Protein AF-A0A1G7Q348-F1 (afdb_monomer)

Foldseek 3Di:
DDDDDDDDDDDDDDDDDDDDDDDDDDDDPDPDDPPPPPPQCLLCQLVQVVVQVVVHPQGKGFQDAQPVDDDVQRNGKIKGFHDWFLEWEAEPPKDIKTWTWTATSNATWIWIDIHQKIWTWGDDQFFIWIWMGGHRDSDIDTDTDGFPLAPDPPDDPPPDPPPPPDDDDDDDPDDDDDDPDDDPDDQPPLPAQAPPPCQAQEEEEEEAAQPPDDPVVLCRGQNRLLSVQCCVPQNVPGRYYYYYHYDDPQQRPDDFAEPCLQVSNLVSVQVVCVVVVNCASNHLRAAYEYEYADCRYPQFQKKEQALARYIYHHPNGGSLRVVQRVLRVLRAEQVQKDWDQPPNAIEIESNHAADDNRHGHPSHHHPVSSVSSNCCSVPNDDSVRRPDMDTRGHDD

pLDDT: mean 76.8, std 24.45, range [24.19, 98.62]

Structure (mmCIF, N/CA/C/O backbone):
data_AF-A0A1G7Q348-F1
#
_entry.id   AF-A0A1G7Q348-F1
#
loop_
_atom_site.group_PDB
_atom_site.id
_atom_site.type_symbol
_atom_site.label_atom_id
_atom_site.label_alt_id
_atom_site.label_comp_id
_atom_site.label_asym_id
_atom_site.label_entity_id
_atom_site.label_seq_id
_atom_site.pdbx_PDB_ins_code
_atom_site.Cartn_x
_atom_site.Cartn_y
_atom_site.Cartn_z
_atom_site.occupancy
_atom_site.B_iso_or_equiv
_atom_site.auth_seq_id
_atom_site.auth_comp_id
_atom_site.auth_asym_id
_atom_site.auth_atom_id
_atom_site.pdbx_PDB_model_num
ATOM 1 N N . MET A 1 1 ? -63.232 2.226 73.915 1.00 38.81 1 MET A N 1
ATOM 2 C CA . MET A 1 1 ? -62.296 3.349 73.722 1.00 38.81 1 MET A CA 1
ATOM 3 C C . MET A 1 1 ? -63.073 4.451 73.017 1.00 38.81 1 MET A C 1
ATOM 5 O O . MET A 1 1 ? -63.608 4.197 71.952 1.00 38.81 1 MET A O 1
ATOM 9 N N . PHE A 1 2 ? -63.204 5.580 73.712 1.00 41.69 2 PHE A N 1
ATOM 10 C CA . PHE A 1 2 ? -63.815 6.868 73.361 1.00 41.69 2 PHE A CA 1
ATOM 11 C C . PHE A 1 2 ? -65.319 6.981 73.041 1.00 41.69 2 PHE A C 1
ATOM 13 O O . PHE A 1 2 ? -65.854 6.496 72.051 1.00 41.69 2 PHE A O 1
ATOM 20 N N . LEU A 1 3 ? -65.939 7.684 73.992 1.00 31.34 3 LEU A N 1
ATOM 21 C CA . LEU A 1 3 ? -67.265 8.274 74.092 1.00 31.34 3 LEU A CA 1
ATOM 22 C C . LEU A 1 3 ? -67.526 9.371 73.025 1.00 31.34 3 LEU A C 1
ATOM 24 O O . LEU A 1 3 ? -66.599 9.793 72.337 1.00 31.34 3 LEU A O 1
ATOM 28 N N . PRO A 1 4 ? -68.795 9.811 72.906 1.00 54.06 4 PRO A N 1
ATOM 29 C CA . PRO A 1 4 ? -69.417 10.438 71.743 1.00 54.06 4 PRO A CA 1
ATOM 30 C C . PRO A 1 4 ? -69.497 11.967 71.898 1.00 54.06 4 PRO A C 1
ATOM 32 O O . PRO A 1 4 ? -68.866 12.520 72.790 1.00 54.06 4 PRO A O 1
ATOM 35 N N . VAL A 1 5 ? -70.307 12.636 71.062 1.00 33.53 5 VAL A N 1
ATOM 36 C CA . VAL A 1 5 ? -71.374 13.597 71.450 1.00 33.53 5 VAL A CA 1
ATOM 37 C C . VAL A 1 5 ? -71.748 14.489 70.245 1.00 33.53 5 VAL A C 1
ATOM 39 O O . VAL A 1 5 ? -70.888 15.154 69.688 1.00 33.53 5 VAL A O 1
ATOM 42 N N . PHE A 1 6 ? -73.039 14.423 69.859 1.00 30.22 6 PHE A N 1
ATOM 43 C CA . PHE A 1 6 ? -74.007 15.476 69.451 1.00 30.22 6 PHE A CA 1
ATOM 44 C C . PHE A 1 6 ? -73.500 16.762 68.727 1.00 30.22 6 PHE A C 1
ATOM 46 O O . PHE A 1 6 ? -72.483 17.317 69.091 1.00 30.22 6 PHE A O 1
ATOM 53 N N . ARG A 1 7 ? -74.203 17.432 67.793 1.00 31.55 7 ARG A N 1
ATOM 54 C CA . ARG A 1 7 ? -75.650 17.592 67.542 1.00 31.55 7 ARG A CA 1
ATOM 55 C C . ARG A 1 7 ? -75.877 18.430 66.260 1.00 31.55 7 ARG A C 1
ATOM 57 O O . ARG A 1 7 ? -75.084 19.313 65.967 1.00 31.55 7 ARG A O 1
ATOM 64 N N . SER A 1 8 ? -77.044 18.220 65.640 1.00 31.91 8 SER A N 1
ATOM 65 C CA . SER A 1 8 ? -77.952 19.206 65.002 1.00 31.91 8 SER A CA 1
ATOM 66 C C . SER A 1 8 ? -77.494 20.132 63.862 1.00 31.91 8 SER A C 1
ATOM 68 O O . SER A 1 8 ? -76.830 21.130 64.102 1.00 31.91 8 SER A O 1
ATOM 70 N N . GLY A 1 9 ? -78.172 19.972 62.719 1.00 32.94 9 GLY A N 1
ATOM 71 C CA . GLY A 1 9 ? -79.188 20.952 62.293 1.00 32.94 9 GLY A CA 1
ATOM 72 C C . GLY A 1 9 ? -78.785 22.021 61.263 1.00 32.94 9 GLY A C 1
ATOM 73 O O . GLY A 1 9 ? -77.605 22.258 61.068 1.00 32.94 9 GLY A O 1
ATOM 74 N N . PRO A 1 10 ? -79.774 22.624 60.570 1.00 56.66 10 PRO A N 1
ATOM 75 C CA . PRO A 1 10 ? -79.745 22.898 59.126 1.00 56.66 10 PRO A CA 1
ATOM 76 C C . PRO A 1 10 ? -79.657 24.405 58.788 1.00 56.66 10 PRO A C 1
ATOM 78 O O . PRO A 1 10 ? -79.377 25.198 59.680 1.00 56.66 10 PRO A O 1
ATOM 81 N N . CYS A 1 11 ? -79.975 24.759 57.526 1.00 28.80 11 CYS A N 1
ATOM 82 C CA . CYS A 1 11 ? -80.122 26.096 56.896 1.00 28.80 11 CYS A CA 1
ATOM 83 C C . CYS A 1 11 ? -78.968 26.435 55.927 1.00 28.80 11 CYS A C 1
ATOM 85 O O . CYS A 1 11 ? -77.820 26.151 56.221 1.00 28.80 11 CYS A O 1
ATOM 87 N N . LEU A 1 12 ? -79.160 27.034 54.750 1.00 32.25 12 LEU A N 1
ATOM 88 C CA . LEU A 1 12 ? -80.275 27.813 54.220 1.00 32.25 12 LEU A CA 1
ATOM 89 C C . LEU A 1 12 ? -80.220 27.810 52.674 1.00 32.25 12 LEU A C 1
ATOM 91 O O . LEU A 1 12 ? -79.204 27.476 52.071 1.00 32.25 12 LEU A O 1
ATOM 95 N N . LEU A 1 13 ? -81.340 28.211 52.075 1.00 32.12 13 LEU A N 1
ATOM 96 C CA . LEU A 1 13 ? -81.607 28.387 50.652 1.00 32.12 13 LEU A CA 1
ATOM 97 C C . LEU A 1 13 ? -80.575 29.200 49.846 1.00 32.12 13 LEU A C 1
ATOM 99 O O . LEU A 1 13 ? -79.975 30.163 50.312 1.00 32.12 13 LEU A O 1
ATOM 103 N N . ALA A 1 14 ? -80.561 28.824 48.567 1.00 32.00 14 ALA A N 1
ATOM 104 C CA . ALA A 1 14 ? -80.183 29.536 47.354 1.00 32.00 14 ALA A CA 1
ATOM 105 C C . ALA A 1 14 ? -80.265 31.077 47.352 1.00 32.00 14 ALA A C 1
ATOM 107 O O . ALA A 1 14 ? -81.275 31.667 47.730 1.00 32.00 14 ALA A O 1
ATOM 108 N N . ALA A 1 15 ? -79.269 31.687 46.705 1.00 35.66 15 ALA A N 1
ATOM 109 C CA . ALA A 1 15 ? -79.425 32.923 45.945 1.00 35.66 15 ALA A CA 1
ATOM 110 C C . ALA A 1 15 ? -78.566 32.845 44.667 1.00 35.66 15 ALA A C 1
ATOM 112 O O . ALA A 1 15 ? -77.360 32.618 44.729 1.00 35.66 15 ALA A O 1
ATOM 113 N N . LEU A 1 16 ? -79.225 32.989 43.512 1.00 35.62 16 LEU A N 1
ATOM 114 C CA . LEU A 1 16 ? -78.622 33.210 42.195 1.00 35.62 16 LEU A CA 1
ATOM 115 C C . LEU A 1 16 ? -77.716 34.448 42.217 1.00 35.62 16 LEU A C 1
ATOM 117 O O . LEU A 1 16 ? -78.121 35.455 42.790 1.00 35.62 16 LEU A O 1
ATOM 121 N N . LEU A 1 17 ? -76.609 34.422 41.465 1.00 35.00 17 LEU A N 1
ATOM 122 C CA . LEU A 1 17 ? -76.197 35.519 40.575 1.00 35.00 17 LEU A CA 1
ATOM 123 C C . LEU A 1 17 ? -75.055 35.082 39.641 1.00 35.00 17 LEU A C 1
ATOM 125 O O . LEU A 1 17 ? -74.305 34.152 39.918 1.00 35.00 17 LEU A O 1
ATOM 129 N N . LEU A 1 18 ? -75.046 35.725 38.478 1.00 34.88 18 LEU A N 1
ATOM 130 C CA . LEU A 1 18 ? -74.433 35.324 37.219 1.00 34.88 18 LEU A CA 1
ATOM 131 C C . LEU A 1 18 ? -72.922 35.579 37.132 1.00 34.88 18 LEU A C 1
ATOM 133 O O . LEU A 1 18 ? -72.349 36.383 37.857 1.00 34.88 18 LEU A O 1
ATOM 137 N N . ALA A 1 19 ? -72.340 34.877 36.162 1.00 37.81 19 ALA A N 1
ATOM 138 C CA . ALA A 1 19 ? -70.951 34.831 35.739 1.00 37.81 19 ALA A CA 1
ATOM 139 C C . ALA A 1 19 ? -70.252 36.182 35.491 1.00 37.81 19 ALA A C 1
ATOM 141 O O . ALA A 1 19 ? -70.787 37.073 34.832 1.00 37.81 19 ALA A O 1
ATOM 142 N N . THR A 1 20 ? -68.968 36.213 35.851 1.00 34.50 20 THR A N 1
ATOM 143 C CA . THR A 1 20 ? -67.909 36.995 35.194 1.00 34.50 20 THR A CA 1
ATOM 144 C C . THR A 1 20 ? -66.684 36.089 34.990 1.00 34.50 20 THR A C 1
ATOM 146 O O . THR A 1 20 ? -66.341 35.326 35.895 1.00 34.50 20 THR A O 1
ATOM 149 N N . PRO A 1 21 ? -66.029 36.108 33.813 1.00 39.34 21 PRO A N 1
ATOM 150 C CA . PRO A 1 21 ? -64.892 35.240 33.529 1.00 39.34 21 PRO A CA 1
ATOM 151 C C . PRO A 1 21 ? -63.592 35.888 34.023 1.00 39.34 21 PRO A C 1
ATOM 153 O O . PRO A 1 21 ? -63.262 37.004 33.625 1.00 39.34 21 PRO A O 1
ATOM 156 N N . CYS A 1 22 ? -62.825 35.182 34.854 1.00 29.78 22 CYS A N 1
ATOM 157 C CA . CYS A 1 22 ? -61.435 35.538 35.132 1.00 29.78 22 CYS A CA 1
ATOM 158 C C . CYS A 1 22 ? -60.517 34.788 34.165 1.00 29.78 22 CYS A C 1
ATOM 160 O O . CYS A 1 22 ? -60.491 33.559 34.127 1.00 29.78 22 CYS A O 1
ATOM 162 N N . ALA A 1 23 ? -59.774 35.564 33.380 1.00 35.28 23 ALA A N 1
ATOM 163 C CA . ALA A 1 23 ? -58.696 35.114 32.521 1.00 35.28 23 ALA A CA 1
ATOM 164 C C . ALA A 1 23 ? -57.585 34.444 33.347 1.00 35.28 23 ALA A C 1
ATOM 166 O O . ALA A 1 23 ? -57.065 35.040 34.290 1.00 35.28 23 ALA A O 1
ATOM 167 N N . PHE A 1 24 ? -57.191 33.228 32.965 1.00 37.75 24 PHE A N 1
ATOM 168 C CA . PHE A 1 24 ? -55.920 32.646 33.388 1.00 37.75 24 PHE A CA 1
ATOM 169 C C . PHE A 1 24 ? -54.841 33.078 32.397 1.00 37.75 24 PHE A C 1
ATOM 171 O O . PHE A 1 24 ? -54.909 32.768 31.208 1.00 37.75 24 PHE A O 1
ATOM 178 N N . ALA A 1 25 ? -53.858 33.825 32.894 1.00 40.38 25 ALA A N 1
ATOM 179 C CA . ALA A 1 25 ? -52.671 34.202 32.149 1.00 40.38 25 ALA A CA 1
ATOM 180 C C . ALA A 1 25 ? -51.885 32.945 31.737 1.00 40.38 25 ALA A C 1
ATOM 182 O O . ALA A 1 25 ? -51.534 32.120 32.581 1.00 40.38 25 ALA A O 1
ATOM 183 N N . HIS A 1 26 ? -51.609 32.807 30.440 1.00 39.75 26 HIS A N 1
ATOM 184 C CA . HIS A 1 26 ? -50.584 31.900 29.934 1.00 39.75 26 HIS A CA 1
ATOM 185 C C . HIS A 1 26 ? -49.220 32.382 30.435 1.00 39.75 26 HIS A C 1
ATOM 187 O O . HIS A 1 26 ? -48.785 33.486 30.104 1.00 39.75 26 HIS A O 1
ATOM 193 N N . GLY A 1 27 ? -48.556 31.566 31.255 1.00 39.59 27 GLY A N 1
ATOM 194 C CA . GLY A 1 27 ? -47.121 31.713 31.478 1.00 39.59 27 GLY A CA 1
ATOM 195 C C . GLY A 1 27 ? -46.376 31.454 30.164 1.00 39.59 27 GLY A C 1
ATOM 196 O O . GLY A 1 27 ? -46.881 30.698 29.332 1.00 39.59 27 GLY A O 1
ATOM 197 N N . PRO A 1 28 ? -45.207 32.075 29.936 1.00 41.75 28 PRO A N 1
ATOM 198 C CA . PRO A 1 28 ? -44.420 31.778 28.753 1.00 41.75 28 PRO A CA 1
ATOM 199 C C . PRO A 1 28 ? -44.003 30.307 28.811 1.00 41.75 28 PRO A C 1
ATOM 201 O O . PRO A 1 28 ? -43.269 29.892 29.709 1.00 41.75 28 PRO A O 1
ATOM 204 N N . GLU A 1 29 ? -44.493 29.513 27.861 1.00 43.12 29 GLU A N 1
ATOM 205 C CA . GLU A 1 29 ? -43.894 28.226 27.538 1.00 43.12 29 GLU A CA 1
ATOM 206 C C . GLU A 1 29 ? -42.452 28.514 27.122 1.00 43.12 29 GLU A C 1
ATOM 208 O O . GLU A 1 29 ? -42.186 29.020 26.032 1.00 43.12 29 GLU A O 1
ATOM 213 N N . HIS A 1 30 ? -41.506 28.254 28.023 1.00 44.16 30 HIS A N 1
ATOM 214 C CA . HIS A 1 30 ? -40.124 28.091 27.613 1.00 44.16 30 HIS A CA 1
ATOM 215 C C . HIS A 1 30 ? -40.112 26.942 26.604 1.00 44.16 30 HIS A C 1
ATOM 217 O O . HIS A 1 30 ? -40.522 25.836 26.971 1.00 44.16 30 HIS A O 1
ATOM 223 N N . PRO A 1 31 ? -39.662 27.161 25.354 1.00 44.66 31 PRO A N 1
ATOM 224 C CA . PRO A 1 31 ? -39.394 26.048 24.468 1.00 44.66 31 PRO A CA 1
ATOM 225 C C . PRO A 1 31 ? -38.416 25.150 25.213 1.00 44.66 31 PRO A C 1
ATOM 227 O O . PRO A 1 31 ? -37.358 25.616 25.653 1.00 44.66 31 PRO A O 1
ATOM 230 N N . LEU A 1 32 ? -38.781 23.881 25.398 1.00 47.09 32 LEU A N 1
ATOM 231 C CA . LEU A 1 32 ? -37.789 22.870 25.727 1.00 47.09 32 LEU A CA 1
ATOM 232 C C . LEU A 1 32 ? -36.635 23.073 24.734 1.00 47.09 32 LEU A C 1
ATOM 234 O O . LEU A 1 32 ? -36.913 23.234 23.537 1.00 47.09 32 LEU A O 1
ATOM 238 N N . PRO A 1 33 ? -35.371 23.135 25.195 1.00 45.72 33 PRO A N 1
ATOM 239 C CA . PRO A 1 33 ? -34.255 23.159 24.265 1.00 45.72 33 PRO A CA 1
ATOM 240 C C . PRO A 1 33 ? -34.469 22.003 23.283 1.00 45.72 33 PRO A C 1
ATOM 242 O O . PRO A 1 33 ? -34.926 20.938 23.722 1.00 45.72 33 PRO A O 1
ATOM 245 N N . PRO A 1 34 ? -34.227 22.202 21.972 1.00 43.06 34 PRO A N 1
ATOM 246 C CA . PRO A 1 34 ? -34.327 21.103 21.026 1.00 43.06 34 PRO A CA 1
ATOM 247 C C . PRO A 1 34 ? -33.545 19.943 21.626 1.00 43.06 34 PRO A C 1
ATOM 249 O O . PRO A 1 34 ? -32.417 20.146 22.085 1.00 43.06 34 PRO A O 1
ATOM 252 N N . ALA A 1 35 ? -34.187 18.776 21.726 1.00 41.59 35 ALA A N 1
ATOM 253 C CA . ALA A 1 35 ? -33.515 17.573 22.175 1.00 41.59 35 ALA A CA 1
ATOM 254 C C . ALA A 1 35 ? -32.205 17.506 21.393 1.00 41.59 35 ALA A C 1
ATOM 256 O O . ALA A 1 35 ? -32.232 17.488 20.160 1.00 41.59 35 ALA A O 1
ATOM 257 N N . VAL A 1 36 ? -31.079 17.585 22.109 1.00 40.34 36 VAL A N 1
ATOM 258 C CA . VAL A 1 36 ? -29.766 17.335 21.523 1.00 40.34 36 VAL A CA 1
ATOM 259 C C . VAL A 1 36 ? -29.941 16.015 20.779 1.00 40.34 36 VAL A C 1
ATOM 261 O O . VAL A 1 36 ? -30.402 15.059 21.417 1.00 40.34 36 VAL A O 1
ATOM 264 N N . PRO A 1 37 ? -29.743 15.964 19.448 1.00 46.16 37 PRO A N 1
ATOM 265 C CA . PRO A 1 37 ? -29.883 14.707 18.737 1.00 46.16 37 PRO A CA 1
ATOM 266 C C . PRO A 1 37 ? -28.979 13.720 19.468 1.00 46.16 37 PRO A C 1
ATOM 268 O O . PRO A 1 37 ? -27.818 14.039 19.714 1.00 46.16 37 PRO A O 1
ATOM 271 N N . ALA A 1 38 ? -29.554 12.607 19.931 1.00 49.34 38 ALA A N 1
ATOM 272 C CA . ALA A 1 38 ? -28.803 11.566 20.615 1.00 49.34 38 ALA A CA 1
ATOM 273 C C . ALA A 1 38 ? -27.527 11.304 19.812 1.00 49.34 38 ALA A C 1
ATOM 275 O O . ALA A 1 38 ? -27.647 11.126 18.598 1.00 49.34 38 ALA A O 1
ATOM 276 N N . ASP A 1 39 ? -26.361 11.369 20.469 1.00 60.62 39 ASP A N 1
ATOM 277 C CA . ASP A 1 39 ? -25.046 11.213 19.843 1.00 60.62 39 ASP A CA 1
ATOM 278 C C . ASP A 1 39 ? -25.115 10.087 18.813 1.00 60.62 39 ASP A C 1
ATOM 280 O O . ASP A 1 39 ? -25.301 8.921 19.171 1.00 60.62 39 ASP A O 1
ATOM 284 N N . ASP A 1 40 ? -25.072 10.445 17.529 1.00 74.88 40 ASP A N 1
ATOM 285 C CA . ASP A 1 40 ? -25.174 9.468 16.458 1.00 74.88 40 ASP A CA 1
ATOM 286 C C . ASP A 1 40 ? -23.986 8.501 16.596 1.00 74.88 40 ASP A C 1
ATOM 288 O O . ASP A 1 40 ? -22.832 8.939 16.495 1.00 74.88 40 ASP A O 1
ATOM 292 N N . PRO A 1 41 ? -24.226 7.197 16.847 1.00 77.44 41 PRO A N 1
ATOM 293 C CA . PRO A 1 41 ? -23.158 6.245 17.122 1.00 77.44 41 PRO A CA 1
ATOM 294 C C . PRO A 1 41 ? -22.110 6.184 16.008 1.00 77.44 41 PRO A C 1
ATOM 296 O O . PRO A 1 41 ? -20.945 5.905 16.287 1.00 77.44 41 PRO A O 1
ATOM 299 N N . VAL A 1 42 ? -22.508 6.457 14.758 1.00 81.44 42 VAL A N 1
ATOM 300 C CA . VAL A 1 42 ? -21.593 6.526 13.611 1.00 81.44 42 VAL A CA 1
ATOM 301 C C . VAL A 1 42 ? -20.630 7.702 13.753 1.00 81.44 42 VAL A C 1
ATOM 303 O O . VAL A 1 42 ? -19.414 7.507 13.702 1.00 81.44 42 VAL A O 1
ATOM 306 N N . SER A 1 43 ? -21.165 8.893 14.016 1.00 86.19 43 SER A N 1
ATOM 307 C CA . SER A 1 43 ? -20.390 10.124 14.194 1.00 86.19 43 SER A CA 1
ATOM 308 C C . SER A 1 43 ? -19.373 10.033 15.344 1.00 86.19 43 SER A C 1
ATOM 310 O O . SER A 1 43 ? -18.290 10.618 15.256 1.00 86.19 43 SER A O 1
ATOM 312 N N . GLY A 1 44 ? -19.683 9.267 16.397 1.00 90.38 44 GLY A N 1
ATOM 313 C CA . GLY A 1 44 ? -18.803 9.017 17.548 1.00 90.38 44 GLY A CA 1
ATOM 314 C C . GLY A 1 44 ? -17.857 7.812 17.417 1.00 90.38 44 GLY A C 1
ATOM 315 O O . GLY A 1 44 ? -17.071 7.555 18.331 1.00 90.38 44 GLY A O 1
ATOM 316 N N . PHE A 1 45 ? -17.898 7.053 16.314 1.00 93.69 45 PHE A N 1
ATOM 317 C CA . PHE A 1 45 ? -17.178 5.775 16.217 1.00 93.69 45 PHE A CA 1
ATOM 318 C C . PHE A 1 45 ? -15.658 5.913 16.358 1.00 93.69 45 PHE A C 1
ATOM 320 O O . PHE A 1 45 ? -15.026 5.104 17.033 1.00 93.69 45 PHE A O 1
ATOM 327 N N . VAL A 1 46 ? -15.061 6.935 15.740 1.00 96.31 46 VAL A N 1
ATOM 328 C CA . VAL A 1 46 ? -13.603 7.137 15.778 1.00 96.31 46 VAL A CA 1
ATOM 329 C C . VAL A 1 46 ? -13.122 7.422 17.203 1.00 96.31 46 VAL A C 1
ATOM 331 O O . VAL A 1 46 ? -12.105 6.880 17.627 1.00 96.31 46 VAL A O 1
ATOM 334 N N . GLU A 1 47 ? -13.883 8.199 17.976 1.00 95.56 47 GLU A N 1
ATOM 335 C CA . GLU A 1 47 ? -13.582 8.449 19.388 1.00 95.56 47 GLU A CA 1
ATOM 336 C C . GLU A 1 47 ? -13.749 7.178 20.230 1.00 95.56 47 GLU A C 1
ATOM 338 O O . GLU A 1 47 ? -12.896 6.864 21.063 1.00 95.56 47 GLU A O 1
ATOM 343 N N . ALA A 1 48 ? -14.813 6.406 19.986 1.00 94.75 48 ALA A N 1
ATOM 344 C CA . ALA A 1 48 ? -15.021 5.123 20.649 1.00 94.75 48 ALA A CA 1
ATOM 345 C C . ALA A 1 48 ? -13.875 4.139 20.357 1.00 94.75 48 ALA A C 1
ATOM 347 O O . ALA A 1 48 ? -13.409 3.453 21.269 1.00 94.75 48 ALA A O 1
ATOM 348 N N . PHE A 1 49 ? -13.384 4.113 19.114 1.00 97.25 49 PHE A N 1
ATOM 349 C CA . PHE A 1 49 ? -12.217 3.336 18.713 1.00 97.25 49 PHE A CA 1
ATOM 350 C C . PHE A 1 49 ? -10.961 3.778 19.465 1.00 97.25 49 PHE A C 1
ATOM 352 O O . PHE A 1 49 ? -10.310 2.950 20.105 1.00 97.25 49 PHE A O 1
ATOM 359 N N . ASP A 1 50 ? -10.648 5.075 19.442 1.00 97.50 50 ASP A N 1
ATOM 360 C CA . ASP A 1 50 ? -9.455 5.624 20.093 1.00 97.50 50 ASP A CA 1
ATOM 361 C C . ASP A 1 50 ? -9.477 5.346 21.607 1.00 97.50 50 ASP A C 1
ATOM 363 O O . ASP A 1 50 ? -8.476 4.909 22.181 1.00 97.50 50 ASP A O 1
ATOM 367 N N . LYS A 1 51 ? -10.642 5.499 22.249 1.00 97.31 51 LYS A N 1
ATOM 368 C CA . LYS A 1 51 ? -10.845 5.187 23.670 1.00 97.31 51 LYS A CA 1
ATOM 369 C C . LYS A 1 51 ? -10.654 3.701 23.976 1.00 97.31 51 LYS A C 1
ATOM 371 O O . LYS A 1 51 ? -10.023 3.370 24.980 1.00 97.31 51 LYS A O 1
ATOM 376 N N . ALA A 1 52 ? -11.194 2.814 23.143 1.00 96.81 52 ALA A N 1
ATOM 377 C CA . ALA A 1 52 ? -11.080 1.372 23.339 1.00 96.81 52 ALA A CA 1
ATOM 378 C C . ALA A 1 52 ? -9.627 0.898 23.192 1.00 96.81 52 ALA A C 1
ATOM 380 O O . ALA A 1 52 ? -9.129 0.184 24.056 1.00 96.81 52 ALA A O 1
ATOM 381 N N . VAL A 1 53 ? -8.912 1.367 22.163 1.00 97.62 53 VAL A N 1
ATOM 382 C CA . VAL A 1 53 ? -7.487 1.051 21.970 1.00 97.62 53 VAL A CA 1
ATOM 383 C C . VAL A 1 53 ? -6.631 1.603 23.114 1.00 97.62 53 VAL A C 1
ATOM 385 O O . VAL A 1 53 ? -5.730 0.912 23.591 1.00 97.62 53 VAL A O 1
ATOM 388 N N . ALA A 1 54 ? -6.913 2.819 23.593 1.00 97.25 54 ALA A N 1
ATOM 389 C CA . ALA A 1 54 ? -6.195 3.416 24.720 1.00 97.25 54 ALA A CA 1
ATOM 390 C C . ALA A 1 54 ? -6.419 2.671 26.049 1.00 97.25 54 ALA A C 1
ATOM 392 O O . ALA A 1 54 ? -5.551 2.708 26.921 1.00 97.25 54 ALA A O 1
ATOM 393 N N . ALA A 1 55 ? -7.554 1.982 26.206 1.00 97.44 55 ALA A N 1
ATOM 394 C CA . ALA A 1 55 ? -7.838 1.150 27.374 1.00 97.44 55 ALA A CA 1
ATOM 395 C C . ALA A 1 55 ? -7.048 -0.176 27.386 1.00 97.44 55 ALA A C 1
ATOM 397 O O . ALA A 1 55 ? -6.934 -0.802 28.441 1.00 97.44 55 ALA A O 1
ATOM 398 N N . GLY A 1 56 ? -6.477 -0.580 26.247 1.00 97.44 56 GLY A N 1
ATOM 399 C CA . GLY A 1 56 ? -5.660 -1.783 26.095 1.00 97.44 56 GLY A CA 1
ATOM 400 C C . GLY A 1 56 ? -6.179 -2.719 25.004 1.00 97.44 56 GLY A C 1
ATOM 401 O O . GLY A 1 56 ? -7.336 -2.648 24.605 1.00 97.44 56 GLY A O 1
ATOM 402 N N . LEU A 1 57 ? -5.303 -3.603 24.518 1.00 97.25 57 LEU A N 1
ATOM 403 C CA . LEU A 1 57 ? -5.630 -4.621 23.518 1.00 97.25 57 LEU A CA 1
ATOM 404 C C . LEU A 1 57 ? -5.542 -6.035 24.130 1.00 97.25 57 LEU A C 1
ATOM 406 O O . LEU A 1 57 ? -4.673 -6.261 24.979 1.00 97.25 57 LEU A O 1
ATOM 410 N N . PRO A 1 58 ? -6.388 -6.994 23.704 1.00 97.31 58 PRO A N 1
ATOM 411 C CA . PRO A 1 58 ? -7.429 -6.851 22.683 1.00 97.31 58 PRO A CA 1
ATOM 412 C C . PRO A 1 58 ? -8.614 -5.985 23.148 1.00 97.31 58 PRO A C 1
ATOM 414 O O . PRO A 1 58 ? -8.916 -5.937 24.337 1.00 97.31 58 PRO A O 1
ATOM 417 N N . ALA A 1 59 ? -9.280 -5.316 22.204 1.00 96.81 59 ALA A N 1
ATOM 418 C CA . ALA A 1 59 ? -10.411 -4.426 22.457 1.00 96.81 59 ALA A CA 1
ATOM 419 C C . ALA A 1 59 ? -11.626 -4.786 21.594 1.00 96.81 59 ALA A C 1
ATOM 421 O O . ALA A 1 59 ? -11.518 -4.916 20.373 1.00 96.81 59 ALA A O 1
ATOM 422 N N . ASP A 1 60 ? -12.790 -4.884 22.232 1.00 94.44 60 ASP A N 1
ATOM 423 C CA . ASP A 1 60 ? -14.080 -5.105 21.585 1.00 94.44 60 ASP A CA 1
ATOM 424 C C . ASP A 1 60 ? -14.806 -3.779 21.364 1.00 94.44 60 ASP A C 1
ATOM 426 O O . ASP A 1 60 ? -15.041 -3.013 22.300 1.00 94.44 60 ASP A O 1
ATOM 430 N N . ILE A 1 61 ? -15.184 -3.514 20.117 1.00 93.00 61 ILE A N 1
ATOM 431 C CA . ILE A 1 61 ? -15.820 -2.269 19.702 1.00 93.00 61 ILE A CA 1
ATOM 432 C C . ILE A 1 61 ? -17.097 -2.618 18.940 1.00 93.00 61 ILE A C 1
ATOM 434 O O . ILE A 1 61 ? -17.080 -3.345 17.941 1.00 93.00 61 ILE A O 1
ATOM 438 N N . ALA A 1 62 ? -18.222 -2.089 19.418 1.00 88.69 62 ALA A N 1
ATOM 439 C CA . ALA A 1 62 ? -19.482 -2.166 18.696 1.00 88.69 62 ALA A CA 1
ATOM 440 C C . ALA A 1 62 ? -19.384 -1.303 17.436 1.00 88.69 62 ALA A C 1
ATOM 442 O 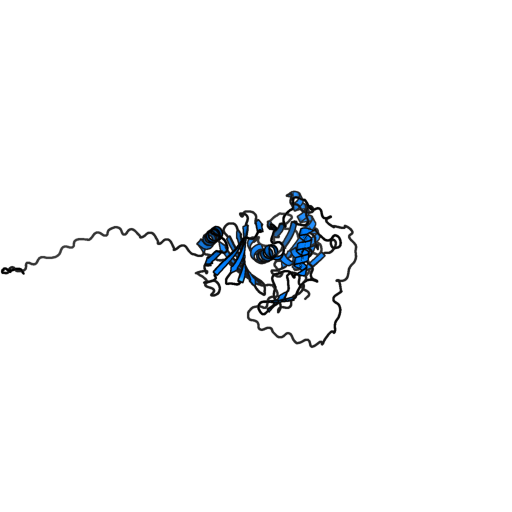O . ALA A 1 62 ? -19.084 -0.111 17.523 1.00 88.69 62 ALA A O 1
ATOM 443 N N . VAL A 1 63 ? -19.630 -1.899 16.270 1.00 86.25 63 VAL A N 1
ATOM 444 C CA . VAL A 1 63 ? -19.579 -1.158 15.013 1.00 86.25 63 VAL A CA 1
ATOM 445 C C . VAL A 1 63 ? -20.976 -0.668 14.653 1.00 86.25 63 VAL A C 1
ATOM 447 O O . VAL A 1 63 ? -21.891 -1.480 14.495 1.00 86.25 63 VAL A O 1
ATOM 450 N N . PRO A 1 64 ? -21.169 0.651 14.515 1.00 82.19 64 PRO A N 1
ATOM 451 C CA . PRO A 1 64 ? -22.459 1.191 14.156 1.00 82.19 64 PRO A CA 1
ATOM 452 C C . PRO A 1 64 ? -22.750 0.895 12.680 1.00 82.19 64 PRO A C 1
ATOM 454 O O . PRO A 1 64 ? -21.925 1.100 11.777 1.00 82.19 64 PRO A O 1
ATOM 457 N N . GLY A 1 65 ? -23.951 0.370 12.441 1.00 68.44 65 GLY A N 1
ATOM 458 C CA . GLY A 1 65 ? -24.535 0.285 11.110 1.00 68.44 65 GLY A CA 1
ATOM 459 C C . GLY A 1 65 ? -24.949 1.666 10.611 1.00 68.44 65 GLY A C 1
ATOM 460 O O . GLY A 1 65 ? -25.225 2.562 11.400 1.00 68.44 65 GLY A O 1
ATOM 461 N N . ASP A 1 66 ? -25.023 1.830 9.293 1.00 57.31 66 ASP A N 1
ATOM 462 C CA . ASP A 1 66 ? -25.645 3.025 8.720 1.00 57.31 66 ASP A CA 1
ATOM 463 C C . ASP A 1 66 ? -27.159 2.965 8.961 1.00 57.31 66 ASP A C 1
ATOM 465 O O . ASP A 1 66 ? -27.840 2.038 8.510 1.00 57.31 66 ASP A O 1
ATOM 469 N N . VAL A 1 67 ? -27.656 3.953 9.707 1.00 50.84 67 VAL A N 1
ATOM 470 C CA . VAL A 1 67 ? -29.064 4.087 10.104 1.00 50.84 67 VAL A CA 1
ATOM 471 C C . VAL A 1 67 ? -29.966 4.350 8.886 1.00 50.84 67 VAL A C 1
ATOM 473 O O . VAL A 1 67 ? -31.140 3.983 8.894 1.00 50.84 67 VAL A O 1
ATOM 476 N N . HIS A 1 68 ? -29.419 4.926 7.810 1.00 48.78 68 HIS A N 1
ATOM 477 C CA . HIS A 1 68 ? -30.128 5.306 6.586 1.00 48.78 68 HIS A CA 1
ATOM 478 C C . HIS A 1 68 ? -30.069 4.229 5.490 1.00 48.78 68 HIS A C 1
ATOM 480 O O . HIS A 1 68 ? -30.948 4.186 4.624 1.00 48.78 68 HIS A O 1
ATOM 486 N N . ARG A 1 69 ? -29.077 3.328 5.515 1.00 53.50 69 ARG A N 1
ATOM 487 C CA . ARG A 1 69 ? -28.991 2.154 4.620 1.00 53.50 69 ARG A CA 1
ATOM 488 C C . ARG A 1 69 ? -28.577 0.886 5.376 1.00 53.50 69 ARG A C 1
ATOM 490 O O . ARG A 1 69 ? -27.436 0.428 5.249 1.00 53.50 69 ARG A O 1
ATOM 497 N N . PRO A 1 70 ? -29.503 0.243 6.104 1.00 50.06 70 PRO A N 1
ATOM 498 C CA . PRO A 1 70 ? -29.200 -0.997 6.801 1.00 50.06 70 PRO A CA 1
ATOM 499 C C . PRO A 1 70 ? -28.929 -2.131 5.798 1.00 50.06 70 PRO A C 1
ATOM 501 O O . PRO A 1 70 ? -29.847 -2.704 5.210 1.00 50.06 70 PRO A O 1
ATOM 504 N N . ARG A 1 71 ? -27.658 -2.507 5.618 1.00 50.34 71 ARG A N 1
ATOM 505 C CA . ARG A 1 71 ? -27.303 -3.865 5.175 1.00 50.34 71 ARG A CA 1
ATOM 506 C C . ARG A 1 71 ? -27.295 -4.784 6.395 1.00 50.34 71 ARG A C 1
ATOM 508 O O . ARG A 1 71 ? -26.686 -4.449 7.412 1.00 50.34 71 ARG A O 1
ATOM 515 N N . ARG A 1 72 ? -27.943 -5.951 6.275 1.00 47.50 72 ARG A 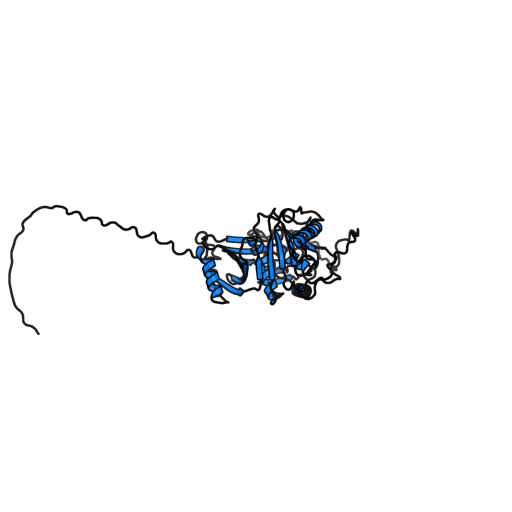N 1
ATOM 516 C CA . ARG A 1 72 ? -28.032 -6.980 7.336 1.00 47.50 72 ARG A CA 1
ATOM 517 C C . ARG A 1 72 ? -26.664 -7.395 7.888 1.00 47.50 72 ARG A C 1
ATOM 519 O O . ARG A 1 72 ? -26.580 -7.819 9.031 1.00 47.50 72 ARG A O 1
ATOM 526 N N . ASP A 1 73 ? -25.624 -7.254 7.078 1.00 48.78 73 ASP A N 1
ATOM 527 C CA . ASP A 1 73 ? -24.309 -7.853 7.289 1.00 48.78 73 ASP A CA 1
ATOM 528 C C . ASP A 1 73 ? -23.418 -7.024 8.237 1.00 48.78 73 ASP A C 1
ATOM 530 O O . ASP A 1 73 ? -22.506 -7.570 8.849 1.00 48.78 73 ASP A O 1
ATOM 534 N N . VAL A 1 74 ? -23.679 -5.714 8.376 1.00 51.62 74 VAL A N 1
ATOM 535 C CA . VAL A 1 74 ? -22.842 -4.785 9.170 1.00 51.62 74 VAL A CA 1
ATOM 536 C C . VAL A 1 74 ? -23.595 -4.165 10.345 1.00 51.62 74 VAL A C 1
ATOM 538 O O . VAL A 1 74 ? -22.967 -3.795 11.329 1.00 51.62 74 VAL A O 1
ATOM 541 N N . ALA A 1 75 ? -24.931 -4.105 10.299 1.00 49.66 75 ALA A N 1
ATOM 542 C CA . ALA A 1 75 ? -25.751 -3.460 11.333 1.00 49.66 75 ALA A CA 1
ATOM 543 C C . ALA A 1 75 ? -25.637 -4.083 12.748 1.00 49.66 75 ALA A C 1
ATOM 545 O O . ALA A 1 75 ? -26.228 -3.561 13.687 1.00 49.66 75 ALA A O 1
ATOM 546 N N . ALA A 1 76 ? -24.871 -5.170 12.902 1.00 54.00 76 ALA A N 1
ATOM 547 C CA . ALA A 1 76 ? -24.525 -5.796 14.177 1.00 54.00 76 ALA A CA 1
ATOM 548 C C . ALA A 1 76 ? -23.089 -6.372 14.201 1.00 54.00 76 ALA A C 1
ATOM 550 O O . ALA A 1 76 ? -22.803 -7.278 14.985 1.00 54.00 76 ALA A O 1
ATOM 551 N N . ALA A 1 77 ? -22.190 -5.925 13.315 1.00 68.50 77 ALA A N 1
ATOM 552 C CA . ALA A 1 77 ? -20.837 -6.478 13.265 1.00 68.50 77 ALA A CA 1
ATOM 553 C C . ALA A 1 77 ? -20.013 -6.021 14.483 1.00 68.50 77 ALA A C 1
ATOM 555 O O . ALA A 1 77 ? -19.993 -4.846 14.839 1.00 68.50 77 ALA A O 1
ATOM 556 N N . GLN A 1 78 ? -19.314 -6.955 15.124 1.00 86.62 78 GLN A N 1
ATOM 557 C CA . GLN A 1 78 ? -18.339 -6.651 16.171 1.00 86.62 78 GLN A CA 1
ATOM 558 C C . GLN A 1 78 ? -16.964 -6.448 15.532 1.00 86.62 78 GLN A C 1
ATOM 560 O O . GLN A 1 78 ? -16.562 -7.231 14.660 1.00 86.62 78 GLN A O 1
ATOM 565 N N . LEU A 1 79 ? -16.248 -5.412 15.967 1.00 94.75 79 LEU A N 1
ATOM 566 C CA . LEU A 1 79 ? -14.832 -5.230 15.679 1.00 94.75 79 LEU A CA 1
ATOM 567 C C . LEU A 1 79 ? -14.036 -5.637 16.916 1.00 94.75 79 LEU A C 1
ATOM 569 O O . LEU A 1 79 ? -14.225 -5.075 17.988 1.00 94.75 79 LEU A O 1
ATOM 573 N N . VAL A 1 80 ? -13.133 -6.595 16.748 1.00 96.75 80 VAL A N 1
ATOM 574 C CA . VAL A 1 80 ? -12.184 -7.015 17.780 1.00 96.75 80 VAL A CA 1
ATOM 575 C C . VAL A 1 80 ? -10.799 -6.575 17.339 1.00 96.75 80 VAL A C 1
ATOM 577 O O . VAL A 1 80 ? -10.213 -7.200 16.458 1.00 96.75 80 VAL A O 1
ATOM 580 N N . VAL A 1 81 ? -10.264 -5.507 17.918 1.00 97.94 81 VAL A N 1
ATOM 581 C CA . VAL A 1 81 ? -8.887 -5.067 17.660 1.00 97.94 81 VAL A CA 1
ATOM 582 C C . VAL A 1 81 ? -7.959 -5.933 18.500 1.00 97.94 81 VAL A C 1
ATOM 584 O O . VAL A 1 81 ? -8.055 -5.937 19.720 1.00 97.94 81 VAL A O 1
ATOM 587 N N . GLN A 1 82 ? -7.090 -6.708 17.860 1.00 97.56 82 GLN A N 1
ATOM 588 C CA . GLN A 1 82 ? -6.261 -7.711 18.530 1.00 97.56 82 GLN A CA 1
ATOM 589 C C . GLN A 1 82 ? -4.893 -7.160 18.913 1.00 97.56 82 GLN A C 1
ATOM 591 O O . GLN A 1 82 ? -4.496 -7.281 20.065 1.00 97.56 82 GLN A O 1
ATOM 596 N N . ASP A 1 83 ? -4.192 -6.545 17.958 1.00 96.75 83 ASP A N 1
ATOM 597 C CA . ASP A 1 83 ? -2.823 -6.064 18.150 1.00 96.75 83 ASP A CA 1
ATOM 598 C C . ASP A 1 83 ? -2.595 -4.757 17.393 1.00 96.75 83 ASP A C 1
ATOM 600 O O . ASP A 1 83 ? -3.098 -4.576 16.280 1.00 96.75 83 ASP A O 1
ATOM 604 N N . ALA A 1 84 ? -1.766 -3.886 17.966 1.00 97.44 84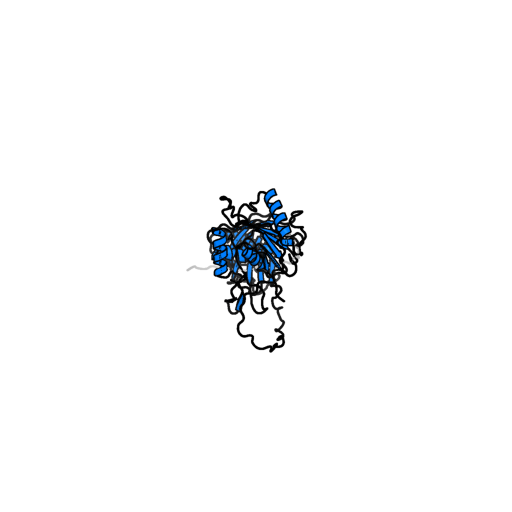 ALA A N 1
ATOM 605 C CA . ALA A 1 84 ? -1.134 -2.805 17.225 1.00 97.44 84 ALA A CA 1
ATOM 606 C C . ALA A 1 84 ? 0.022 -3.373 16.394 1.00 97.44 84 ALA A C 1
ATOM 608 O O . ALA A 1 84 ? 0.773 -4.227 16.865 1.00 97.44 84 ALA A O 1
ATOM 609 N N . LEU A 1 85 ? 0.161 -2.901 15.160 1.00 97.50 85 LEU A N 1
ATOM 610 C CA . LEU A 1 85 ? 1.240 -3.305 14.265 1.00 97.50 85 LEU A CA 1
ATOM 611 C C . LEU A 1 85 ? 2.350 -2.249 14.288 1.00 97.50 85 LEU A C 1
ATOM 613 O O . LEU A 1 85 ? 2.075 -1.057 14.434 1.00 97.50 85 LEU A O 1
ATOM 617 N N . ASN A 1 86 ? 3.599 -2.679 14.092 1.00 95.56 86 ASN A N 1
ATOM 618 C CA . ASN A 1 86 ? 4.765 -1.796 13.962 1.00 95.56 86 ASN A CA 1
ATOM 619 C C . ASN A 1 86 ? 4.804 -1.149 12.568 1.00 95.56 86 ASN A C 1
ATOM 621 O O . ASN A 1 86 ? 5.770 -1.301 11.824 1.00 95.56 86 ASN A O 1
ATOM 625 N N . ILE A 1 87 ? 3.706 -0.496 12.183 1.00 97.69 87 ILE A N 1
ATOM 626 C CA . ILE A 1 87 ? 3.519 0.096 10.862 1.00 97.69 87 ILE A CA 1
ATOM 627 C C . ILE A 1 87 ? 3.084 1.544 11.019 1.00 97.69 87 ILE A C 1
ATOM 629 O O . ILE A 1 87 ? 2.069 1.832 11.661 1.00 97.69 87 ILE A O 1
ATOM 633 N N . GLU A 1 88 ? 3.842 2.433 10.391 1.00 97.38 88 GLU A N 1
ATOM 634 C CA . GLU A 1 88 ? 3.512 3.845 10.263 1.00 97.38 88 GLU A CA 1
ATOM 635 C C . GLU A 1 88 ? 3.081 4.147 8.826 1.00 97.38 88 GLU A C 1
ATOM 637 O O . GLU A 1 88 ? 3.735 3.730 7.864 1.00 97.38 88 GLU A O 1
ATOM 642 N N . VAL A 1 89 ? 1.971 4.869 8.683 1.00 98.00 89 VAL A N 1
ATOM 643 C CA . VAL A 1 89 ? 1.427 5.288 7.388 1.00 98.00 89 VAL A CA 1
ATOM 644 C C . VAL A 1 89 ? 1.514 6.803 7.277 1.00 98.00 89 VAL A C 1
ATOM 646 O O . VAL A 1 89 ? 0.910 7.522 8.063 1.00 98.00 89 VAL A O 1
ATOM 649 N N . ASP A 1 90 ? 2.235 7.301 6.285 1.00 96.31 90 ASP A N 1
ATOM 650 C CA . ASP A 1 90 ? 2.481 8.727 6.090 1.00 96.31 90 ASP A CA 1
ATOM 651 C C . ASP A 1 90 ? 1.787 9.221 4.814 1.00 96.31 90 ASP A C 1
ATOM 653 O O . ASP A 1 90 ? 2.119 8.810 3.699 1.00 96.31 90 ASP A O 1
ATOM 657 N N . ILE A 1 91 ? 0.805 10.109 4.980 1.00 95.56 91 ILE A N 1
ATOM 658 C CA . ILE A 1 91 ? 0.080 10.775 3.892 1.00 95.56 91 ILE A CA 1
ATOM 659 C C . ILE A 1 91 ? 0.244 12.292 4.080 1.00 95.56 91 ILE A C 1
ATOM 661 O O . ILE A 1 91 ? -0.110 12.805 5.144 1.00 95.56 91 ILE A O 1
ATOM 665 N N . PRO A 1 92 ? 0.744 13.036 3.073 1.00 92.31 92 PRO A N 1
ATOM 666 C CA . PRO A 1 92 ? 0.931 14.478 3.165 1.00 92.31 92 PRO A CA 1
ATOM 667 C C . PRO A 1 92 ? -0.329 15.213 3.633 1.00 92.31 92 PRO A C 1
ATOM 669 O O . PRO A 1 92 ? -1.421 15.006 3.108 1.00 92.31 92 PRO A O 1
ATOM 672 N N . GLY A 1 93 ? -0.168 16.091 4.624 1.00 89.44 93 GLY A N 1
ATOM 673 C CA . GLY A 1 93 ? -1.271 16.862 5.207 1.00 89.44 93 GLY A CA 1
ATOM 674 C C . GLY A 1 93 ? -2.113 16.104 6.239 1.00 89.44 93 GLY A C 1
ATOM 675 O O . GLY A 1 93 ? -3.045 16.689 6.788 1.00 89.44 93 GLY A O 1
ATOM 676 N N . MET A 1 94 ? -1.784 14.846 6.542 1.00 91.75 94 MET A N 1
ATOM 677 C CA . MET A 1 94 ? -2.419 14.063 7.602 1.00 91.75 94 MET A CA 1
ATOM 678 C C . MET A 1 94 ? -1.421 13.759 8.729 1.00 91.75 94 MET A C 1
ATOM 680 O O . MET A 1 94 ? -0.222 13.644 8.478 1.00 91.75 94 MET A O 1
ATOM 684 N N . PRO A 1 95 ? -1.884 13.606 9.983 1.00 93.56 95 PRO A N 1
ATOM 685 C CA . PRO A 1 95 ? -1.073 12.993 11.031 1.00 93.56 95 PRO A CA 1
ATOM 686 C C . PRO A 1 95 ? -0.629 11.586 10.620 1.00 93.56 95 PRO A C 1
ATOM 688 O O . PRO A 1 95 ? -1.362 10.910 9.899 1.00 93.56 95 PRO A O 1
ATOM 691 N N . ALA A 1 96 ? 0.517 11.123 11.124 1.00 94.31 96 ALA A N 1
ATOM 692 C CA . ALA A 1 96 ? 0.975 9.758 10.887 1.00 94.31 96 ALA A CA 1
ATOM 693 C C . ALA A 1 96 ? -0.089 8.738 11.332 1.00 94.31 96 ALA A C 1
ATOM 695 O O . ALA A 1 96 ? -0.592 8.772 12.460 1.00 94.31 96 ALA A O 1
ATOM 696 N N . GLY A 1 97 ? -0.453 7.850 10.415 1.00 97.06 97 GLY A N 1
ATOM 697 C CA . GLY A 1 97 ? -1.405 6.776 10.625 1.00 97.06 97 GLY A CA 1
ATOM 698 C C . GLY A 1 97 ? -0.767 5.577 11.309 1.00 97.06 97 GLY A C 1
ATOM 699 O O . GLY A 1 97 ? 0.423 5.299 11.156 1.00 97.06 97 GLY A O 1
ATOM 700 N N . ARG A 1 98 ? -1.590 4.837 12.048 1.00 98.00 98 ARG A N 1
ATOM 701 C CA . ARG A 1 98 ? -1.217 3.585 12.709 1.00 98.00 98 ARG A CA 1
ATOM 702 C C . ARG A 1 98 ? -2.088 2.456 12.197 1.00 98.00 98 ARG A C 1
ATOM 704 O O . ARG A 1 98 ? -3.267 2.666 11.906 1.00 98.00 98 ARG A O 1
ATOM 711 N N . MET A 1 99 ? -1.520 1.258 12.153 1.00 98.50 99 MET A N 1
ATOM 712 C CA . MET A 1 99 ? -2.261 0.064 11.771 1.00 98.50 99 MET A CA 1
ATOM 713 C C . MET A 1 99 ? -2.444 -0.905 12.930 1.00 98.50 99 MET A C 1
ATOM 715 O O . MET A 1 99 ? -1.597 -1.037 13.815 1.00 98.50 99 MET A O 1
ATOM 719 N N . TYR A 1 100 ? -3.556 -1.620 12.876 1.00 98.50 100 TYR A N 1
ATOM 720 C CA . TYR A 1 100 ? -3.921 -2.666 13.808 1.00 98.50 100 TYR A CA 1
ATOM 721 C C . TYR A 1 100 ? -4.403 -3.877 13.029 1.00 98.50 100 TYR A C 1
ATOM 723 O O . TYR A 1 100 ? -4.962 -3.763 11.936 1.00 98.50 100 TYR A O 1
ATOM 731 N N . ARG A 1 101 ? -4.242 -5.048 13.630 1.00 96.81 101 ARG A N 1
ATOM 732 C CA . ARG A 1 101 ? -4.956 -6.238 13.190 1.00 96.81 101 ARG A CA 1
ATOM 733 C C . ARG A 1 101 ? -6.174 -6.440 14.065 1.00 96.81 101 ARG A C 1
ATOM 735 O O . ARG A 1 101 ? -6.094 -6.292 15.283 1.00 96.81 101 ARG A O 1
ATOM 742 N N . GLY A 1 102 ? -7.255 -6.909 13.462 1.00 96.75 102 GLY A N 1
ATOM 743 C CA . GLY A 1 102 ? -8.392 -7.391 14.214 1.00 96.75 102 GLY A CA 1
ATOM 744 C C . GLY A 1 102 ? -9.223 -8.432 13.490 1.00 96.75 102 GLY A C 1
ATOM 745 O O . GLY A 1 102 ? -8.831 -8.985 12.461 1.00 96.75 102 GLY A O 1
ATOM 746 N N . LEU A 1 103 ? -10.395 -8.673 14.061 1.00 95.75 103 LEU A N 1
ATOM 747 C CA . LEU A 1 103 ? -11.490 -9.385 13.431 1.00 95.75 103 LEU A CA 1
ATOM 748 C C . LEU A 1 103 ? -12.650 -8.415 13.227 1.00 95.75 103 LEU A C 1
ATOM 750 O O . LEU A 1 103 ? -13.048 -7.741 14.171 1.00 95.75 103 LEU A O 1
ATOM 754 N N . PHE A 1 104 ? -13.227 -8.379 12.032 1.00 94.00 104 PHE A N 1
ATOM 755 C CA . PHE A 1 104 ? -14.453 -7.639 11.752 1.00 94.00 104 PHE A CA 1
ATOM 756 C C . PHE A 1 104 ? -15.541 -8.615 11.313 1.00 94.00 104 PHE A C 1
ATOM 758 O O . PHE A 1 104 ? -15.394 -9.315 10.310 1.00 94.00 104 PHE A O 1
ATOM 765 N N . GLY A 1 105 ? -16.593 -8.751 12.126 1.00 89.00 105 GLY A N 1
ATOM 766 C CA . GLY A 1 105 ? -17.610 -9.788 11.914 1.00 89.00 105 GLY A CA 1
ATOM 767 C C . GLY A 1 105 ? -17.022 -11.209 11.910 1.00 89.00 105 GLY A C 1
ATOM 768 O O . GLY A 1 105 ? -17.468 -12.063 11.148 1.00 89.00 105 GLY A O 1
ATOM 769 N N . GLY A 1 106 ? -15.970 -11.446 12.706 1.00 88.31 106 GLY A N 1
ATOM 770 C CA . GLY A 1 106 ? -15.270 -12.734 12.798 1.00 88.31 106 GLY A CA 1
ATOM 771 C C . GLY A 1 106 ? -14.256 -13.023 11.682 1.00 88.31 106 GLY A C 1
ATOM 772 O O . GLY A 1 106 ? -13.632 -14.081 11.700 1.00 88.31 106 GLY A O 1
ATOM 773 N N . ARG A 1 107 ? -14.059 -12.108 10.725 1.00 91.31 107 ARG A N 1
ATOM 774 C CA . ARG A 1 107 ? -13.092 -12.253 9.623 1.00 91.31 107 ARG A CA 1
ATOM 775 C C . ARG A 1 107 ? -11.846 -11.416 9.881 1.00 91.31 107 ARG A C 1
ATOM 777 O O . ARG A 1 107 ? -11.971 -10.319 10.412 1.00 91.31 107 ARG A O 1
ATOM 784 N N . GLU A 1 108 ? -10.669 -11.907 9.492 1.00 93.94 108 GLU A N 1
ATOM 785 C CA . GLU A 1 108 ? -9.424 -11.138 9.622 1.00 93.94 108 GLU A CA 1
ATOM 786 C C . GLU A 1 108 ? -9.525 -9.792 8.893 1.00 93.94 108 GLU A C 1
ATOM 788 O O . GLU A 1 108 ? -9.964 -9.725 7.745 1.00 93.94 108 GLU A O 1
ATOM 793 N N . ALA A 1 109 ? -9.128 -8.728 9.587 1.00 96.62 109 ALA A N 1
ATOM 794 C CA . ALA A 1 109 ? -9.221 -7.359 9.113 1.00 96.62 109 ALA A CA 1
ATOM 795 C C . ALA A 1 109 ? -7.927 -6.593 9.405 1.00 96.62 109 ALA A C 1
ATOM 797 O O . ALA A 1 109 ? -7.345 -6.716 10.491 1.00 96.62 109 ALA A O 1
ATOM 798 N N . ALA A 1 110 ? -7.519 -5.770 8.444 1.00 98.31 110 ALA A N 1
ATOM 799 C CA . ALA A 1 110 ? -6.539 -4.715 8.643 1.00 98.31 110 ALA A CA 1
ATOM 800 C C . ALA A 1 110 ? -7.279 -3.422 8.988 1.00 98.31 110 ALA A C 1
ATOM 802 O O . ALA A 1 110 ? -8.209 -3.040 8.279 1.00 98.31 110 ALA A O 1
ATOM 803 N N . ILE A 1 111 ? -6.891 -2.764 10.076 1.00 98.56 111 ILE A N 1
ATOM 804 C CA . ILE A 1 111 ? -7.505 -1.510 10.512 1.00 98.56 111 ILE A CA 1
ATOM 805 C C . ILE A 1 111 ? -6.462 -0.405 10.442 1.00 98.56 111 ILE A C 1
ATOM 807 O O . ILE A 1 111 ? -5.408 -0.519 11.066 1.00 98.56 111 ILE A O 1
ATOM 811 N N . THR A 1 112 ? -6.776 0.678 9.742 1.00 98.62 112 THR A N 1
ATOM 812 C CA . THR A 1 112 ? -5.918 1.858 9.628 1.00 98.62 112 THR A CA 1
ATOM 813 C C . THR A 1 112 ? -6.592 3.038 10.311 1.00 98.62 112 THR A C 1
ATOM 815 O O . THR A 1 112 ? -7.680 3.453 9.925 1.00 98.62 112 THR A O 1
ATOM 818 N N . ARG A 1 113 ? -5.933 3.595 11.329 1.00 98.06 113 ARG A N 1
ATOM 819 C CA . ARG A 1 113 ? -6.351 4.809 12.038 1.00 98.06 113 ARG A CA 1
ATOM 820 C C . ARG A 1 113 ? -5.446 5.960 11.615 1.00 98.06 113 ARG A C 1
ATOM 822 O O . ARG A 1 113 ? -4.258 5.936 11.931 1.00 98.06 113 ARG A O 1
ATOM 829 N N . ILE A 1 114 ? -5.990 6.970 10.937 1.00 96.81 114 ILE A N 1
ATOM 830 C CA . ILE A 1 114 ? -5.227 8.140 10.476 1.00 96.81 114 ILE A CA 1
ATOM 831 C C . ILE A 1 114 ? -6.068 9.418 10.533 1.00 96.81 114 ILE A C 1
ATOM 833 O O . ILE A 1 114 ? -7.224 9.419 10.130 1.00 96.81 114 ILE A O 1
ATOM 837 N N . GLY A 1 115 ? -5.521 10.515 11.066 1.00 94.12 115 GLY A N 1
ATOM 838 C CA . GLY A 1 115 ? -6.223 11.805 11.129 1.00 94.12 115 GLY A CA 1
ATOM 839 C C . GLY A 1 115 ? -7.582 11.727 11.835 1.00 94.12 115 GLY A C 1
ATOM 840 O O . GLY A 1 115 ? -7.641 11.474 13.036 1.00 94.12 115 GLY A O 1
ATOM 841 N N . THR A 1 116 ? -8.673 11.902 11.093 1.00 95.12 116 THR A N 1
ATOM 842 C CA . THR A 1 116 ? -10.063 11.769 11.574 1.00 95.12 116 THR A CA 1
ATOM 843 C C . THR A 1 116 ? -10.734 10.469 11.129 1.00 95.12 116 THR A C 1
ATOM 845 O O . THR A 1 116 ? -11.940 10.328 11.298 1.00 95.12 116 THR A O 1
ATOM 848 N N . GLN A 1 117 ? -9.987 9.533 10.546 1.00 96.00 117 GLN A N 1
ATOM 849 C CA . GLN A 1 117 ? -10.527 8.358 9.872 1.00 96.00 117 GLN A CA 1
ATOM 850 C C . GLN A 1 117 ? -10.069 7.046 10.513 1.00 96.00 117 GLN A C 1
ATOM 852 O O . GLN A 1 117 ? -8.948 6.935 11.031 1.00 96.00 117 GLN A O 1
ATOM 857 N N . VAL A 1 118 ? -10.967 6.061 10.462 1.00 97.69 118 VAL A N 1
ATOM 858 C CA . VAL A 1 118 ? -10.714 4.639 10.715 1.00 97.69 118 VAL A CA 1
ATOM 859 C C . VAL A 1 118 ? -11.235 3.858 9.518 1.00 97.69 118 VAL A C 1
ATOM 861 O O . VAL A 1 118 ? -12.444 3.824 9.298 1.00 97.69 118 VAL A O 1
ATOM 864 N N . ASP A 1 119 ? -10.336 3.192 8.801 1.00 97.50 119 ASP A N 1
ATOM 865 C CA . ASP A 1 119 ? -10.675 2.290 7.703 1.00 97.50 119 ASP A CA 1
ATOM 866 C C . ASP A 1 119 ? -10.436 0.839 8.117 1.00 97.50 119 ASP A C 1
ATOM 868 O O . ASP A 1 119 ? -9.390 0.493 8.665 1.00 97.50 119 ASP A O 1
ATOM 872 N N . ILE A 1 120 ? -11.409 -0.022 7.833 1.00 97.62 120 ILE A N 1
ATOM 873 C CA . ILE A 1 120 ? -11.377 -1.458 8.103 1.00 97.62 120 ILE A CA 1
ATOM 874 C C . ILE A 1 120 ? -11.396 -2.176 6.758 1.00 97.62 120 ILE A C 1
ATOM 876 O O . ILE A 1 120 ? -12.393 -2.128 6.038 1.00 97.62 120 ILE A O 1
ATOM 880 N N . SER A 1 121 ? -10.300 -2.853 6.438 1.00 97.81 121 SER A N 1
ATOM 881 C CA . SER A 1 121 ? -10.088 -3.562 5.178 1.00 97.81 121 SER A CA 1
ATOM 882 C C . SER A 1 121 ? -10.137 -5.067 5.420 1.00 97.81 121 SER A C 1
ATOM 884 O O . SER A 1 121 ? -9.323 -5.612 6.169 1.00 97.81 121 SER A O 1
ATOM 886 N N . VAL A 1 122 ? -11.100 -5.745 4.798 1.00 96.50 122 VAL A N 1
ATOM 887 C CA . VAL A 1 122 ? -11.334 -7.184 4.949 1.00 96.50 122 VAL A CA 1
ATOM 888 C C . VAL A 1 122 ? -11.118 -7.885 3.607 1.00 96.50 122 VAL A C 1
ATOM 890 O O . VAL A 1 122 ? -11.977 -7.790 2.722 1.00 96.50 122 VAL A O 1
ATOM 893 N N . PRO A 1 123 ? -10.017 -8.638 3.447 1.00 93.31 123 PRO A N 1
ATOM 894 C CA . PRO A 1 123 ? -9.780 -9.438 2.252 1.00 93.31 123 PRO A CA 1
ATOM 895 C C . PRO A 1 123 ? -10.880 -10.476 2.047 1.00 93.31 123 PRO A C 1
ATOM 897 O O . PRO A 1 123 ? -11.195 -11.254 2.952 1.00 93.31 123 PRO A O 1
ATOM 900 N N . VAL A 1 124 ? -11.488 -10.492 0.862 1.00 90.81 124 VAL A N 1
ATOM 901 C CA . VAL A 1 124 ? -12.477 -11.490 0.418 1.00 90.81 124 VAL A CA 1
ATOM 902 C C . VAL A 1 124 ? -11.881 -12.352 -0.691 1.00 90.81 124 VAL A C 1
ATOM 904 O O . VAL A 1 124 ? -10.841 -12.029 -1.250 1.00 90.81 124 VAL A O 1
ATOM 907 N N . ARG A 1 125 ? -12.551 -13.457 -1.035 1.00 86.94 125 ARG A N 1
ATOM 908 C CA . ARG A 1 125 ? -12.093 -14.402 -2.066 1.00 86.94 125 ARG A CA 1
ATOM 909 C C . ARG A 1 125 ? -11.651 -13.726 -3.373 1.00 86.94 125 ARG A C 1
ATOM 911 O O . ARG A 1 125 ? -10.711 -14.199 -3.994 1.00 86.94 125 ARG A O 1
ATOM 918 N N . ASP A 1 126 ? -12.358 -12.689 -3.803 1.00 85.81 126 ASP A N 1
ATOM 919 C CA . ASP A 1 126 ? -12.233 -12.059 -5.118 1.00 85.81 126 ASP A CA 1
ATOM 920 C C . ASP A 1 126 ? -11.981 -10.545 -5.032 1.00 85.81 126 ASP A C 1
ATOM 922 O O . ASP A 1 126 ? -12.413 -9.807 -5.915 1.00 85.81 126 ASP A O 1
ATOM 926 N N . GLY A 1 127 ? -11.357 -10.060 -3.952 1.00 91.88 127 GLY A N 1
ATOM 927 C CA . GLY A 1 127 ? -11.140 -8.626 -3.745 1.00 91.88 127 GLY A CA 1
ATOM 928 C C . GLY A 1 127 ? -10.996 -8.209 -2.278 1.00 91.88 127 GLY A C 1
ATOM 929 O O . GLY A 1 127 ? -10.537 -8.987 -1.438 1.00 91.88 127 GLY A O 1
ATOM 930 N N . VAL A 1 128 ? -11.442 -6.991 -1.951 1.00 94.75 128 VAL A N 1
ATOM 931 C CA . VAL A 1 128 ? -11.414 -6.416 -0.592 1.00 94.75 128 VAL A CA 1
ATOM 932 C C . VAL A 1 128 ? -12.714 -5.662 -0.292 1.00 94.75 128 VAL A C 1
ATOM 934 O O . VAL A 1 128 ? -13.217 -4.902 -1.121 1.00 94.75 128 VAL A O 1
ATOM 937 N N . ASP A 1 129 ? -13.253 -5.861 0.912 1.00 95.19 129 ASP A N 1
ATOM 938 C CA . ASP A 1 129 ? -14.304 -5.013 1.485 1.00 95.19 129 ASP A CA 1
ATOM 939 C C . ASP A 1 129 ? -13.669 -3.927 2.362 1.00 95.19 129 ASP A C 1
ATOM 941 O O . ASP A 1 129 ? -12.924 -4.250 3.287 1.00 95.19 129 ASP A O 1
ATOM 945 N N . VAL A 1 130 ? -14.000 -2.659 2.121 1.00 95.50 130 VAL A N 1
ATOM 946 C CA . VAL A 1 130 ? -13.558 -1.516 2.929 1.00 95.50 130 VAL A CA 1
ATOM 947 C C . VAL A 1 130 ? -14.763 -0.883 3.619 1.00 95.50 130 VAL A C 1
ATOM 949 O O . VAL A 1 130 ? -15.761 -0.539 2.979 1.00 95.50 130 VAL A O 1
ATOM 952 N N . THR A 1 131 ? -14.674 -0.735 4.940 1.00 95.06 131 THR A N 1
ATOM 953 C CA . THR A 1 131 ? -15.621 0.047 5.746 1.00 95.06 131 THR A CA 1
ATOM 954 C C . THR A 1 131 ? -14.874 1.188 6.426 1.00 95.06 131 THR A C 1
ATOM 956 O O . THR A 1 131 ? -13.982 0.927 7.227 1.00 95.06 131 THR A O 1
ATOM 959 N N . GLY A 1 132 ? -15.230 2.431 6.106 1.00 95.06 132 GLY A N 1
ATOM 960 C CA . GLY A 1 132 ? -14.557 3.630 6.605 1.00 95.06 132 GLY A CA 1
ATOM 961 C C . GLY A 1 132 ? -15.476 4.504 7.450 1.00 95.06 132 GLY A C 1
ATOM 962 O O . GLY A 1 132 ? -16.637 4.725 7.098 1.00 95.06 132 GLY A O 1
ATOM 963 N N . TYR A 1 133 ? -14.937 5.020 8.549 1.00 94.94 133 TYR A N 1
ATOM 964 C CA . TYR A 1 133 ? -15.607 5.925 9.477 1.00 94.94 133 TYR A CA 1
ATOM 965 C C . TYR A 1 133 ? -14.829 7.231 9.574 1.00 94.94 133 TYR A C 1
ATOM 967 O O . TYR A 1 133 ? -13.605 7.211 9.697 1.00 94.94 133 TYR A O 1
ATOM 975 N N . THR A 1 134 ? -15.538 8.361 9.558 1.00 95.12 134 THR A N 1
ATOM 976 C CA . THR A 1 134 ? -14.945 9.694 9.732 1.00 95.12 134 THR A CA 1
ATOM 977 C C . THR A 1 134 ? -15.514 10.350 10.986 1.00 95.12 134 THR A C 1
ATOM 979 O O . THR A 1 134 ? -16.725 10.381 11.179 1.00 95.12 134 THR A O 1
ATOM 982 N N . ALA A 1 135 ? -14.644 10.882 11.842 1.00 94.50 135 ALA A N 1
ATOM 983 C CA . ALA A 1 135 ? -15.032 11.530 13.089 1.00 94.50 135 ALA A CA 1
ATOM 984 C C . ALA A 1 135 ? -16.028 12.674 12.838 1.00 94.50 135 ALA A C 1
ATOM 986 O O . ALA A 1 135 ? -15.791 13.531 11.985 1.00 94.50 135 ALA A O 1
ATOM 987 N N . GLY A 1 136 ? -17.133 12.682 13.587 1.00 91.31 136 GLY A N 1
ATOM 988 C CA . GLY A 1 136 ? -18.193 13.685 13.468 1.00 91.31 136 GLY A CA 1
ATOM 989 C C . GLY A 1 136 ? -19.047 13.574 12.199 1.00 91.31 136 GLY A C 1
ATOM 990 O O . GLY A 1 136 ? -19.889 14.441 11.975 1.00 91.31 136 GLY A O 1
ATOM 991 N N . SER A 1 137 ? -18.836 12.551 11.365 1.00 90.12 137 SER A N 1
ATOM 992 C CA . SER A 1 137 ? -19.654 12.295 10.181 1.00 90.12 137 SER A CA 1
ATOM 993 C C . SER A 1 137 ? -20.636 11.151 10.444 1.00 90.12 137 SER A C 1
ATOM 995 O O . SER A 1 137 ? -20.208 10.092 10.905 1.00 90.12 137 SER A O 1
ATOM 997 N N . PRO A 1 138 ? -21.922 11.313 10.092 1.00 86.50 138 PRO A N 1
ATOM 998 C CA . PRO A 1 138 ? -22.900 10.229 10.147 1.00 86.50 138 PRO A CA 1
ATOM 999 C C . PRO A 1 138 ? -22.776 9.257 8.963 1.00 86.50 138 PRO A C 1
ATOM 1001 O O . PRO A 1 138 ? -23.472 8.240 8.915 1.00 86.50 138 PRO A O 1
ATOM 1004 N N . ASP A 1 139 ? -21.919 9.569 7.986 1.00 87.56 139 ASP A N 1
ATOM 1005 C CA . ASP A 1 139 ? -21.735 8.764 6.789 1.00 87.56 139 ASP A CA 1
ATOM 1006 C C . ASP A 1 139 ? -20.703 7.662 7.029 1.00 87.56 139 ASP A C 1
ATOM 1008 O O . ASP A 1 139 ? -19.626 7.876 7.591 1.00 87.56 139 ASP A O 1
ATOM 1012 N N . VAL A 1 140 ? -21.012 6.468 6.527 1.00 89.00 140 VAL A N 1
ATOM 1013 C CA . VAL A 1 140 ? -20.082 5.337 6.529 1.00 89.00 140 VAL A CA 1
ATOM 1014 C C . VAL A 1 140 ? -19.708 5.003 5.095 1.00 89.00 140 VAL A C 1
ATOM 1016 O O . VAL A 1 140 ? -20.566 4.622 4.292 1.00 89.00 140 VAL A O 1
ATOM 1019 N N . LEU A 1 141 ? -18.413 5.071 4.787 1.00 90.44 141 LEU A N 1
ATOM 1020 C CA . LEU A 1 141 ? -17.886 4.554 3.531 1.00 90.44 141 LEU A CA 1
ATOM 1021 C C . LEU A 1 141 ? -18.050 3.034 3.532 1.00 90.44 141 LEU A C 1
ATOM 1023 O O . LEU A 1 141 ? -17.563 2.353 4.432 1.00 90.44 141 LEU A O 1
ATOM 1027 N N . ARG A 1 142 ? -18.725 2.491 2.518 1.00 90.00 142 ARG A N 1
ATOM 1028 C CA . ARG A 1 142 ? -18.787 1.047 2.276 1.00 90.00 142 ARG A CA 1
ATOM 1029 C C . ARG A 1 142 ? -18.508 0.764 0.825 1.00 90.00 142 ARG A C 1
ATOM 1031 O O . ARG A 1 142 ? -19.306 1.105 -0.047 1.00 90.00 142 ARG A O 1
ATOM 1038 N N . GLU A 1 143 ? -17.409 0.079 0.595 1.00 91.81 143 GLU A N 1
ATOM 1039 C CA . GLU A 1 143 ? -16.941 -0.233 -0.737 1.00 91.81 143 GLU A CA 1
ATOM 1040 C C . GLU A 1 143 ? -16.537 -1.700 -0.808 1.00 91.81 143 GLU A C 1
ATOM 1042 O O . GLU A 1 143 ? -15.880 -2.223 0.087 1.00 91.81 143 GLU A O 1
ATOM 1047 N N . ARG A 1 144 ? -16.957 -2.374 -1.877 1.00 91.62 144 ARG A N 1
ATOM 1048 C CA . ARG A 1 144 ? -16.444 -3.695 -2.232 1.00 91.62 144 ARG A CA 1
ATOM 1049 C C . ARG A 1 144 ? -15.706 -3.547 -3.544 1.00 91.62 144 ARG A C 1
ATOM 1051 O O . ARG A 1 144 ? -16.353 -3.386 -4.579 1.00 91.62 144 ARG A O 1
ATOM 1058 N N . VAL A 1 145 ? -14.386 -3.644 -3.491 1.00 91.06 145 VAL A N 1
ATOM 1059 C CA . VAL A 1 145 ? -13.549 -3.696 -4.687 1.00 91.06 145 VAL A CA 1
ATOM 1060 C C . VAL A 1 145 ? -13.383 -5.157 -5.060 1.00 91.06 145 VAL A C 1
ATOM 1062 O O . VAL A 1 145 ? -12.938 -5.958 -4.240 1.00 91.06 145 VAL A O 1
ATOM 1065 N N . ARG A 1 146 ? -13.794 -5.514 -6.276 1.00 89.69 146 ARG A N 1
ATOM 1066 C CA . ARG A 1 146 ? -13.599 -6.856 -6.829 1.00 89.69 146 ARG A CA 1
ATOM 1067 C C . ARG A 1 146 ? -12.460 -6.836 -7.829 1.00 89.69 146 ARG A C 1
ATOM 1069 O O . ARG A 1 146 ? -12.257 -5.830 -8.501 1.00 89.69 146 ARG A O 1
ATOM 1076 N N . ASN A 1 147 ? -11.788 -7.967 -7.956 1.00 86.00 147 ASN A N 1
ATOM 1077 C CA . ASN A 1 147 ? -10.833 -8.182 -9.024 1.00 86.00 147 ASN A CA 1
ATOM 1078 C C . ASN A 1 147 ? -11.525 -8.093 -10.395 1.00 86.00 147 ASN A C 1
ATOM 1080 O O . ASN A 1 147 ? -12.695 -8.479 -10.512 1.00 86.00 147 ASN A O 1
ATOM 1084 N N . PRO A 1 148 ? -10.816 -7.611 -11.428 1.00 78.12 148 PRO A N 1
ATOM 1085 C CA . PRO A 1 148 ? -11.367 -7.447 -12.775 1.00 78.12 148 PRO A CA 1
ATOM 1086 C C . PRO A 1 148 ? -11.881 -8.762 -13.389 1.00 78.12 148 PRO A C 1
ATOM 1088 O O . PRO A 1 148 ? -12.816 -8.746 -14.185 1.00 78.12 148 PRO A O 1
ATOM 1091 N N . ASP A 1 149 ? -11.319 -9.899 -12.986 1.00 70.25 149 ASP A N 1
ATOM 1092 C CA . ASP A 1 149 ? -11.669 -11.251 -13.429 1.00 70.25 149 ASP A CA 1
ATOM 1093 C C . ASP A 1 149 ? -12.651 -11.979 -12.486 1.00 70.25 149 ASP A C 1
ATOM 1095 O O . ASP A 1 149 ? -12.968 -13.156 -12.666 1.00 70.25 149 ASP A O 1
ATOM 1099 N N . ALA A 1 150 ? -13.194 -11.289 -11.478 1.00 56.97 150 ALA A N 1
ATOM 1100 C CA . ALA A 1 150 ? -14.192 -11.873 -10.590 1.00 56.97 150 ALA A CA 1
ATOM 1101 C C . ALA A 1 150 ? -15.519 -12.148 -11.334 1.00 56.97 150 ALA A C 1
ATOM 1103 O O . ALA A 1 150 ? -16.048 -11.264 -12.020 1.00 56.97 150 ALA A O 1
ATOM 1104 N N . PRO A 1 151 ? -16.148 -13.330 -11.160 1.00 53.66 151 PRO A N 1
ATOM 1105 C CA . PRO A 1 151 ? -17.415 -13.631 -11.816 1.00 53.66 151 PRO A CA 1
ATOM 1106 C C . PRO A 1 151 ? -18.511 -12.647 -11.382 1.00 53.66 151 PRO A C 1
ATOM 1108 O O . PRO A 1 151 ? -18.811 -12.494 -10.194 1.00 53.66 151 PRO A O 1
ATOM 1111 N N . ALA A 1 152 ? -19.156 -11.999 -12.358 1.00 48.53 152 ALA A N 1
ATOM 1112 C CA . ALA A 1 152 ? -20.249 -11.066 -12.106 1.00 48.53 152 ALA A CA 1
ATOM 1113 C C . ALA A 1 152 ? -21.384 -11.745 -11.316 1.00 48.53 152 ALA A C 1
ATOM 1115 O O . ALA A 1 152 ? -21.918 -12.785 -11.720 1.00 48.53 152 ALA A O 1
ATOM 1116 N N . ALA A 1 153 ? -21.777 -11.145 -10.189 1.00 42.09 153 ALA A N 1
ATOM 1117 C CA . ALA A 1 153 ? -22.820 -11.683 -9.323 1.00 42.09 153 ALA A CA 1
ATOM 1118 C C . ALA A 1 153 ? -24.129 -11.909 -10.109 1.00 42.09 153 ALA A C 1
ATOM 1120 O O . ALA A 1 153 ? -24.712 -10.970 -10.644 1.00 42.09 153 ALA A O 1
ATOM 1121 N N . GLY A 1 154 ? -24.596 -13.161 -10.166 1.00 42.53 154 GLY A N 1
ATOM 1122 C CA . GLY A 1 154 ? -25.897 -13.521 -10.746 1.00 42.53 154 GLY A CA 1
ATOM 1123 C C . GLY A 1 154 ? -25.873 -14.121 -12.156 1.00 42.53 154 GLY A C 1
ATOM 1124 O O . GLY A 1 154 ? -26.918 -14.578 -12.619 1.00 42.53 154 GLY A O 1
ATOM 1125 N N . ARG A 1 155 ? -24.719 -14.219 -12.829 1.00 36.25 155 ARG A N 1
ATOM 1126 C CA . ARG A 1 155 ? -24.599 -15.084 -14.013 1.00 36.25 155 ARG A CA 1
ATOM 1127 C C . ARG A 1 155 ? -24.165 -16.481 -13.580 1.00 36.25 155 ARG A C 1
ATOM 1129 O O . ARG A 1 155 ? -23.069 -16.672 -13.064 1.00 36.25 155 ARG A O 1
ATOM 1136 N N . ARG A 1 156 ? -25.033 -17.476 -13.806 1.00 35.25 156 ARG A N 1
ATOM 1137 C CA . ARG A 1 156 ? -24.598 -18.879 -13.861 1.00 35.25 156 ARG A CA 1
ATOM 1138 C C . ARG A 1 156 ? -23.424 -18.956 -14.847 1.00 35.25 156 ARG A C 1
ATOM 1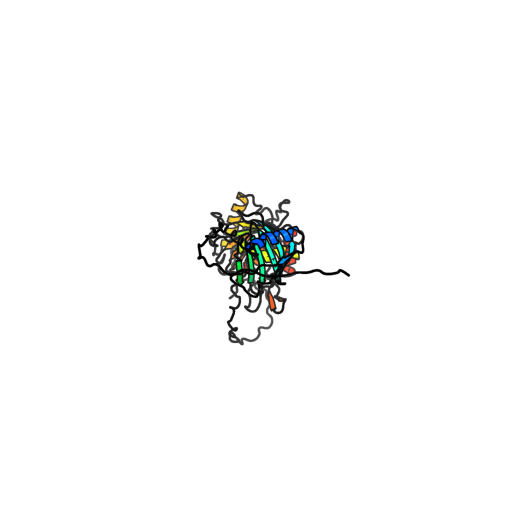140 O O . ARG A 1 156 ? -23.554 -18.360 -15.920 1.00 35.25 156 ARG A O 1
ATOM 1147 N N . PRO A 1 157 ? -22.330 -19.670 -14.528 1.00 38.28 157 PRO A N 1
ATOM 1148 C CA . PRO A 1 157 ? -21.283 -19.926 -15.504 1.00 38.28 157 PRO A CA 1
ATOM 1149 C C . PRO A 1 157 ? -21.952 -20.546 -16.727 1.00 38.28 157 PRO A C 1
ATOM 1151 O O . PRO A 1 157 ? -22.590 -21.596 -16.613 1.00 38.28 157 PRO A O 1
ATOM 1154 N N . VAL A 1 158 ? -21.887 -19.873 -17.875 1.00 35.91 158 VAL A N 1
ATOM 1155 C CA . VAL A 1 158 ? -22.181 -20.553 -19.133 1.00 35.91 158 VAL A CA 1
ATOM 1156 C C . VAL A 1 158 ? -21.071 -21.592 -19.248 1.00 35.91 158 VAL A C 1
ATOM 1158 O O . VAL A 1 158 ? -19.904 -21.197 -19.179 1.00 35.91 158 VAL A O 1
ATOM 1161 N N . PRO A 1 159 ? -21.380 -22.896 -19.342 1.00 33.16 159 PRO A N 1
ATOM 1162 C CA . PRO A 1 159 ? -20.352 -23.877 -19.627 1.00 33.16 159 PRO A CA 1
ATOM 1163 C C . PRO A 1 159 ? -19.693 -23.427 -20.927 1.00 33.16 159 PRO A C 1
ATOM 1165 O O . PRO A 1 159 ? -20.351 -23.405 -21.970 1.00 33.16 159 PRO A O 1
ATOM 1168 N N . ARG A 1 160 ? -18.422 -23.007 -20.869 1.00 39.41 160 ARG A N 1
ATOM 1169 C CA . ARG A 1 160 ? -17.624 -22.924 -22.091 1.00 39.41 160 ARG A CA 1
ATOM 1170 C C . ARG A 1 160 ? -17.714 -24.320 -22.723 1.00 39.41 160 ARG A C 1
ATOM 1172 O O . ARG A 1 160 ? -17.700 -25.301 -21.964 1.00 39.41 160 ARG A O 1
ATOM 1179 N N . PRO A 1 161 ? -17.903 -24.439 -24.049 1.00 29.41 161 PRO A N 1
ATOM 1180 C CA . PRO A 1 161 ? -17.892 -25.741 -24.697 1.00 29.41 161 PRO A CA 1
ATOM 1181 C C . PRO A 1 161 ? -16.666 -26.493 -24.190 1.00 29.41 161 PRO A C 1
ATOM 1183 O O . PRO A 1 161 ? -15.582 -25.910 -24.141 1.00 29.41 161 PRO A O 1
ATOM 1186 N N . ARG A 1 162 ? -16.851 -27.736 -23.729 1.00 35.03 162 ARG A N 1
ATOM 1187 C CA . ARG A 1 162 ? -15.714 -28.622 -23.491 1.00 35.03 162 ARG A CA 1
ATOM 1188 C C . ARG A 1 162 ? -14.970 -28.679 -24.813 1.00 35.03 162 ARG A C 1
ATOM 1190 O O . ARG A 1 162 ? -15.465 -29.299 -25.751 1.00 35.03 162 ARG A O 1
ATOM 1197 N N . ASP A 1 163 ? -13.839 -27.994 -24.889 1.00 31.89 163 ASP A N 1
ATOM 1198 C CA . ASP A 1 163 ? -12.877 -28.288 -25.925 1.00 31.89 163 ASP A CA 1
ATOM 1199 C C . ASP A 1 163 ? -12.291 -29.641 -25.538 1.00 31.89 163 ASP A C 1
ATOM 1201 O O . ASP A 1 163 ? -11.437 -29.771 -24.659 1.00 31.89 163 ASP A O 1
ATOM 1205 N N . GLU A 1 164 ? -12.893 -30.691 -26.088 1.00 29.23 164 GLU A N 1
ATOM 1206 C CA . GLU A 1 164 ? -12.422 -32.060 -25.977 1.00 29.23 164 GLU A CA 1
ATOM 1207 C C . GLU A 1 164 ? -11.176 -32.246 -26.860 1.00 29.23 164 GLU A C 1
ATOM 1209 O O . GLU A 1 164 ? -11.079 -33.207 -27.613 1.00 29.23 164 GLU A O 1
ATOM 1214 N N . SER A 1 165 ? -10.177 -31.368 -26.747 1.00 31.78 165 SER A N 1
ATOM 1215 C CA . SER A 1 165 ? -8.812 -31.679 -27.162 1.00 31.78 165 SER A CA 1
ATOM 1216 C C . SER A 1 165 ? -8.108 -32.339 -25.980 1.00 31.78 165 SER A C 1
ATOM 1218 O O . SER A 1 165 ? -7.580 -31.702 -25.068 1.00 31.78 165 SER A O 1
ATOM 1220 N N . HIS A 1 166 ? -8.213 -33.661 -25.973 1.00 29.39 166 HIS A N 1
ATOM 1221 C CA . HIS A 1 166 ? -7.620 -34.572 -25.013 1.00 29.39 166 HIS A CA 1
ATOM 1222 C C . HIS A 1 166 ? -6.138 -34.284 -24.713 1.00 29.39 166 HIS A C 1
ATOM 1224 O O . HIS A 1 166 ? -5.319 -34.170 -25.616 1.00 29.39 166 HIS A O 1
ATOM 1230 N N . VAL A 1 167 ? -5.839 -34.291 -23.409 1.00 30.27 167 VAL A N 1
ATOM 1231 C CA . VAL A 1 167 ? -4.684 -34.940 -22.765 1.00 30.27 167 VAL A CA 1
ATOM 1232 C C . VAL A 1 167 ? -3.323 -34.670 -23.415 1.00 30.27 167 VAL A C 1
ATOM 1234 O O . VAL A 1 167 ? -2.890 -35.411 -24.293 1.00 30.27 167 VAL A O 1
ATOM 1237 N N . MET A 1 168 ? -2.582 -33.702 -22.869 1.00 24.19 168 MET A N 1
ATOM 1238 C CA . MET A 1 168 ? -1.125 -33.692 -23.014 1.00 24.19 168 MET A CA 1
ATOM 1239 C C . MET A 1 168 ? -0.487 -34.368 -21.789 1.00 24.19 168 MET A C 1
ATOM 1241 O O . MET A 1 168 ? -0.641 -33.872 -20.670 1.00 24.19 168 MET A O 1
ATOM 1245 N N . PRO A 1 169 ? 0.180 -35.527 -21.962 1.00 27.34 169 PRO A N 1
ATOM 1246 C CA . PRO A 1 169 ? 1.026 -36.113 -20.931 1.00 27.34 169 PRO A CA 1
ATOM 1247 C C . PRO A 1 169 ? 2.239 -35.201 -20.702 1.00 27.34 169 PRO A C 1
ATOM 1249 O O . PRO A 1 169 ? 2.649 -34.493 -21.616 1.00 27.34 169 PRO A O 1
ATOM 1252 N N . GLY A 1 170 ? 2.765 -35.208 -19.474 1.00 31.97 170 GLY A N 1
ATOM 1253 C CA . GLY A 1 170 ? 3.721 -34.237 -18.930 1.00 31.97 170 GLY A CA 1
ATOM 1254 C C . GLY A 1 170 ? 4.723 -33.630 -19.915 1.00 31.97 170 GLY A C 1
ATOM 1255 O O . GLY A 1 170 ? 5.474 -34.350 -20.569 1.00 31.97 170 GLY A O 1
ATOM 1256 N N . TRP A 1 171 ? 4.760 -32.297 -19.946 1.00 24.23 171 TRP A N 1
ATOM 1257 C CA . TRP A 1 171 ? 5.850 -31.514 -20.524 1.00 24.23 171 TRP A CA 1
ATOM 1258 C C . TRP A 1 171 ? 6.367 -30.492 -19.500 1.00 24.23 171 TRP A C 1
ATOM 1260 O O . TRP A 1 171 ? 5.600 -30.064 -18.633 1.00 24.23 171 TRP A O 1
ATOM 1270 N N . PRO A 1 172 ? 7.673 -30.176 -19.546 1.00 28.22 172 PRO A N 1
ATOM 1271 C CA . PRO A 1 172 ? 8.395 -29.473 -18.500 1.00 28.22 172 PRO A CA 1
ATOM 1272 C C . PRO A 1 172 ? 8.167 -27.966 -18.625 1.00 28.22 172 PRO A C 1
ATOM 1274 O O . PRO A 1 172 ? 8.302 -27.397 -19.706 1.00 28.22 172 PRO A O 1
ATOM 1277 N N . PHE A 1 173 ? 7.818 -27.324 -17.514 1.00 28.89 173 PHE A N 1
ATOM 1278 C CA . PHE A 1 173 ? 7.757 -25.870 -17.407 1.00 28.89 173 PHE A CA 1
ATOM 1279 C C . PHE A 1 173 ? 9.178 -25.319 -17.232 1.00 28.89 173 PHE A C 1
ATOM 1281 O O . PHE A 1 173 ? 9.553 -24.942 -16.134 1.00 28.89 173 PHE A O 1
ATOM 1288 N N . ASP A 1 174 ? 9.947 -25.331 -18.319 1.00 35.69 174 ASP A N 1
ATOM 1289 C CA . ASP A 1 174 ? 11.137 -24.505 -18.539 1.00 35.69 174 ASP A CA 1
ATOM 1290 C C . ASP A 1 174 ? 11.014 -23.964 -19.966 1.00 35.69 174 ASP A C 1
ATOM 1292 O O . ASP A 1 174 ? 11.396 -24.625 -20.931 1.00 35.69 174 ASP A O 1
ATOM 1296 N N . MET A 1 175 ? 10.395 -22.797 -20.111 1.00 28.45 175 MET A N 1
ATOM 1297 C CA . MET A 1 175 ? 10.513 -21.969 -21.309 1.00 28.45 175 MET A CA 1
ATOM 1298 C C . MET A 1 175 ? 10.386 -20.516 -20.866 1.00 28.45 175 MET A C 1
ATOM 1300 O O . MET A 1 175 ? 9.281 -19.990 -20.720 1.00 28.45 175 MET A O 1
ATOM 1304 N N . ASP A 1 176 ? 11.544 -19.896 -20.659 1.00 30.58 176 ASP A N 1
ATOM 1305 C CA . ASP A 1 176 ? 11.699 -18.449 -20.711 1.00 30.58 176 ASP A CA 1
ATOM 1306 C C . ASP A 1 176 ? 11.089 -17.916 -22.020 1.00 30.58 176 ASP A C 1
ATOM 1308 O O . ASP A 1 176 ? 11.236 -18.548 -23.079 1.00 30.58 176 ASP A O 1
ATOM 1312 N N . PRO A 1 177 ? 10.408 -16.758 -22.002 1.00 32.56 177 PRO A N 1
ATOM 1313 C CA . PRO A 1 177 ? 10.017 -16.096 -23.237 1.00 32.56 177 PRO A CA 1
ATOM 1314 C C . PRO A 1 177 ? 11.269 -15.808 -24.088 1.00 32.56 177 PRO A C 1
ATOM 1316 O O . PRO A 1 177 ? 12.347 -15.559 -23.544 1.00 32.56 177 PRO A O 1
ATOM 1319 N N . PRO A 1 178 ? 11.170 -15.855 -25.429 1.00 28.73 178 PRO A N 1
ATOM 1320 C CA . PRO A 1 178 ? 12.337 -15.782 -26.293 1.00 28.73 178 PRO A CA 1
ATOM 1321 C C . PRO A 1 178 ? 13.100 -14.473 -26.075 1.00 28.73 178 PRO A C 1
ATOM 1323 O O . PRO A 1 178 ? 12.582 -13.385 -26.323 1.00 28.73 178 PRO A O 1
ATOM 1326 N N . LEU A 1 179 ? 14.360 -14.620 -25.657 1.00 35.09 179 LEU A N 1
ATOM 1327 C CA . LEU A 1 179 ? 15.403 -13.601 -25.680 1.00 35.09 179 LEU A CA 1
ATOM 1328 C C . LEU A 1 179 ? 15.493 -12.986 -27.085 1.00 35.09 179 LEU A C 1
ATOM 1330 O O . LEU A 1 179 ? 16.174 -13.513 -27.966 1.00 35.09 179 LEU A O 1
ATOM 1334 N N . SER A 1 180 ? 14.844 -11.844 -27.304 1.00 29.33 180 SER A N 1
ATOM 1335 C CA . SER A 1 180 ? 15.277 -10.915 -28.344 1.00 29.33 180 SER 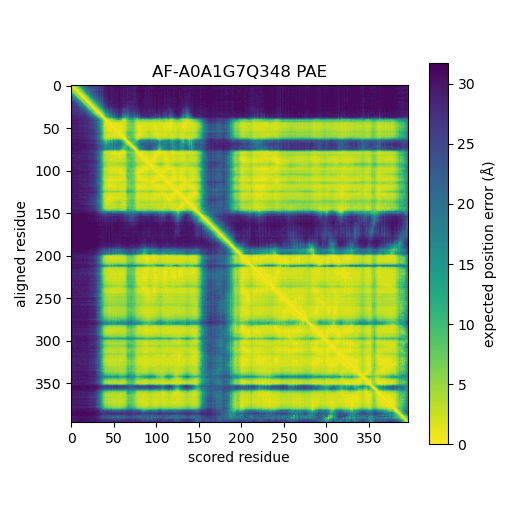A CA 1
ATOM 1336 C C . SER A 1 180 ? 16.450 -10.116 -27.784 1.00 29.33 180 SER A C 1
ATOM 1338 O O . SER A 1 180 ? 16.285 -9.135 -27.061 1.00 29.33 180 SER A O 1
ATOM 1340 N N . SER A 1 181 ? 17.644 -10.611 -28.082 1.00 34.34 181 SER A N 1
ATOM 1341 C CA . SER A 1 181 ? 18.932 -10.022 -27.754 1.00 34.34 181 SER A CA 1
ATOM 1342 C C . SER A 1 181 ? 19.209 -8.760 -28.577 1.00 34.34 181 SER A C 1
ATOM 1344 O O . SER A 1 181 ? 19.415 -8.856 -29.782 1.00 34.34 181 SER A O 1
ATOM 1346 N N . GLU A 1 182 ? 19.328 -7.623 -27.900 1.00 27.73 182 GLU A N 1
ATOM 1347 C CA . GLU A 1 182 ? 20.362 -6.612 -28.151 1.00 27.73 182 GLU A CA 1
ATOM 1348 C C . GLU A 1 182 ? 20.851 -6.143 -26.765 1.00 27.73 182 GLU A C 1
ATOM 1350 O O . GLU A 1 182 ? 20.033 -5.730 -25.936 1.00 27.73 182 GLU A O 1
ATOM 1355 N N . PRO A 1 183 ? 22.151 -6.257 -26.441 1.00 32.78 183 PRO A N 1
ATOM 1356 C CA . PRO A 1 183 ? 22.648 -5.958 -25.109 1.00 32.78 183 PRO A CA 1
ATOM 1357 C C . PRO A 1 183 ? 22.851 -4.448 -24.974 1.00 32.78 183 PRO A C 1
ATOM 1359 O O . PRO A 1 183 ? 23.911 -3.917 -25.307 1.00 32.78 183 PRO A O 1
ATOM 1362 N N . ALA A 1 184 ? 21.868 -3.742 -24.416 1.00 28.73 184 ALA A N 1
ATOM 1363 C CA . ALA A 1 184 ? 22.135 -2.445 -23.805 1.00 28.73 184 ALA A CA 1
ATOM 1364 C C . ALA A 1 184 ? 22.892 -2.684 -22.490 1.00 28.73 184 ALA A C 1
ATOM 1366 O O . ALA A 1 184 ? 22.332 -2.764 -21.399 1.00 28.73 184 ALA A O 1
ATOM 1367 N N . SER A 1 185 ? 24.203 -2.860 -22.624 1.00 32.75 185 SER A N 1
ATOM 1368 C CA . SER A 1 185 ? 25.154 -2.955 -21.531 1.00 32.75 185 SER A CA 1
ATOM 1369 C C . SER A 1 185 ? 25.131 -1.685 -20.679 1.00 32.75 185 SER A C 1
ATOM 1371 O O . SER A 1 185 ? 25.789 -0.708 -21.020 1.00 32.75 185 SER A O 1
ATOM 1373 N N . LEU A 1 186 ? 24.445 -1.724 -19.543 1.00 30.91 186 LEU A N 1
ATOM 1374 C CA . LEU A 1 186 ? 24.849 -1.047 -18.312 1.00 30.91 186 LEU A CA 1
ATOM 1375 C C . LEU A 1 186 ? 24.322 -1.899 -17.159 1.00 30.91 186 LEU A C 1
ATOM 1377 O O . LEU A 1 186 ? 23.136 -1.865 -16.841 1.00 30.91 186 LEU A O 1
ATOM 1381 N N . GLY A 1 187 ? 25.212 -2.685 -16.552 1.00 31.67 187 GLY A N 1
ATOM 1382 C CA . GLY A 1 187 ? 24.918 -3.388 -15.311 1.00 31.67 187 GLY A CA 1
ATOM 1383 C C . GLY A 1 187 ? 24.463 -2.383 -14.256 1.00 31.67 187 GLY A C 1
ATOM 1384 O O . GLY A 1 187 ? 25.278 -1.655 -13.695 1.00 31.67 187 GLY A O 1
ATOM 1385 N N . ARG A 1 188 ? 23.154 -2.340 -14.004 1.00 43.56 188 ARG A N 1
ATOM 1386 C CA . ARG A 1 188 ? 22.519 -1.570 -12.929 1.00 43.56 188 ARG A CA 1
ATOM 1387 C C . ARG A 1 188 ? 22.263 -2.478 -11.730 1.00 43.56 188 ARG A C 1
ATOM 1389 O O . ARG A 1 188 ? 21.200 -2.473 -11.130 1.00 43.56 188 ARG A O 1
ATOM 1396 N N . GLY A 1 189 ? 23.286 -3.242 -11.359 1.00 37.34 189 GLY A N 1
ATOM 1397 C CA . GLY A 1 189 ? 23.336 -3.862 -10.049 1.00 37.34 189 GLY A CA 1
ATOM 1398 C C . GLY A 1 189 ? 23.627 -2.769 -9.034 1.00 37.34 189 GLY A C 1
ATOM 1399 O O . GLY A 1 189 ? 24.735 -2.224 -9.000 1.00 37.34 189 GLY A O 1
ATOM 1400 N N . VAL A 1 190 ? 22.644 -2.440 -8.201 1.00 43.38 190 VAL A N 1
ATOM 1401 C CA . VAL A 1 190 ? 22.918 -1.808 -6.913 1.00 43.38 190 VAL A CA 1
ATOM 1402 C C . VAL A 1 190 ? 23.902 -2.750 -6.220 1.00 43.38 190 VAL A C 1
ATOM 1404 O O . VAL A 1 190 ? 23.514 -3.809 -5.733 1.00 43.38 190 VAL A O 1
ATOM 1407 N N . ARG A 1 191 ? 25.204 -2.411 -6.195 1.00 43.38 191 ARG A N 1
ATOM 1408 C CA . ARG A 1 191 ? 26.083 -2.967 -5.156 1.00 43.38 191 ARG A CA 1
ATOM 1409 C C . ARG A 1 191 ? 25.309 -2.765 -3.869 1.00 43.38 191 ARG A C 1
ATOM 1411 O O . ARG A 1 191 ? 24.827 -1.652 -3.691 1.00 43.38 191 ARG A O 1
ATOM 1418 N N . ALA A 1 192 ? 25.154 -3.809 -3.055 1.00 51.72 192 ALA A N 1
ATOM 1419 C CA . ALA A 1 192 ? 24.459 -3.773 -1.773 1.00 51.72 192 ALA A CA 1
ATOM 1420 C C . ALA A 1 192 ? 25.098 -2.716 -0.851 1.00 51.72 192 ALA A C 1
ATOM 1422 O O . ALA A 1 192 ? 25.890 -3.011 0.039 1.00 51.72 192 ALA A O 1
ATOM 1423 N N . ILE A 1 193 ? 24.823 -1.451 -1.141 1.00 54.59 193 ILE A N 1
ATOM 1424 C CA . ILE A 1 193 ? 25.146 -0.298 -0.340 1.00 54.59 193 ILE A CA 1
ATOM 1425 C C . ILE A 1 193 ? 23.971 -0.262 0.607 1.00 54.59 193 ILE A C 1
ATOM 1427 O O . ILE A 1 193 ? 22.863 0.114 0.235 1.00 54.59 193 ILE A O 1
ATOM 1431 N N . GLU A 1 194 ? 24.214 -0.792 1.793 1.00 65.94 194 GLU A N 1
ATOM 1432 C CA . GLU A 1 194 ? 23.319 -0.646 2.918 1.00 65.94 194 GLU A CA 1
ATOM 1433 C C . GLU A 1 194 ? 23.833 0.538 3.726 1.00 65.94 194 GLU A C 1
ATOM 1435 O O . GLU A 1 194 ? 24.905 0.472 4.333 1.00 65.94 194 GLU A O 1
ATOM 1440 N N . ASP A 1 195 ? 23.089 1.638 3.705 1.00 62.06 195 ASP A N 1
ATOM 1441 C CA . ASP A 1 195 ? 23.246 2.695 4.686 1.00 62.06 195 ASP A CA 1
ATOM 1442 C C . ASP A 1 195 ? 23.003 2.059 6.060 1.00 62.06 195 ASP A C 1
ATOM 1444 O O . ASP A 1 195 ? 21.893 1.586 6.320 1.00 62.06 195 ASP A O 1
ATOM 1448 N N . PRO A 1 196 ? 24.005 2.027 6.956 1.00 57.28 196 PRO A N 1
ATOM 1449 C CA . PRO A 1 196 ? 23.824 1.453 8.276 1.00 57.28 196 PRO A CA 1
ATOM 1450 C C . PRO A 1 196 ? 22.706 2.149 9.052 1.00 57.28 196 PRO A C 1
ATOM 1452 O O . PRO A 1 196 ? 22.220 1.555 9.995 1.00 57.28 196 PRO A O 1
ATOM 1455 N N . LEU A 1 197 ? 22.270 3.360 8.679 1.00 57.22 197 LEU A N 1
ATOM 1456 C CA . LEU A 1 197 ? 21.145 4.065 9.300 1.00 57.22 197 LEU A CA 1
ATOM 1457 C C . LEU A 1 197 ? 19.767 3.707 8.712 1.00 57.22 197 LEU A C 1
ATOM 1459 O O . LEU A 1 197 ? 18.743 4.037 9.319 1.00 57.22 197 LEU A O 1
ATOM 1463 N N . ALA A 1 198 ? 19.710 3.011 7.574 1.00 61.41 198 ALA A N 1
ATOM 1464 C CA . ALA A 1 198 ? 18.473 2.521 6.971 1.00 61.41 198 ALA A CA 1
ATOM 1465 C C . ALA A 1 198 ? 18.025 1.211 7.643 1.00 61.41 198 ALA A C 1
ATOM 1467 O O . ALA A 1 198 ? 18.107 0.116 7.093 1.00 61.41 198 ALA A O 1
ATOM 1468 N N . TYR A 1 199 ? 17.561 1.309 8.889 1.00 68.81 199 TYR A N 1
ATOM 1469 C CA . TYR A 1 199 ? 17.237 0.122 9.684 1.00 68.81 199 TYR A CA 1
ATOM 1470 C C . TYR A 1 199 ? 15.879 -0.513 9.348 1.00 68.81 199 TYR A C 1
ATOM 1472 O O . TYR A 1 199 ? 15.698 -1.695 9.616 1.00 68.81 199 TYR A O 1
ATOM 1480 N N . SER A 1 200 ? 14.939 0.234 8.760 1.00 86.25 200 SER A N 1
ATOM 1481 C CA . SER A 1 200 ? 13.537 -0.179 8.587 1.00 86.25 200 SER A CA 1
ATOM 1482 C C . SER A 1 200 ? 13.099 -0.216 7.119 1.00 86.25 200 SER A C 1
ATOM 1484 O O . SER A 1 200 ? 13.382 0.753 6.411 1.00 86.25 200 SER A O 1
ATOM 1486 N N . PRO A 1 201 ? 12.338 -1.234 6.673 1.00 93.25 201 PRO A N 1
ATOM 1487 C CA . PRO A 1 201 ? 11.653 -1.202 5.383 1.00 93.25 201 PRO A CA 1
ATOM 1488 C C . PRO A 1 201 ? 10.775 0.047 5.228 1.00 93.25 201 PRO A C 1
ATOM 1490 O O . PRO A 1 201 ? 9.934 0.335 6.086 1.00 93.25 201 PRO A O 1
ATOM 1493 N N . HIS A 1 202 ? 10.953 0.773 4.124 1.00 95.06 202 HIS A N 1
ATOM 1494 C CA . HIS A 1 202 ? 10.156 1.953 3.785 1.00 95.06 202 HIS A CA 1
ATOM 1495 C C . HIS A 1 202 ? 9.634 1.832 2.357 1.00 95.06 202 HIS A C 1
ATOM 1497 O O . HIS A 1 202 ? 10.390 1.878 1.391 1.00 95.06 202 HIS A O 1
ATOM 1503 N N . PHE A 1 203 ? 8.325 1.681 2.233 1.00 97.25 203 PHE A N 1
ATOM 1504 C CA . PHE A 1 203 ? 7.621 1.600 0.966 1.00 97.25 203 PHE A CA 1
ATOM 1505 C C . PHE A 1 203 ? 7.041 2.970 0.617 1.00 97.25 203 PHE A C 1
ATOM 1507 O O . PHE A 1 203 ? 6.279 3.552 1.388 1.00 97.25 203 PHE A O 1
ATOM 1514 N N . PHE A 1 204 ? 7.405 3.496 -0.542 1.00 97.50 204 PHE A N 1
ATOM 1515 C CA . PHE A 1 204 ? 6.858 4.712 -1.117 1.00 97.50 204 PHE A CA 1
ATOM 1516 C C . PHE A 1 204 ? 5.883 4.330 -2.225 1.00 97.50 204 PHE A C 1
ATOM 1518 O O . PHE A 1 204 ? 6.260 3.650 -3.176 1.00 97.50 204 PHE A O 1
ATOM 1525 N N . VAL A 1 205 ? 4.644 4.798 -2.121 1.00 98.06 205 VAL A N 1
ATOM 1526 C CA . VAL A 1 205 ? 3.655 4.719 -3.197 1.00 98.06 205 VAL A CA 1
ATOM 1527 C C . VAL A 1 205 ? 3.434 6.121 -3.737 1.00 98.06 205 VAL A C 1
ATOM 1529 O O . VAL A 1 205 ? 2.850 6.985 -3.078 1.00 98.06 205 VAL A O 1
ATOM 1532 N N . LEU A 1 206 ? 3.939 6.355 -4.939 1.00 97.31 206 LEU A N 1
ATOM 1533 C CA . LEU A 1 206 ? 3.732 7.580 -5.686 1.00 97.31 206 LEU A CA 1
ATOM 1534 C C . LEU A 1 206 ? 2.499 7.374 -6.564 1.00 97.31 206 LEU A C 1
ATOM 1536 O O . LEU A 1 206 ? 2.441 6.453 -7.365 1.00 97.31 206 LEU A O 1
ATOM 1540 N N . ILE A 1 207 ? 1.471 8.179 -6.346 1.00 97.75 207 ILE A N 1
ATOM 1541 C CA . ILE A 1 207 ? 0.180 8.067 -7.018 1.00 97.75 207 ILE A CA 1
ATOM 1542 C C . ILE A 1 207 ? 0.229 8.992 -8.217 1.00 97.75 207 ILE A C 1
ATOM 1544 O O . ILE A 1 207 ? 0.386 10.201 -8.039 1.00 97.75 207 ILE A O 1
ATOM 1548 N N . HIS A 1 208 ? 0.109 8.411 -9.403 1.00 97.69 208 HIS A N 1
ATOM 1549 C CA . HIS A 1 208 ? 0.099 9.151 -10.648 1.00 97.69 208 HIS A CA 1
ATOM 1550 C C . HIS A 1 208 ? -1.127 10.084 -10.715 1.00 97.69 208 HIS A C 1
ATOM 1552 O O . HIS A 1 208 ? -2.192 9.780 -10.176 1.00 97.69 208 HIS A O 1
ATOM 1558 N N . ASP A 1 209 ? -0.974 11.239 -11.357 1.00 95.94 209 ASP A N 1
ATOM 1559 C CA . ASP A 1 209 ? -1.938 12.348 -11.361 1.00 95.94 209 ASP A CA 1
ATOM 1560 C C . ASP A 1 209 ? -3.219 12.036 -12.146 1.00 95.94 209 ASP A C 1
ATOM 1562 O O . ASP A 1 209 ? -4.228 12.730 -12.018 1.00 95.94 209 ASP A O 1
ATOM 1566 N N . ASP A 1 210 ? -3.190 10.970 -12.941 1.00 94.75 210 ASP A N 1
ATO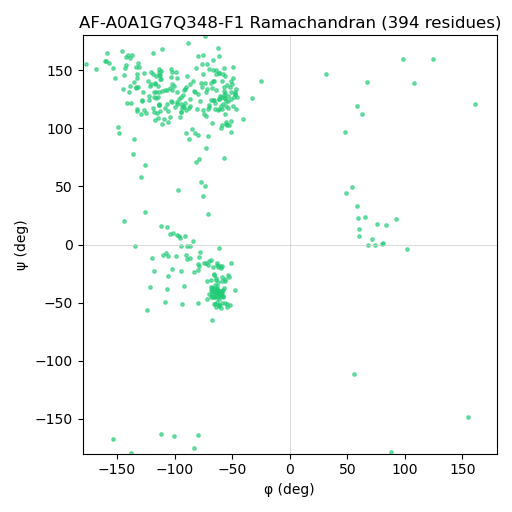M 1567 C CA . ASP A 1 210 ? -4.373 10.433 -13.597 1.00 94.75 210 ASP A CA 1
ATOM 1568 C C . ASP A 1 210 ? -5.343 9.807 -12.592 1.00 94.75 210 ASP A C 1
ATOM 1570 O O . ASP A 1 210 ? -6.548 9.873 -12.812 1.00 94.75 210 ASP A O 1
ATOM 1574 N N . LEU A 1 211 ? -4.866 9.255 -11.479 1.00 90.88 211 LEU A N 1
ATOM 1575 C CA . LEU A 1 211 ? -5.698 8.865 -10.358 1.00 90.88 211 LEU A CA 1
ATOM 1576 C C . LEU A 1 211 ? -6.093 10.140 -9.619 1.00 90.88 211 LEU A C 1
ATOM 1578 O O . LEU A 1 211 ? -5.251 10.805 -9.018 1.00 90.88 211 LEU A O 1
ATOM 1582 N N . ASP A 1 212 ? -7.391 10.462 -9.604 1.00 78.12 212 ASP A N 1
ATOM 1583 C CA . ASP A 1 212 ? -7.923 11.502 -8.721 1.00 78.12 212 ASP A CA 1
ATOM 1584 C C . ASP A 1 212 ? -7.476 11.167 -7.292 1.00 78.12 212 ASP A C 1
ATOM 1586 O O . ASP A 1 212 ? -7.979 10.209 -6.703 1.00 78.12 212 ASP A O 1
ATOM 1590 N N . ALA A 1 213 ? -6.457 11.876 -6.791 1.00 70.94 213 ALA A N 1
ATOM 1591 C CA . ALA A 1 213 ? -5.619 11.430 -5.678 1.00 70.94 213 ALA A CA 1
ATOM 1592 C C . ALA A 1 213 ? -6.437 10.974 -4.456 1.00 70.94 213 ALA A C 1
ATOM 1594 O O . ALA A 1 213 ? -6.974 11.790 -3.704 1.00 70.94 213 ALA A O 1
ATOM 1595 N N . ARG A 1 214 ? -6.495 9.655 -4.234 1.00 86.38 214 ARG A N 1
ATOM 1596 C CA . ARG A 1 214 ? -7.176 9.014 -3.097 1.00 86.38 214 ARG A CA 1
ATOM 1597 C C . ARG A 1 214 ? -6.203 8.089 -2.350 1.00 86.38 214 ARG A C 1
ATOM 1599 O O . ARG A 1 214 ? -6.369 6.869 -2.389 1.00 86.38 214 ARG A O 1
ATOM 1606 N N . PRO A 1 215 ? -5.178 8.639 -1.671 1.00 92.69 215 PRO A N 1
ATOM 1607 C CA . PRO A 1 215 ? -4.119 7.845 -1.045 1.00 92.69 215 PRO A CA 1
ATOM 1608 C C . PRO A 1 215 ? -4.647 6.871 0.008 1.00 92.69 215 PRO A C 1
ATOM 1610 O O . PRO A 1 215 ? -4.216 5.722 0.040 1.00 92.69 215 PRO A O 1
ATOM 1613 N N . LEU A 1 216 ? -5.628 7.287 0.817 1.00 93.25 216 LEU A N 1
ATOM 1614 C CA . LEU A 1 216 ? -6.220 6.394 1.810 1.00 93.25 216 LEU A CA 1
ATOM 1615 C C . LEU A 1 216 ? -7.011 5.251 1.159 1.00 93.25 216 LEU A C 1
ATOM 1617 O O . LEU A 1 216 ? -6.875 4.113 1.580 1.00 93.25 216 LEU A O 1
ATOM 1621 N N . HIS A 1 217 ? -7.763 5.514 0.088 1.00 94.25 217 HIS A N 1
ATOM 1622 C CA . HIS A 1 217 ? -8.454 4.450 -0.646 1.00 94.25 217 HIS A CA 1
ATOM 1623 C C . HIS A 1 217 ? -7.455 3.451 -1.254 1.00 94.25 217 HIS A C 1
ATOM 1625 O O . HIS A 1 217 ? -7.627 2.246 -1.090 1.00 94.25 217 HIS A O 1
ATOM 1631 N N . ILE A 1 218 ? -6.378 3.935 -1.890 1.00 96.38 218 ILE A N 1
ATOM 1632 C CA . ILE A 1 218 ? -5.312 3.065 -2.417 1.00 96.38 218 ILE A CA 1
ATOM 1633 C C . ILE A 1 218 ? -4.703 2.227 -1.287 1.00 96.38 218 ILE A C 1
ATOM 1635 O O . ILE A 1 218 ? -4.528 1.019 -1.441 1.00 96.38 218 ILE A O 1
ATOM 1639 N N . HIS A 1 219 ? -4.444 2.839 -0.129 1.00 97.94 219 HIS A N 1
ATOM 1640 C CA . HIS A 1 219 ? -3.948 2.128 1.043 1.00 97.94 219 HIS A CA 1
ATOM 1641 C C . HIS A 1 219 ? -4.900 1.028 1.510 1.00 97.94 219 HIS A C 1
ATOM 1643 O O . HIS A 1 219 ? -4.482 -0.124 1.624 1.00 97.94 219 HIS A O 1
ATOM 1649 N N . SER A 1 220 ? -6.160 1.367 1.764 1.00 97.38 220 SER A N 1
ATOM 1650 C CA . SER A 1 220 ? -7.153 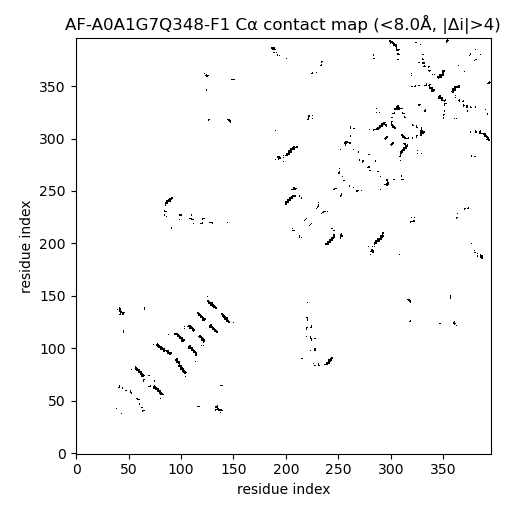0.449 2.318 1.00 97.38 220 SER A CA 1
ATOM 1651 C C . SER A 1 220 ? -7.435 -0.723 1.370 1.00 97.38 220 SER A C 1
ATOM 1653 O O . SER A 1 220 ? -7.534 -1.870 1.802 1.00 97.38 220 SER A O 1
ATOM 1655 N N . VAL A 1 221 ? -7.476 -0.477 0.058 1.00 96.62 221 VAL A N 1
ATOM 1656 C CA . VAL A 1 221 ? -7.771 -1.521 -0.934 1.00 96.62 221 VAL A CA 1
ATOM 1657 C C . VAL A 1 221 ? -6.553 -2.394 -1.247 1.00 96.62 221 VAL A C 1
ATOM 1659 O O . VAL A 1 221 ? -6.651 -3.620 -1.204 1.00 96.62 221 VAL A O 1
ATOM 1662 N N . PHE A 1 222 ? -5.406 -1.791 -1.565 1.00 97.00 222 PHE A N 1
ATOM 1663 C CA . PHE A 1 222 ? -4.289 -2.522 -2.176 1.00 97.00 222 PHE A CA 1
ATOM 1664 C C . PHE A 1 222 ? -3.163 -2.874 -1.199 1.00 97.00 222 PHE A C 1
ATOM 1666 O O . PHE A 1 222 ? -2.387 -3.785 -1.475 1.00 97.00 222 PHE A O 1
ATOM 1673 N N . ALA A 1 223 ? -3.048 -2.176 -0.063 1.00 98.12 223 ALA A N 1
ATOM 1674 C CA . ALA A 1 223 ? -1.875 -2.304 0.803 1.00 98.12 223 ALA A CA 1
ATOM 1675 C C . ALA A 1 223 ? -2.166 -2.764 2.234 1.00 98.12 223 ALA A C 1
ATOM 1677 O O . ALA A 1 223 ? -1.362 -3.499 2.800 1.00 98.12 223 ALA A O 1
ATOM 1678 N N . ALA A 1 224 ? -3.271 -2.342 2.852 1.00 98.31 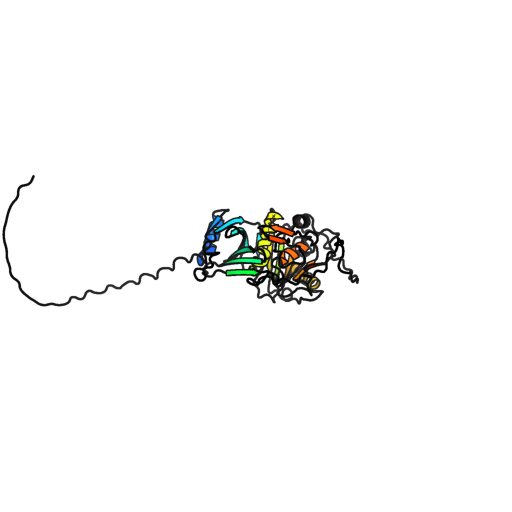224 ALA A N 1
ATOM 1679 C CA . ALA A 1 224 ? -3.472 -2.490 4.295 1.00 98.31 224 ALA A CA 1
ATOM 1680 C C . ALA A 1 224 ? -3.461 -3.962 4.757 1.00 98.31 224 ALA A C 1
ATOM 1682 O O . ALA A 1 224 ? -2.829 -4.332 5.754 1.00 98.31 224 ALA A O 1
ATOM 1683 N N . TRP A 1 225 ? -4.127 -4.837 4.007 1.00 96.75 225 TRP A N 1
ATOM 1684 C CA . TRP A 1 225 ? -4.142 -6.266 4.311 1.00 96.75 225 TRP A CA 1
ATOM 1685 C C . TRP A 1 225 ? -2.772 -6.925 4.106 1.00 96.75 225 TRP A C 1
ATOM 1687 O O . TRP A 1 225 ? -2.349 -7.725 4.941 1.00 96.75 225 TRP A O 1
ATOM 1697 N N . TRP A 1 226 ? -2.044 -6.539 3.058 1.00 97.38 226 TRP A N 1
ATOM 1698 C CA . TRP A 1 226 ? -0.704 -7.046 2.769 1.00 97.38 226 TRP A CA 1
ATOM 1699 C C . TRP A 1 226 ? 0.299 -6.601 3.834 1.00 97.38 226 TRP A C 1
ATOM 1701 O O . TRP A 1 226 ? 1.049 -7.417 4.361 1.00 97.38 226 TRP A O 1
ATOM 1711 N N . LEU A 1 227 ? 0.260 -5.329 4.231 1.00 98.19 227 LEU A N 1
ATOM 1712 C CA . LEU A 1 227 ? 1.075 -4.785 5.316 1.00 98.19 227 LEU A CA 1
ATOM 1713 C C . LEU A 1 227 ? 0.835 -5.542 6.631 1.00 98.19 227 LEU A C 1
ATOM 1715 O O . LEU A 1 227 ? 1.782 -5.823 7.366 1.00 98.19 227 LEU A O 1
ATOM 1719 N N . THR A 1 228 ? -0.409 -5.948 6.898 1.00 97.06 228 THR A N 1
ATOM 1720 C CA . THR A 1 228 ? -0.744 -6.782 8.064 1.00 97.06 228 THR A CA 1
ATOM 1721 C C . THR A 1 228 ? -0.115 -8.172 7.983 1.00 97.06 228 THR A C 1
ATOM 1723 O O . THR A 1 228 ? 0.376 -8.686 8.990 1.00 97.06 228 THR A O 1
ATOM 1726 N N . GLU A 1 229 ? -0.103 -8.800 6.808 1.00 94.75 229 GLU A N 1
ATOM 1727 C CA . GLU A 1 229 ? 0.585 -10.075 6.596 1.00 94.75 229 GLU A CA 1
ATOM 1728 C C . GLU A 1 229 ? 2.104 -9.919 6.764 1.00 94.75 229 GLU A C 1
ATOM 1730 O O . GLU A 1 229 ? 2.721 -10.650 7.549 1.00 94.75 229 GLU A O 1
ATOM 1735 N N . LEU A 1 230 ? 2.687 -8.932 6.078 1.00 96.00 230 LEU A N 1
ATOM 1736 C CA . LEU A 1 230 ? 4.111 -8.618 6.089 1.00 96.00 230 LEU A CA 1
ATOM 1737 C C . LEU A 1 230 ? 4.602 -8.415 7.524 1.00 96.00 230 LEU A C 1
ATOM 1739 O O . LEU A 1 230 ? 5.498 -9.130 7.970 1.00 96.00 230 LEU A O 1
ATOM 1743 N N . ALA A 1 231 ? 3.954 -7.534 8.286 1.00 96.19 231 ALA A N 1
ATOM 1744 C CA . ALA A 1 231 ? 4.329 -7.225 9.663 1.00 96.19 231 ALA A CA 1
ATOM 1745 C C . ALA A 1 231 ? 4.137 -8.391 10.635 1.00 96.19 231 ALA A C 1
ATOM 1747 O O . ALA A 1 231 ? 4.703 -8.370 11.714 1.00 96.19 231 ALA A O 1
ATOM 1748 N N . ARG A 1 232 ? 3.330 -9.409 10.319 1.00 93.81 232 ARG A N 1
ATOM 1749 C CA . ARG A 1 232 ? 3.018 -10.480 11.282 1.00 93.81 232 ARG A CA 1
ATOM 1750 C C . ARG A 1 232 ? 3.693 -11.800 10.992 1.00 93.81 232 ARG A C 1
ATOM 1752 O O . ARG A 1 232 ? 4.019 -12.546 11.913 1.00 93.81 232 ARG A O 1
ATOM 1759 N N . LYS A 1 233 ? 3.797 -12.145 9.716 1.00 93.19 233 LYS A N 1
ATOM 1760 C CA . LYS A 1 233 ? 4.245 -13.465 9.266 1.00 93.19 233 LYS A CA 1
ATOM 1761 C C . LYS A 1 233 ? 5.659 -13.422 8.714 1.00 93.19 233 LYS A C 1
ATOM 1763 O O . LYS A 1 233 ? 6.363 -14.432 8.771 1.00 93.19 233 LYS A O 1
ATOM 1768 N N . ILE A 1 234 ? 6.073 -12.269 8.201 1.00 94.69 234 ILE A N 1
ATOM 1769 C CA . ILE A 1 234 ? 7.341 -12.112 7.496 1.00 94.69 234 ILE A CA 1
ATOM 1770 C C . ILE A 1 234 ? 8.318 -11.312 8.365 1.00 94.69 234 ILE A C 1
ATOM 1772 O O . ILE A 1 234 ? 9.415 -11.797 8.622 1.00 94.69 234 ILE A O 1
ATOM 1776 N N . LEU A 1 235 ? 7.898 -10.166 8.906 1.00 93.06 235 LEU A N 1
ATOM 1777 C CA . LEU A 1 235 ? 8.746 -9.195 9.608 1.00 93.06 235 LEU A CA 1
ATOM 1778 C C . LEU A 1 235 ? 8.185 -8.780 10.989 1.00 93.06 235 LEU A C 1
ATOM 1780 O O . LEU A 1 235 ? 7.977 -7.595 11.234 1.00 93.06 235 LEU A O 1
ATOM 1784 N N . PRO A 1 236 ? 7.952 -9.722 11.924 1.00 91.75 236 PRO A N 1
ATOM 1785 C CA . PRO A 1 236 ? 7.301 -9.437 13.212 1.00 91.75 236 PRO A CA 1
ATOM 1786 C C . PRO A 1 236 ? 8.042 -8.468 14.140 1.00 91.75 236 PRO A C 1
ATOM 1788 O O . PRO A 1 236 ? 7.432 -7.933 15.061 1.00 91.75 236 PRO A O 1
ATOM 1791 N N . ALA A 1 237 ? 9.341 -8.258 13.930 1.00 90.25 237 ALA A N 1
ATOM 1792 C CA . ALA A 1 237 ? 10.170 -7.402 14.777 1.00 90.25 237 ALA A CA 1
ATOM 1793 C C . ALA A 1 237 ? 10.552 -6.070 14.114 1.00 90.25 237 ALA A C 1
ATOM 1795 O O . ALA A 1 237 ? 11.141 -5.220 14.776 1.00 90.25 237 ALA A O 1
ATOM 1796 N N . GLU A 1 238 ? 10.237 -5.887 12.830 1.00 90.94 238 GLU A N 1
ATOM 1797 C CA . GLU A 1 238 ? 10.658 -4.701 12.088 1.00 90.94 238 GLU A CA 1
ATOM 1798 C C . GLU A 1 238 ? 9.628 -3.583 12.218 1.00 90.94 238 GLU A C 1
ATOM 1800 O O . GLU A 1 238 ? 8.419 -3.825 12.226 1.00 90.94 238 GLU A O 1
ATOM 1805 N N . ASN A 1 239 ? 10.113 -2.344 12.263 1.00 94.19 239 ASN A N 1
ATOM 1806 C CA . ASN A 1 239 ? 9.269 -1.185 12.000 1.00 94.19 239 ASN A CA 1
ATOM 1807 C C . ASN A 1 239 ? 9.123 -1.042 10.487 1.00 94.19 239 ASN A C 1
ATOM 1809 O O . ASN A 1 239 ? 10.125 -1.033 9.780 1.00 94.19 239 ASN A O 1
ATOM 1813 N N . ILE A 1 240 ? 7.899 -0.917 9.991 1.00 96.31 240 ILE A N 1
ATOM 1814 C CA . ILE A 1 240 ? 7.604 -0.752 8.567 1.00 96.31 240 ILE A CA 1
ATOM 1815 C C . ILE A 1 240 ? 7.003 0.633 8.359 1.00 96.31 240 ILE A C 1
ATOM 1817 O O . ILE A 1 240 ? 6.133 1.061 9.116 1.00 96.31 240 ILE A O 1
ATOM 1821 N N . ARG A 1 241 ? 7.444 1.339 7.319 1.00 96.75 241 ARG A N 1
ATOM 1822 C CA . ARG A 1 241 ? 6.842 2.615 6.918 1.00 96.75 241 ARG A CA 1
ATOM 1823 C C . ARG A 1 241 ? 6.239 2.510 5.532 1.00 96.75 241 ARG A C 1
ATOM 1825 O O . ARG A 1 241 ? 6.849 1.935 4.634 1.00 96.75 241 ARG A O 1
ATOM 1832 N N . MET A 1 242 ? 5.065 3.102 5.363 1.00 97.75 242 MET A N 1
ATOM 1833 C CA . MET A 1 242 ? 4.392 3.251 4.079 1.00 97.75 242 MET A CA 1
ATOM 1834 C C . MET A 1 242 ? 4.090 4.732 3.855 1.00 97.75 242 MET A C 1
ATOM 1836 O O . MET A 1 242 ? 3.271 5.305 4.569 1.00 97.75 242 MET A O 1
ATOM 1840 N N . SER A 1 243 ? 4.733 5.357 2.875 1.00 96.88 243 SER A N 1
ATOM 1841 C CA . SER A 1 243 ? 4.538 6.769 2.541 1.00 96.88 243 SER A CA 1
ATOM 1842 C C . SER A 1 243 ? 3.839 6.924 1.201 1.00 96.88 243 SER A C 1
ATOM 1844 O O . SER A 1 243 ? 4.279 6.362 0.203 1.00 96.88 243 SER A O 1
ATOM 1846 N N . TYR A 1 244 ? 2.808 7.761 1.153 1.00 97.31 244 TYR A N 1
ATOM 1847 C CA . TYR A 1 244 ? 2.115 8.112 -0.083 1.00 97.31 244 TYR A CA 1
ATOM 1848 C C . TYR A 1 244 ? 2.543 9.486 -0.579 1.00 97.31 244 TYR A C 1
ATOM 1850 O O . TYR A 1 244 ? 2.670 10.423 0.206 1.00 97.31 244 TYR A O 1
ATOM 1858 N N . ARG A 1 245 ? 2.749 9.645 -1.882 1.00 95.31 245 ARG A N 1
ATOM 1859 C CA . ARG A 1 245 ? 3.037 10.940 -2.514 1.00 95.31 245 ARG A CA 1
ATOM 1860 C C . ARG A 1 245 ? 2.161 11.102 -3.751 1.00 95.31 245 ARG A C 1
ATOM 1862 O O . ARG A 1 245 ? 1.825 10.112 -4.380 1.00 95.31 245 ARG A O 1
ATOM 1869 N N . TYR A 1 246 ? 1.750 12.323 -4.066 1.00 95.38 246 TYR A N 1
ATOM 1870 C CA . TYR A 1 246 ? 0.846 12.621 -5.181 1.00 95.38 246 TYR A CA 1
ATOM 1871 C C . TYR A 1 246 ? 1.026 14.077 -5.619 1.00 95.38 246 TYR A C 1
ATOM 1873 O O . TYR A 1 246 ? 1.443 14.898 -4.795 1.00 95.38 246 TYR A O 1
ATOM 1881 N N . ARG A 1 247 ? 0.675 14.407 -6.872 1.00 93.56 247 ARG A N 1
ATOM 1882 C CA . ARG A 1 247 ? 0.761 15.768 -7.440 1.00 93.56 247 ARG A CA 1
ATOM 1883 C C . ARG A 1 247 ? 2.155 16.387 -7.314 1.00 93.56 247 ARG A C 1
ATOM 1885 O O . ARG A 1 247 ? 2.312 17.505 -6.819 1.00 93.56 247 ARG A O 1
ATOM 1892 N N . ILE A 1 248 ? 3.168 15.635 -7.722 1.00 94.38 248 ILE A N 1
ATOM 1893 C CA . ILE A 1 248 ? 4.560 16.066 -7.807 1.00 94.38 248 ILE A CA 1
ATOM 1894 C C . ILE A 1 248 ? 4.892 16.271 -9.290 1.00 94.38 248 ILE A C 1
ATOM 1896 O O . ILE A 1 248 ? 5.075 15.281 -10.002 1.00 94.38 248 ILE A O 1
ATOM 1900 N N . PRO A 1 249 ? 5.000 17.529 -9.754 1.00 94.62 249 PRO A N 1
ATOM 1901 C CA . PRO A 1 249 ? 5.318 17.827 -11.146 1.00 94.62 249 PRO A CA 1
ATOM 1902 C C . PRO A 1 249 ? 6.633 17.187 -11.595 1.00 94.62 249 PRO A C 1
ATOM 1904 O O . PRO A 1 249 ? 7.639 17.254 -10.886 1.00 94.62 249 PRO A O 1
ATOM 1907 N N . GLY A 1 250 ? 6.624 16.591 -12.782 1.00 93.62 250 GLY A N 1
ATOM 1908 C CA . GLY A 1 250 ? 7.723 15.824 -13.362 1.00 93.62 250 GLY A CA 1
ATOM 1909 C C . GLY A 1 250 ? 7.938 14.434 -12.754 1.00 93.62 250 GLY A C 1
ATOM 1910 O O . GLY A 1 250 ? 8.864 13.750 -13.182 1.00 93.62 250 GLY A O 1
ATOM 1911 N N . VAL A 1 251 ? 7.143 14.019 -11.759 1.00 95.88 251 VAL A N 1
ATOM 1912 C CA . VAL A 1 251 ? 7.298 12.726 -11.068 1.00 95.88 251 VAL A CA 1
ATOM 1913 C C . VAL A 1 251 ? 6.018 11.907 -11.136 1.00 95.88 251 VAL A C 1
ATOM 1915 O O . VAL A 1 251 ? 6.045 10.776 -11.608 1.00 95.88 251 VAL A O 1
ATOM 1918 N N . THR A 1 252 ? 4.896 12.451 -10.665 1.00 96.31 252 THR A N 1
ATOM 1919 C CA . THR A 1 252 ? 3.606 11.743 -10.676 1.00 96.31 252 THR A CA 1
ATOM 1920 C C . THR A 1 252 ? 2.760 12.058 -11.903 1.00 96.31 252 THR A C 1
ATOM 1922 O O . THR A 1 252 ? 1.696 11.485 -12.055 1.00 96.31 252 THR A O 1
ATOM 1925 N N . ASP A 1 253 ? 3.219 12.918 -12.802 1.00 96.44 253 ASP A N 1
ATOM 1926 C CA . ASP A 1 253 ? 2.607 13.221 -14.103 1.00 96.44 253 ASP A CA 1
ATOM 1927 C C . ASP A 1 253 ? 3.475 12.724 -15.276 1.00 96.44 253 ASP A C 1
ATOM 1929 O O . ASP A 1 253 ? 3.298 13.150 -16.422 1.00 96.44 253 ASP A O 1
ATOM 1933 N N . MET A 1 254 ? 4.445 11.842 -15.001 1.00 96.44 254 MET A N 1
ATOM 1934 C CA . MET A 1 254 ? 5.310 11.292 -16.037 1.00 96.44 254 MET A CA 1
ATOM 1935 C C . MET A 1 254 ? 4.518 10.406 -17.016 1.00 96.44 254 MET A C 1
ATOM 1937 O O . MET A 1 254 ? 3.680 9.612 -16.591 1.00 96.44 254 MET A O 1
ATOM 1941 N N . PRO A 1 255 ? 4.806 10.452 -18.327 1.00 96.44 255 PRO A N 1
ATOM 1942 C CA . PRO A 1 255 ? 4.191 9.528 -19.270 1.00 96.44 255 PRO A CA 1
ATOM 1943 C C . PRO A 1 255 ? 4.501 8.069 -18.912 1.00 96.44 255 PRO A C 1
ATOM 1945 O O . PRO A 1 255 ? 5.652 7.732 -18.617 1.00 96.44 255 PRO A O 1
ATOM 1948 N N . TYR A 1 256 ? 3.508 7.193 -19.061 1.00 95.75 256 TYR A N 1
ATOM 1949 C CA . TYR A 1 256 ? 3.632 5.740 -18.911 1.00 95.75 256 TYR A CA 1
ATOM 1950 C C . TYR A 1 256 ? 2.852 5.003 -20.022 1.00 95.75 256 TYR A C 1
ATOM 1952 O O . TYR A 1 256 ? 2.283 5.643 -20.908 1.00 95.75 256 TYR A O 1
ATOM 1960 N N . GLY A 1 257 ? 2.851 3.665 -20.010 1.00 93.75 257 GLY A N 1
ATOM 1961 C CA . GLY A 1 257 ? 2.093 2.842 -20.965 1.00 93.75 257 GLY A CA 1
ATOM 1962 C C . GLY A 1 257 ? 2.888 2.444 -22.211 1.00 93.75 257 GLY A C 1
ATOM 1963 O O . GLY A 1 257 ? 2.307 2.135 -23.248 1.00 93.75 257 GLY A O 1
ATOM 1964 N N . TYR A 1 258 ? 4.220 2.467 -22.126 1.00 93.19 258 TYR A N 1
ATOM 1965 C CA . TYR A 1 258 ? 5.148 2.124 -23.210 1.00 93.19 258 TYR A CA 1
ATOM 1966 C C . TYR A 1 258 ? 6.310 1.255 -22.685 1.00 93.19 258 TYR A C 1
ATOM 1968 O O . TYR A 1 258 ? 6.519 1.197 -21.471 1.00 93.19 258 TYR A O 1
ATOM 1976 N N . PRO A 1 259 ? 7.060 0.555 -23.561 1.00 89.88 259 PRO A N 1
ATOM 1977 C CA . PRO A 1 259 ? 8.051 -0.453 -23.160 1.00 89.88 259 PRO A CA 1
ATOM 1978 C C . PRO A 1 259 ? 9.147 0.024 -22.186 1.00 89.88 259 PRO A C 1
ATOM 1980 O O . PRO A 1 259 ? 9.638 -0.745 -21.360 1.00 89.88 259 PRO A O 1
ATOM 1983 N N . GLU A 1 260 ? 9.530 1.294 -22.260 1.00 92.44 260 GLU A N 1
ATOM 1984 C CA . GLU A 1 260 ? 10.590 1.904 -21.451 1.00 92.44 260 GLU A CA 1
ATOM 1985 C C . GLU A 1 260 ? 10.062 2.616 -20.190 1.00 92.44 260 GLU A C 1
ATOM 1987 O O . GLU A 1 260 ? 10.832 3.263 -19.478 1.00 92.44 260 GLU A O 1
ATOM 1992 N N . ALA A 1 261 ? 8.759 2.523 -19.889 1.00 94.31 261 ALA A N 1
ATOM 1993 C CA . ALA A 1 261 ? 8.143 3.273 -18.792 1.00 94.31 261 ALA A CA 1
ATOM 1994 C C . ALA A 1 261 ? 8.804 2.988 -17.432 1.00 94.31 261 ALA A C 1
ATOM 1996 O O . ALA A 1 261 ? 9.041 3.924 -16.671 1.00 94.31 261 ALA A O 1
ATOM 1997 N N . LEU A 1 262 ? 9.177 1.731 -17.156 1.00 94.19 262 LEU A N 1
ATOM 1998 C CA . LEU A 1 262 ? 9.856 1.358 -15.910 1.00 94.19 262 LEU A CA 1
ATOM 1999 C C . LEU A 1 262 ? 11.283 1.932 -15.811 1.00 94.19 262 LEU A C 1
ATOM 2001 O O . LEU A 1 262 ? 11.692 2.357 -14.731 1.00 94.19 262 LEU A O 1
ATOM 2005 N N . ASP A 1 263 ? 12.037 2.004 -16.914 1.00 92.50 263 ASP A N 1
ATOM 2006 C CA . ASP A 1 263 ? 13.367 2.635 -16.893 1.00 92.50 263 ASP A CA 1
ATOM 2007 C C . ASP A 1 263 ? 13.254 4.141 -16.652 1.00 92.50 263 ASP A C 1
ATOM 2009 O O . ASP A 1 263 ? 13.983 4.709 -15.839 1.00 92.50 263 ASP A O 1
ATOM 2013 N N . ASN A 1 264 ? 12.308 4.789 -17.334 1.00 95.12 264 ASN A N 1
ATOM 2014 C CA . ASN A 1 264 ? 12.053 6.214 -17.155 1.00 95.12 264 ASN A CA 1
ATOM 2015 C C . ASN A 1 264 ? 11.551 6.514 -15.741 1.00 95.12 264 ASN A C 1
ATOM 2017 O O . ASN A 1 264 ? 11.909 7.544 -15.166 1.00 95.12 264 ASN A O 1
ATOM 2021 N N . TRP A 1 265 ? 10.768 5.604 -15.157 1.00 96.12 265 TRP A N 1
ATOM 2022 C CA . TRP A 1 265 ? 10.349 5.691 -13.765 1.00 96.12 265 TRP A CA 1
ATOM 2023 C C . TRP A 1 265 ? 11.544 5.591 -12.817 1.00 96.12 265 TRP A C 1
ATOM 2025 O O . TRP A 1 265 ? 11.667 6.417 -11.914 1.00 96.12 265 TRP A O 1
ATOM 2035 N N . HIS A 1 266 ? 12.460 4.649 -13.049 1.00 93.75 266 HIS A N 1
ATOM 2036 C CA . HIS A 1 266 ? 13.684 4.518 -12.259 1.00 93.75 266 HIS A CA 1
ATOM 2037 C C . HIS A 1 266 ? 14.509 5.807 -12.247 1.00 93.75 266 HIS A C 1
ATOM 2039 O O . HIS A 1 266 ? 14.857 6.296 -11.172 1.00 93.75 266 HIS A O 1
ATOM 2045 N N . GLU A 1 267 ? 14.781 6.401 -13.411 1.00 93.94 267 GLU A N 1
ATOM 2046 C CA . GLU A 1 267 ? 15.554 7.648 -13.469 1.00 93.94 267 GLU A CA 1
ATOM 2047 C C . GLU A 1 267 ? 14.793 8.821 -12.818 1.00 93.94 267 GLU A C 1
ATOM 2049 O O . GLU A 1 267 ? 15.380 9.610 -12.073 1.00 93.94 267 GLU A O 1
ATOM 2054 N N . THR A 1 268 ? 13.473 8.898 -13.020 1.00 95.69 268 THR A N 1
ATOM 2055 C CA . THR A 1 268 ? 12.604 9.920 -12.412 1.00 95.69 268 THR A CA 1
ATOM 2056 C C . THR A 1 268 ? 12.605 9.838 -10.884 1.00 95.69 268 THR A C 1
ATOM 2058 O O . THR A 1 268 ? 12.855 10.836 -10.201 1.00 95.69 268 THR A O 1
ATOM 2061 N N . VAL A 1 269 ? 12.352 8.654 -10.318 1.00 94.38 269 VAL A N 1
ATOM 2062 C CA . VAL A 1 269 ? 12.256 8.484 -8.863 1.00 94.38 269 VAL A CA 1
ATOM 2063 C C . VAL A 1 269 ? 13.612 8.591 -8.182 1.00 94.38 269 VAL A C 1
ATOM 2065 O O . VAL A 1 269 ? 13.690 9.099 -7.063 1.00 94.38 269 VAL A O 1
ATOM 2068 N N . LYS A 1 270 ? 14.686 8.188 -8.865 1.00 91.44 270 LYS A N 1
ATOM 2069 C CA . LYS A 1 270 ? 16.057 8.399 -8.408 1.00 91.44 270 LYS A CA 1
ATOM 2070 C C . LYS A 1 270 ? 16.366 9.886 -8.269 1.00 91.44 270 LYS A C 1
ATOM 2072 O O . LYS A 1 270 ? 16.771 10.319 -7.193 1.00 91.44 270 LYS A O 1
ATOM 2077 N N . ALA A 1 271 ? 16.109 10.680 -9.311 1.00 91.31 271 ALA A N 1
ATOM 2078 C CA . ALA A 1 271 ? 16.327 12.125 -9.274 1.00 91.31 271 ALA A CA 1
ATOM 2079 C C . ALA A 1 271 ? 15.473 12.807 -8.188 1.00 91.31 271 ALA A C 1
ATOM 2081 O O . ALA A 1 271 ? 15.967 13.650 -7.435 1.00 91.31 271 ALA A O 1
ATOM 2082 N N . TYR A 1 272 ? 14.205 12.402 -8.055 1.00 91.75 272 TYR A N 1
ATOM 2083 C CA . TYR A 1 272 ? 13.324 12.856 -6.977 1.00 91.75 272 TYR A CA 1
ATOM 2084 C C . TYR A 1 272 ? 13.902 12.526 -5.593 1.00 91.75 272 TYR A C 1
ATOM 2086 O O . TYR A 1 272 ? 14.002 13.392 -4.722 1.00 91.75 272 TYR A O 1
ATOM 2094 N N . ALA A 1 273 ? 14.313 11.281 -5.378 1.00 88.12 273 ALA A N 1
ATOM 2095 C CA . ALA A 1 273 ? 14.851 10.842 -4.106 1.00 88.12 273 ALA A CA 1
ATOM 2096 C C . ALA A 1 273 ? 16.154 11.563 -3.741 1.00 88.12 273 ALA A C 1
ATOM 2098 O O . ALA A 1 273 ? 16.298 12.000 -2.600 1.00 88.12 273 ALA A O 1
ATOM 2099 N N . GLU A 1 274 ? 17.061 11.758 -4.699 1.00 87.19 274 GLU A N 1
ATOM 2100 C CA . GLU A 1 274 ? 18.291 12.527 -4.503 1.00 87.19 274 GLU A CA 1
ATOM 2101 C C . GLU A 1 274 ? 17.996 13.976 -4.086 1.00 87.19 274 GLU A C 1
ATOM 2103 O O . GLU A 1 274 ? 18.590 14.467 -3.123 1.00 87.19 274 GLU A O 1
ATOM 2108 N N . LEU A 1 275 ? 17.034 14.637 -4.742 1.00 87.19 275 LEU A N 1
ATOM 2109 C CA . LEU A 1 275 ? 16.651 16.023 -4.451 1.00 87.19 275 LEU A CA 1
ATOM 2110 C C . LEU A 1 275 ? 16.106 16.207 -3.026 1.00 87.19 275 LEU A C 1
ATOM 2112 O O . LEU A 1 275 ? 16.411 17.202 -2.368 1.00 87.19 275 LEU A O 1
ATOM 2116 N N . TYR A 1 276 ? 15.308 15.255 -2.545 1.00 85.19 276 TYR A N 1
ATOM 2117 C CA . TYR A 1 276 ? 14.668 15.326 -1.226 1.00 85.19 276 TYR A CA 1
ATOM 2118 C C . TYR A 1 276 ? 15.418 14.549 -0.137 1.00 85.19 276 TYR A C 1
ATOM 2120 O O . TYR A 1 276 ? 14.915 14.406 0.978 1.00 85.19 276 TYR A O 1
ATOM 2128 N N . GLY A 1 277 ? 16.621 14.049 -0.437 1.00 80.88 277 GLY A N 1
ATOM 2129 C CA . GLY A 1 277 ? 17.434 13.294 0.514 1.00 80.88 277 GLY A CA 1
ATOM 2130 C C . GLY A 1 277 ? 16.822 11.952 0.926 1.00 80.88 277 GLY A C 1
ATOM 2131 O O . GLY A 1 277 ? 17.146 11.436 1.995 1.00 80.88 277 GLY A O 1
ATOM 2132 N N . LEU A 1 278 ? 15.947 11.374 0.100 1.00 81.69 278 LEU A N 1
ATOM 2133 C CA . LEU A 1 278 ? 15.468 10.008 0.279 1.00 81.69 278 LEU A CA 1
ATOM 2134 C C . LEU A 1 278 ? 16.601 9.044 -0.109 1.00 81.69 278 LEU A C 1
ATOM 2136 O O . LEU A 1 278 ? 17.322 9.271 -1.078 1.00 81.69 278 LEU A O 1
ATOM 2140 N N . ALA A 1 279 ? 16.784 7.967 0.654 1.00 72.31 279 ALA A N 1
ATOM 2141 C CA . ALA A 1 279 ? 17.924 7.052 0.516 1.00 72.31 279 ALA A CA 1
ATOM 2142 C C . ALA A 1 279 ? 17.835 6.095 -0.701 1.00 72.31 279 ALA A C 1
ATOM 2144 O O . ALA A 1 279 ? 18.167 4.915 -0.597 1.00 72.31 279 ALA A O 1
ATOM 2145 N N . HIS A 1 280 ? 17.397 6.586 -1.864 1.00 73.00 280 HIS A N 1
ATOM 2146 C CA . HIS A 1 280 ? 17.408 5.823 -3.115 1.00 73.00 280 HIS A CA 1
ATOM 2147 C C . HIS A 1 280 ? 18.850 5.499 -3.523 1.00 73.00 280 HIS A C 1
ATOM 2149 O O . HIS A 1 280 ? 19.746 6.336 -3.404 1.00 73.00 280 HIS A O 1
ATOM 2155 N N . GLY A 1 281 ? 19.099 4.238 -3.887 1.00 67.88 281 GLY A N 1
ATOM 2156 C CA . GLY A 1 281 ? 20.439 3.724 -4.202 1.00 67.88 281 GLY A CA 1
ATOM 2157 C C . GLY A 1 281 ? 21.406 3.632 -3.010 1.00 67.88 281 GLY A C 1
ATOM 2158 O O . GLY A 1 281 ? 22.541 3.192 -3.185 1.00 67.88 281 GLY A O 1
ATOM 2159 N N . LYS A 1 282 ? 20.974 4.025 -1.804 1.00 75.06 282 LYS A N 1
ATOM 2160 C CA . LYS A 1 282 ? 21.761 3.952 -0.559 1.00 75.06 282 LYS A CA 1
ATOM 2161 C C . LYS A 1 282 ? 21.309 2.829 0.370 1.00 75.06 282 LYS A C 1
ATOM 2163 O O . LYS A 1 282 ? 21.969 2.578 1.366 1.00 75.06 282 LYS A O 1
ATOM 2168 N N . THR A 1 283 ? 20.179 2.194 0.082 1.00 84.06 283 THR A N 1
ATOM 2169 C CA . THR A 1 283 ? 19.699 0.996 0.773 1.00 84.06 283 THR A CA 1
ATOM 2170 C C . THR A 1 283 ? 18.800 0.195 -0.161 1.00 84.06 283 THR A C 1
ATOM 2172 O O . THR A 1 283 ? 18.138 0.748 -1.045 1.00 84.06 283 THR A O 1
ATOM 2175 N N . TYR A 1 284 ? 18.754 -1.117 0.051 1.00 87.00 284 TYR A N 1
ATOM 2176 C CA . TYR A 1 284 ? 17.796 -2.011 -0.594 1.00 87.00 284 TYR A CA 1
ATOM 2177 C C . TYR A 1 284 ? 16.466 -2.101 0.175 1.00 87.00 284 TYR A C 1
ATOM 2179 O O . TYR A 1 284 ? 15.555 -2.805 -0.247 1.00 87.00 284 TYR A O 1
ATOM 2187 N N . LYS A 1 285 ? 16.314 -1.423 1.318 1.00 90.62 285 LYS A N 1
ATOM 2188 C CA . LYS A 1 285 ? 15.086 -1.464 2.136 1.00 90.62 285 LYS A CA 1
ATOM 2189 C C . LYS A 1 285 ? 14.061 -0.398 1.764 1.00 90.62 285 LYS A C 1
ATOM 2191 O O . LYS A 1 285 ? 12.941 -0.432 2.271 1.00 90.62 285 LYS A O 1
ATOM 2196 N N . HIS A 1 286 ? 14.434 0.551 0.908 1.00 92.69 286 HIS A N 1
ATOM 2197 C CA . HIS A 1 286 ? 13.541 1.603 0.434 1.00 92.69 286 HIS A CA 1
ATOM 2198 C C . HIS A 1 286 ? 13.008 1.244 -0.948 1.00 92.69 286 HIS A C 1
ATOM 2200 O O . HIS A 1 286 ? 13.783 1.091 -1.890 1.00 92.69 286 HIS A O 1
ATOM 2206 N N . LYS A 1 287 ? 11.688 1.101 -1.053 1.00 94.94 287 LYS A N 1
ATOM 2207 C CA . LYS A 1 287 ? 10.990 0.654 -2.262 1.00 94.94 287 LYS A CA 1
ATOM 2208 C C . LYS A 1 287 ? 10.079 1.745 -2.790 1.00 94.94 287 LYS A C 1
ATOM 2210 O O . LYS A 1 287 ? 9.475 2.458 -2.000 1.00 94.94 287 LYS A O 1
ATOM 2215 N N . TYR A 1 288 ? 9.948 1.849 -4.102 1.00 96.88 288 TYR A N 1
ATOM 2216 C CA . TYR A 1 288 ? 9.239 2.920 -4.785 1.00 96.88 288 TYR A CA 1
ATOM 2217 C C . TYR A 1 288 ? 8.313 2.337 -5.845 1.00 96.88 288 TYR A C 1
ATOM 2219 O O . TYR A 1 288 ? 8.764 1.730 -6.811 1.00 96.88 288 TYR A O 1
ATOM 2227 N N . LEU A 1 289 ? 7.013 2.542 -5.679 1.00 98.31 289 LEU A N 1
ATOM 2228 C CA . LEU A 1 289 ? 5.999 2.089 -6.619 1.00 98.31 289 LEU A CA 1
ATOM 2229 C C . LEU A 1 289 ? 5.253 3.291 -7.192 1.00 98.31 289 LEU A C 1
ATOM 2231 O O . LEU A 1 289 ? 4.737 4.101 -6.420 1.00 98.31 289 LEU A O 1
ATOM 2235 N N . LEU A 1 290 ? 5.173 3.394 -8.521 1.00 98.12 290 LEU A N 1
ATOM 2236 C CA . LEU A 1 290 ? 4.227 4.298 -9.181 1.00 98.12 290 LEU A CA 1
ATOM 2237 C C . LEU A 1 290 ? 2.884 3.578 -9.350 1.00 98.12 290 LEU A C 1
ATOM 2239 O O . LEU A 1 290 ? 2.821 2.542 -10.006 1.00 98.12 290 LEU A O 1
ATOM 2243 N N . MET A 1 291 ? 1.820 4.112 -8.755 1.00 97.88 291 MET A N 1
ATOM 2244 C CA . MET A 1 291 ? 0.454 3.612 -8.904 1.00 97.88 291 MET A CA 1
ATOM 2245 C C . MET A 1 291 ? -0.280 4.451 -9.953 1.00 97.88 291 MET A C 1
ATOM 2247 O O . MET A 1 291 ? -0.419 5.656 -9.752 1.00 97.88 291 MET A O 1
ATOM 2251 N N . SER A 1 292 ? -0.769 3.837 -11.029 1.00 96.81 292 SER A N 1
ATOM 2252 C CA . SER A 1 292 ? -1.470 4.495 -12.145 1.00 96.81 292 SER A CA 1
ATOM 2253 C C . SER A 1 292 ? -2.908 4.004 -12.312 1.00 96.81 292 SER A C 1
ATOM 2255 O O . SER A 1 292 ? -3.297 2.968 -11.755 1.00 96.81 292 SER A O 1
ATOM 2257 N N . ARG A 1 293 ? -3.728 4.743 -13.079 1.00 95.06 293 ARG A N 1
ATOM 2258 C CA . ARG A 1 293 ? -5.036 4.228 -13.503 1.00 95.06 293 ARG A CA 1
ATOM 2259 C C . ARG A 1 293 ? -4.825 3.074 -14.466 1.00 95.06 293 ARG A C 1
ATOM 2261 O O . ARG A 1 293 ? -5.152 1.948 -14.106 1.00 95.06 293 ARG A O 1
ATOM 2268 N N . ASP A 1 294 ? -4.245 3.362 -15.625 1.00 93.31 294 ASP A N 1
ATOM 2269 C CA . ASP A 1 294 ? -4.113 2.424 -16.735 1.00 93.31 294 ASP A CA 1
ATOM 2270 C C . ASP A 1 294 ? -2.818 1.611 -16.601 1.00 93.31 294 ASP A C 1
ATOM 2272 O O . ASP A 1 294 ? -1.992 1.845 -15.709 1.00 93.31 294 ASP A O 1
ATOM 2276 N N . ARG A 1 295 ? -2.641 0.626 -17.482 1.00 93.62 295 ARG A N 1
ATOM 2277 C CA . ARG A 1 295 ? -1.485 -0.278 -17.476 1.00 93.62 295 ARG A CA 1
ATOM 2278 C C . ARG A 1 295 ? -0.149 0.478 -17.587 1.00 93.62 295 ARG A C 1
ATOM 2280 O O . ARG A 1 295 ? 0.020 1.255 -18.529 1.00 93.62 295 ARG A O 1
ATOM 2287 N N . PRO A 1 296 ? 0.832 0.224 -16.696 1.00 91.94 296 PRO A N 1
ATOM 2288 C CA . PRO A 1 296 ? 2.135 0.890 -16.745 1.00 91.94 296 PRO A CA 1
ATOM 2289 C C . PRO A 1 296 ? 2.937 0.568 -18.011 1.00 91.94 296 PRO A C 1
ATOM 2291 O O . PRO A 1 296 ? 3.721 1.400 -18.467 1.00 91.94 296 PRO A O 1
ATOM 2294 N N . MET A 1 297 ? 2.731 -0.618 -18.586 1.00 87.31 297 MET A N 1
ATOM 2295 C CA . MET A 1 297 ? 3.365 -1.092 -19.815 1.00 87.31 297 MET A CA 1
ATOM 2296 C C . MET A 1 297 ? 2.364 -1.897 -20.651 1.00 87.31 297 MET A C 1
ATOM 2298 O O . MET A 1 297 ? 1.357 -2.382 -20.130 1.00 87.31 297 MET A O 1
ATOM 2302 N N . THR A 1 298 ? 2.647 -2.064 -21.945 1.00 80.19 298 THR A N 1
ATOM 2303 C CA . THR A 1 298 ? 1.841 -2.902 -22.845 1.00 80.19 298 THR A CA 1
ATOM 2304 C C . THR A 1 298 ? 1.628 -4.290 -22.235 1.00 80.19 298 THR A C 1
ATOM 2306 O O . THR A 1 298 ? 2.588 -4.954 -21.859 1.00 80.19 298 THR A O 1
ATOM 2309 N N . ASP A 1 299 ? 0.364 -4.701 -22.117 1.00 79.81 299 ASP A N 1
ATOM 2310 C CA . ASP A 1 299 ? -0.070 -6.014 -21.610 1.00 79.81 299 ASP A CA 1
ATOM 2311 C C . ASP A 1 299 ? 0.328 -6.389 -20.167 1.00 79.81 299 ASP A C 1
ATOM 2313 O O . ASP A 1 299 ? 0.113 -7.527 -19.749 1.00 79.81 299 ASP A O 1
ATOM 2317 N N . ALA A 1 300 ? 0.795 -5.430 -19.360 1.00 84.38 300 ALA A N 1
ATOM 2318 C CA . ALA A 1 300 ? 1.155 -5.662 -17.962 1.00 84.38 300 ALA A CA 1
ATOM 2319 C C . ALA A 1 300 ? 0.361 -4.756 -17.011 1.00 84.38 300 ALA A C 1
ATOM 2321 O O . ALA A 1 300 ? 0.350 -3.536 -17.164 1.00 84.38 300 ALA A O 1
ATOM 2322 N N . PHE A 1 301 ? -0.280 -5.342 -15.995 1.00 90.81 301 PHE A N 1
ATOM 2323 C CA . PHE A 1 301 ? -0.929 -4.568 -14.922 1.00 90.81 301 PHE A CA 1
ATOM 2324 C C . PHE A 1 301 ? 0.071 -4.074 -13.876 1.00 90.81 301 PHE A C 1
ATOM 2326 O O . PHE A 1 301 ? -0.234 -3.156 -13.116 1.00 90.81 301 PHE A O 1
ATOM 2333 N N . GLY A 1 302 ? 1.263 -4.658 -13.859 1.00 93.19 302 GLY A N 1
ATOM 2334 C CA . GLY A 1 302 ? 2.373 -4.226 -13.037 1.00 93.19 302 GLY A CA 1
ATOM 2335 C C . GLY A 1 302 ? 3.696 -4.763 -13.566 1.00 93.19 302 GLY A C 1
ATOM 2336 O O . GLY A 1 302 ? 3.740 -5.697 -14.374 1.00 93.19 302 GLY A O 1
ATOM 2337 N N . VAL A 1 303 ? 4.769 -4.087 -13.181 1.00 93.62 303 VAL A N 1
ATOM 2338 C CA . VAL A 1 303 ? 6.136 -4.414 -13.573 1.00 93.62 303 VAL A CA 1
ATOM 2339 C C . VAL A 1 303 ? 7.095 -3.954 -12.482 1.00 93.62 303 VAL A C 1
ATOM 2341 O O . VAL A 1 303 ? 6.917 -2.878 -11.903 1.00 93.62 303 VAL A O 1
ATOM 2344 N N . ALA A 1 304 ? 8.149 -4.725 -12.240 1.00 94.12 304 ALA A N 1
ATOM 2345 C CA . ALA A 1 304 ? 9.166 -4.403 -11.251 1.00 94.12 304 ALA A CA 1
ATOM 2346 C C . ALA A 1 304 ? 10.569 -4.790 -11.730 1.00 94.12 304 ALA A C 1
ATOM 2348 O O . ALA A 1 304 ? 10.746 -5.707 -12.536 1.00 94.12 304 ALA A O 1
ATOM 2349 N N . PHE A 1 305 ? 11.585 -4.110 -11.195 1.00 90.50 305 PHE A N 1
ATOM 2350 C CA . PHE A 1 305 ? 12.953 -4.626 -11.253 1.00 90.50 305 PHE A CA 1
ATOM 2351 C C . PHE A 1 305 ? 13.127 -5.719 -10.201 1.00 90.50 305 PHE A C 1
ATOM 2353 O O . PHE A 1 305 ? 12.908 -5.473 -9.008 1.00 90.50 305 PHE A O 1
ATOM 2360 N N . GLU A 1 306 ? 13.537 -6.916 -10.621 1.00 88.31 306 GLU A N 1
ATOM 2361 C CA . GLU A 1 306 ? 13.665 -8.047 -9.709 1.00 88.31 306 GLU A CA 1
ATOM 2362 C C . GLU A 1 306 ? 14.764 -7.799 -8.678 1.00 88.31 306 GLU A C 1
ATOM 2364 O O . GLU A 1 306 ? 15.897 -7.449 -9.007 1.00 88.31 306 GLU A O 1
ATOM 2369 N N . GLY A 1 307 ? 14.405 -7.886 -7.394 1.00 86.69 307 GLY A N 1
ATOM 2370 C CA . GLY A 1 307 ? 15.301 -7.514 -6.300 1.00 86.69 307 GLY A CA 1
ATOM 2371 C C . GLY A 1 307 ? 15.762 -6.046 -6.322 1.00 86.69 307 GLY A C 1
ATOM 2372 O O . GLY A 1 307 ? 16.613 -5.670 -5.511 1.00 86.69 307 GLY A O 1
ATOM 2373 N N . GLY A 1 308 ? 15.216 -5.219 -7.217 1.00 88.62 308 GLY A N 1
ATOM 2374 C CA . GLY A 1 308 ? 15.475 -3.789 -7.325 1.00 88.62 308 GLY A CA 1
ATOM 2375 C C . GLY A 1 308 ? 14.692 -2.983 -6.293 1.00 88.62 308 GLY A C 1
ATOM 2376 O O . GLY A 1 308 ? 14.184 -3.518 -5.305 1.00 88.62 308 GLY A O 1
ATOM 2377 N N . ASN A 1 309 ? 14.592 -1.672 -6.498 1.00 91.56 309 ASN A N 1
ATOM 2378 C CA . ASN A 1 309 ? 13.864 -0.785 -5.590 1.00 91.56 309 ASN A CA 1
ATOM 2379 C C . ASN A 1 309 ? 12.575 -0.239 -6.203 1.00 91.56 309 ASN A C 1
ATOM 2381 O O . ASN A 1 309 ? 11.798 0.378 -5.483 1.00 91.56 309 ASN A O 1
ATOM 2385 N N . GLU A 1 310 ? 12.340 -0.448 -7.493 1.00 94.38 310 GLU A N 1
ATOM 2386 C CA . GLU A 1 310 ? 11.315 0.252 -8.249 1.00 94.38 310 GLU A CA 1
ATOM 2387 C C . GLU A 1 310 ? 10.329 -0.703 -8.901 1.00 94.38 310 GLU A C 1
ATOM 2389 O O . GLU A 1 310 ? 10.694 -1.743 -9.454 1.00 94.38 310 GLU A O 1
ATOM 2394 N N . ALA A 1 311 ? 9.070 -0.289 -8.865 1.00 97.12 311 ALA A N 1
ATOM 2395 C CA . ALA A 1 311 ? 7.981 -0.945 -9.550 1.00 97.12 311 ALA A CA 1
ATOM 2396 C C . ALA A 1 311 ? 6.943 0.063 -10.052 1.00 97.12 311 ALA A C 1
ATOM 2398 O O . ALA A 1 311 ? 6.920 1.226 -9.642 1.00 97.12 311 ALA A O 1
ATOM 2399 N N . MET A 1 312 ? 6.054 -0.401 -10.919 1.00 98.19 312 MET A N 1
ATOM 2400 C CA . MET A 1 312 ? 4.859 0.309 -11.355 1.00 98.19 312 MET A CA 1
ATOM 2401 C C . MET A 1 312 ? 3.670 -0.648 -11.285 1.00 98.19 312 MET A C 1
ATOM 2403 O O . MET A 1 312 ? 3.813 -1.826 -11.599 1.00 98.19 312 MET A O 1
ATOM 2407 N N . ALA A 1 313 ? 2.499 -0.152 -10.900 1.00 96.56 313 ALA A N 1
ATOM 2408 C CA . ALA A 1 313 ? 1.274 -0.940 -10.808 1.00 96.56 313 ALA A CA 1
ATOM 2409 C C . ALA A 1 313 ? 0.053 -0.123 -11.233 1.00 96.56 313 ALA A C 1
ATOM 2411 O O . ALA A 1 313 ? 0.009 1.091 -11.056 1.00 96.56 313 ALA A O 1
ATOM 2412 N N . SER A 1 314 ? -0.963 -0.814 -11.739 1.00 95.25 314 SER A N 1
ATOM 2413 C CA . SER A 1 314 ? -2.219 -0.232 -12.204 1.00 95.25 314 SER A CA 1
ATOM 2414 C C . SER A 1 314 ? -3.392 -0.631 -11.314 1.00 95.25 314 SER A C 1
ATOM 2416 O O . SER A 1 314 ? -3.513 -1.782 -10.888 1.00 95.25 314 SER A O 1
ATOM 2418 N N . THR A 1 315 ? -4.321 0.305 -11.098 1.00 93.69 315 THR A N 1
ATOM 2419 C CA . THR A 1 315 ? -5.614 0.011 -10.454 1.00 93.69 315 THR A CA 1
ATOM 2420 C C . THR A 1 315 ? -6.548 -0.863 -11.299 1.00 93.69 315 THR A C 1
ATOM 2422 O O . THR A 1 315 ? -7.526 -1.369 -10.756 1.00 93.69 315 THR A O 1
ATOM 2425 N N . GLU A 1 316 ? -6.274 -1.060 -12.595 1.00 90.75 316 GLU A N 1
ATOM 2426 C CA . GLU A 1 316 ? -6.999 -2.033 -13.428 1.00 90.75 316 GLU A CA 1
ATOM 2427 C C . GLU A 1 316 ? -6.626 -3.485 -13.098 1.00 90.75 316 GLU A C 1
ATOM 2429 O O . GLU A 1 316 ? -7.337 -4.405 -13.501 1.00 90.75 316 GLU A O 1
ATOM 2434 N N . GLY A 1 317 ? -5.513 -3.702 -12.388 1.00 87.94 317 GLY A N 1
ATOM 2435 C CA . GLY A 1 317 ? -5.087 -5.018 -11.928 1.00 87.94 317 GLY A CA 1
ATOM 2436 C C . GLY A 1 317 ? -5.923 -5.554 -10.763 1.00 87.94 317 GLY A C 1
ATOM 2437 O O . GLY A 1 317 ? -6.842 -4.918 -10.244 1.00 87.94 317 GLY A O 1
ATOM 2438 N N . ARG A 1 318 ? -5.578 -6.761 -10.312 1.00 90.56 318 ARG A N 1
ATOM 2439 C CA . ARG A 1 318 ? -6.152 -7.357 -9.097 1.00 90.56 318 ARG A CA 1
ATOM 2440 C C . ARG A 1 318 ? -5.736 -6.570 -7.850 1.00 90.56 318 ARG A C 1
ATOM 2442 O O . ARG A 1 318 ? -4.694 -5.916 -7.822 1.00 90.56 318 ARG A O 1
ATOM 2449 N N . VAL A 1 319 ? -6.493 -6.709 -6.763 1.00 92.62 319 VAL A N 1
ATOM 2450 C CA . VAL A 1 319 ? -6.204 -6.011 -5.493 1.00 92.62 319 VAL A CA 1
ATOM 2451 C C . VAL A 1 319 ? -4.861 -6.404 -4.856 1.00 92.62 319 VAL A C 1
ATOM 2453 O O . VAL A 1 319 ? -4.348 -5.667 -4.018 1.00 92.62 319 VAL A O 1
ATOM 2456 N N . ASN A 1 320 ? -4.267 -7.536 -5.256 1.00 93.50 320 ASN A N 1
ATOM 2457 C CA . ASN A 1 320 ? -2.937 -7.982 -4.827 1.00 93.50 320 ASN A CA 1
ATOM 2458 C C . ASN A 1 320 ? -1.774 -7.387 -5.621 1.00 93.50 320 ASN A C 1
ATOM 2460 O O . ASN A 1 320 ? -0.636 -7.728 -5.309 1.00 93.50 320 ASN A O 1
ATOM 2464 N N . ILE A 1 321 ? -2.017 -6.492 -6.583 1.00 94.69 321 ILE A N 1
ATOM 2465 C CA . ILE A 1 321 ? -0.960 -5.966 -7.455 1.00 94.69 321 ILE A CA 1
ATOM 2466 C C . ILE A 1 321 ? 0.162 -5.262 -6.675 1.00 94.69 321 ILE A C 1
ATOM 2468 O O . ILE A 1 321 ? 1.330 -5.522 -6.921 1.00 94.69 321 ILE A O 1
ATOM 2472 N N . VAL A 1 322 ? -0.153 -4.470 -5.643 1.00 97.00 322 VAL A N 1
ATOM 2473 C CA . VAL A 1 322 ? 0.879 -3.810 -4.817 1.00 97.00 322 VAL A CA 1
ATOM 2474 C C . VAL A 1 322 ? 1.740 -4.835 -4.071 1.00 97.00 322 VAL A C 1
ATOM 2476 O O . VAL A 1 322 ? 2.961 -4.699 -4.025 1.00 97.00 322 VAL A O 1
ATOM 2479 N N . ALA A 1 323 ? 1.122 -5.883 -3.519 1.00 97.62 323 ALA A N 1
ATOM 2480 C CA . ALA A 1 323 ? 1.849 -6.969 -2.865 1.00 97.62 323 ALA A CA 1
ATOM 2481 C C . ALA A 1 323 ? 2.699 -7.774 -3.862 1.00 97.62 323 ALA A C 1
ATOM 2483 O O . ALA A 1 323 ? 3.802 -8.188 -3.519 1.00 97.62 323 ALA A O 1
ATOM 2484 N N . HIS A 1 324 ? 2.196 -7.989 -5.079 1.00 96.69 324 HIS A N 1
ATOM 2485 C CA . HIS A 1 324 ? 2.890 -8.694 -6.156 1.00 96.69 324 HIS A CA 1
ATOM 2486 C C . HIS A 1 324 ? 4.147 -7.937 -6.593 1.00 96.69 324 HIS A C 1
ATOM 2488 O O . HIS A 1 324 ? 5.252 -8.474 -6.529 1.00 96.69 324 HIS A O 1
ATOM 2494 N N . GLU A 1 325 ? 3.991 -6.660 -6.939 1.00 96.88 325 GLU A N 1
ATOM 2495 C CA . GLU A 1 325 ? 5.088 -5.843 -7.448 1.00 96.88 325 GLU A CA 1
ATOM 2496 C C . GLU A 1 325 ? 6.147 -5.563 -6.383 1.00 96.88 325 GLU A C 1
ATOM 2498 O O . GLU A 1 325 ? 7.339 -5.765 -6.619 1.00 96.88 325 GLU A O 1
ATOM 2503 N N . PHE A 1 326 ? 5.746 -5.191 -5.161 1.00 97.94 326 PHE A N 1
ATOM 2504 C CA . PHE A 1 326 ? 6.725 -5.100 -4.078 1.00 97.94 326 PHE A CA 1
ATOM 2505 C C . PHE A 1 326 ? 7.335 -6.462 -3.743 1.00 97.94 326 PHE A C 1
ATOM 2507 O O . PHE A 1 326 ? 8.504 -6.511 -3.367 1.00 97.94 326 PHE A O 1
ATOM 2514 N N . GLY A 1 327 ? 6.596 -7.560 -3.922 1.00 96.81 327 GLY A N 1
ATOM 2515 C CA . GLY A 1 327 ? 7.121 -8.919 -3.837 1.00 96.81 327 GLY A CA 1
ATOM 2516 C C . GLY A 1 327 ? 8.351 -9.110 -4.723 1.00 96.81 327 GLY A C 1
ATOM 2517 O O . GLY A 1 327 ? 9.401 -9.490 -4.205 1.00 96.81 327 GLY A O 1
ATOM 2518 N N . HIS A 1 328 ? 8.265 -8.760 -6.009 1.00 95.44 328 HIS A N 1
ATOM 2519 C CA . HIS A 1 328 ? 9.407 -8.801 -6.931 1.00 95.44 328 HIS A CA 1
ATOM 2520 C C . HIS A 1 328 ? 10.585 -7.943 -6.459 1.00 95.44 328 HIS A C 1
ATOM 2522 O O . HIS A 1 328 ? 11.719 -8.423 -6.411 1.00 95.44 328 HIS A O 1
ATOM 2528 N N . THR A 1 329 ? 10.334 -6.710 -5.998 1.00 94.94 329 THR A N 1
ATOM 2529 C CA . THR A 1 329 ? 11.405 -5.842 -5.453 1.00 94.94 329 THR A CA 1
ATOM 2530 C C . THR A 1 329 ? 12.068 -6.405 -4.185 1.00 94.94 329 THR A C 1
ATOM 2532 O O . THR A 1 329 ? 13.138 -5.956 -3.779 1.00 94.94 329 THR A O 1
ATOM 2535 N N . LEU A 1 330 ? 11.431 -7.383 -3.535 1.00 94.19 330 LEU A N 1
ATOM 2536 C CA . LEU A 1 330 ? 11.904 -8.078 -2.337 1.00 94.19 330 LEU A CA 1
ATOM 2537 C C . LEU A 1 330 ? 12.379 -9.510 -2.647 1.00 94.19 330 LEU A C 1
ATOM 2539 O O . LEU A 1 330 ? 12.538 -10.324 -1.735 1.00 94.19 330 LEU A O 1
ATOM 2543 N N . GLY A 1 331 ? 12.592 -9.822 -3.928 1.00 90.50 331 GLY A N 1
ATOM 2544 C CA . GLY A 1 331 ? 13.112 -11.099 -4.401 1.00 90.50 331 GLY A CA 1
ATOM 2545 C C . GLY A 1 331 ? 12.107 -12.248 -4.369 1.00 90.50 331 GLY A C 1
ATOM 2546 O O . GLY A 1 331 ? 12.534 -13.397 -4.382 1.00 90.50 331 GLY A O 1
ATOM 2547 N N . ALA A 1 332 ? 10.803 -11.985 -4.269 1.00 93.19 332 ALA A N 1
ATOM 2548 C CA . ALA A 1 332 ? 9.785 -13.005 -4.498 1.00 93.19 332 ALA A CA 1
ATOM 2549 C C . ALA A 1 332 ? 9.630 -13.278 -6.003 1.00 93.19 332 ALA A C 1
ATOM 2551 O O . ALA A 1 332 ? 9.735 -12.363 -6.817 1.00 93.19 332 ALA A O 1
ATOM 2552 N N . GLU A 1 333 ? 9.325 -14.523 -6.361 1.00 91.56 333 GLU A N 1
ATOM 2553 C CA . GLU A 1 333 ? 9.262 -14.980 -7.754 1.00 91.56 333 GLU A CA 1
ATOM 2554 C C . GLU A 1 333 ? 7.970 -15.763 -8.031 1.00 91.56 333 GLU A C 1
ATOM 2556 O O . GLU A 1 333 ? 7.345 -16.334 -7.122 1.00 91.56 333 GLU A O 1
ATOM 2561 N N . HIS A 1 334 ? 7.567 -15.806 -9.304 1.00 91.94 334 HIS A N 1
ATOM 2562 C CA . HIS A 1 334 ? 6.346 -16.493 -9.736 1.00 91.94 334 HIS A CA 1
ATOM 2563 C C . HIS A 1 334 ? 6.429 -18.009 -9.587 1.00 91.94 334 HIS A C 1
ATOM 2565 O O . HIS A 1 334 ? 5.447 -18.634 -9.190 1.00 91.94 334 HIS A O 1
ATOM 2571 N N . GLY A 1 335 ? 7.600 -18.601 -9.849 1.00 88.75 335 GLY A N 1
ATOM 2572 C CA . GLY A 1 335 ? 7.821 -20.053 -9.782 1.00 88.75 335 GLY A CA 1
ATOM 2573 C C . GLY A 1 335 ? 7.566 -20.663 -8.399 1.00 88.75 335 GLY A C 1
ATOM 2574 O O . GLY A 1 335 ? 7.312 -21.858 -8.279 1.00 88.75 335 GLY A O 1
ATOM 2575 N N . LEU A 1 336 ? 7.558 -19.829 -7.356 1.00 91.25 336 LEU A N 1
ATOM 2576 C CA . LEU A 1 336 ? 7.270 -20.218 -5.976 1.00 91.25 336 LEU A CA 1
ATOM 2577 C C . LEU A 1 336 ? 5.846 -19.867 -5.543 1.00 91.25 336 LEU A C 1
ATOM 2579 O O . LEU A 1 336 ? 5.536 -19.929 -4.352 1.00 91.25 336 LEU A O 1
ATOM 2583 N N . ALA A 1 337 ? 4.973 -19.453 -6.458 1.00 91.62 337 ALA A N 1
ATOM 2584 C CA . ALA A 1 337 ? 3.566 -19.262 -6.153 1.00 91.62 337 ALA A CA 1
ATOM 2585 C C . ALA A 1 337 ? 2.889 -20.605 -5.844 1.00 91.62 337 ALA A C 1
ATOM 2587 O O . ALA A 1 337 ? 3.126 -21.622 -6.491 1.00 91.62 337 ALA A O 1
ATOM 2588 N N . GLU A 1 338 ? 1.999 -20.608 -4.856 1.00 91.81 338 GLU A N 1
ATOM 2589 C CA . GLU A 1 338 ? 1.274 -21.803 -4.437 1.00 91.81 338 GLU A CA 1
ATOM 2590 C C . GLU A 1 338 ? -0.225 -21.676 -4.736 1.00 91.81 338 GLU A C 1
ATOM 2592 O O . GLU A 1 338 ? -0.823 -20.605 -4.591 1.00 91.81 338 GLU A O 1
ATOM 2597 N N . ARG A 1 339 ? -0.851 -22.810 -5.071 1.00 89.69 339 ARG A N 1
ATOM 2598 C CA . ARG A 1 339 ? -2.309 -22.990 -5.047 1.00 89.69 339 ARG A CA 1
ATOM 2599 C C . ARG A 1 339 ? -2.699 -23.675 -3.742 1.00 89.69 339 ARG A C 1
ATOM 2601 O O . ARG A 1 339 ? -2.117 -24.697 -3.385 1.00 89.69 339 ARG A O 1
ATOM 2608 N N . ARG A 1 340 ? -3.694 -23.143 -3.035 1.00 88.19 340 ARG A N 1
ATOM 2609 C CA . ARG A 1 340 ? -4.135 -23.656 -1.729 1.00 88.19 340 ARG A CA 1
ATOM 2610 C C . ARG A 1 340 ? -5.642 -23.837 -1.677 1.00 88.19 340 ARG A C 1
ATOM 2612 O O . ARG A 1 340 ? -6.381 -23.141 -2.367 1.00 88.19 340 ARG A O 1
ATOM 2619 N N . TYR A 1 341 ? -6.087 -24.764 -0.837 1.00 84.50 341 TYR A N 1
ATOM 2620 C CA . TYR A 1 341 ? -7.495 -24.927 -0.496 1.00 84.50 341 TYR A CA 1
ATOM 2621 C C . TYR A 1 341 ? -7.738 -24.352 0.901 1.00 84.50 341 TYR A C 1
ATOM 2623 O O . TYR A 1 341 ? -7.262 -24.904 1.894 1.00 84.50 341 TYR A O 1
ATOM 2631 N N . GLU A 1 342 ? -8.451 -23.230 0.980 1.00 79.31 342 GLU A N 1
ATOM 2632 C CA . GLU A 1 342 ? -8.698 -22.493 2.219 1.00 79.31 342 GLU A CA 1
ATOM 2633 C C . GLU A 1 342 ? -10.182 -22.151 2.348 1.00 79.31 342 GLU A C 1
ATOM 2635 O O . GLU A 1 342 ? -10.821 -21.740 1.385 1.00 79.31 342 GLU A O 1
ATOM 2640 N N . GLY A 1 343 ? -10.759 -22.339 3.539 1.00 68.75 343 GLY A N 1
ATOM 2641 C CA . GLY A 1 343 ? -12.113 -21.857 3.832 1.00 68.75 343 GLY A CA 1
ATOM 2642 C C . GLY A 1 343 ? -13.228 -22.399 2.926 1.00 68.75 343 GLY A C 1
ATOM 2643 O O . GLY A 1 343 ? -14.281 -21.777 2.867 1.00 68.75 343 GLY A O 1
ATOM 2644 N N . TRP A 1 344 ? -13.029 -23.554 2.276 1.00 79.25 344 TRP A N 1
ATOM 2645 C CA . TRP A 1 344 ? -13.927 -24.174 1.282 1.00 79.25 344 TRP A CA 1
ATOM 2646 C C . TRP A 1 344 ? -13.798 -23.662 -0.168 1.00 79.25 344 TRP A C 1
ATOM 2648 O O . TRP A 1 344 ? -14.685 -23.915 -0.985 1.00 79.25 344 TRP A O 1
ATOM 2658 N N . TRP A 1 345 ? -12.705 -22.981 -0.528 1.00 81.75 345 TRP A N 1
ATOM 2659 C CA . TRP A 1 345 ? -12.400 -22.602 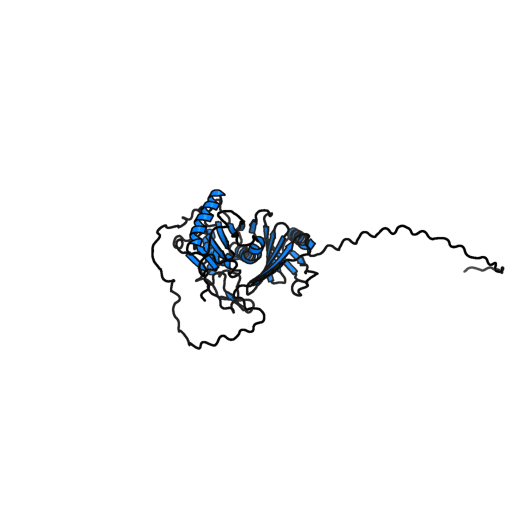-1.915 1.00 81.75 345 TRP A CA 1
ATOM 2660 C C . TRP A 1 345 ? -10.914 -22.776 -2.257 1.00 81.75 345 TRP A C 1
ATOM 2662 O O . TRP A 1 345 ? -10.055 -22.837 -1.380 1.00 81.75 345 TRP A O 1
ATOM 2672 N N . TRP A 1 346 ? -10.607 -22.845 -3.554 1.00 87.06 346 TRP A N 1
ATOM 2673 C CA . TRP A 1 346 ? -9.233 -22.778 -4.056 1.00 87.06 346 TRP A CA 1
ATOM 2674 C C . TRP A 1 346 ? -8.785 -21.326 -4.205 1.00 87.06 346 TRP A C 1
ATOM 2676 O O . TRP A 1 346 ? -9.562 -20.480 -4.657 1.00 87.06 346 TRP A O 1
ATOM 2686 N N . CYS A 1 347 ? -7.535 -21.046 -3.854 1.00 89.12 347 CYS A N 1
ATOM 2687 C CA . CYS A 1 347 ? -6.916 -19.740 -4.016 1.00 89.12 347 CYS A CA 1
ATOM 2688 C C . CYS A 1 347 ? -5.452 -19.838 -4.465 1.00 89.12 347 CYS A C 1
ATOM 2690 O O . CYS A 1 347 ? -4.832 -20.898 -4.344 1.00 89.12 347 CYS A O 1
ATOM 2692 N N . VAL A 1 348 ? -4.906 -18.731 -4.969 1.00 90.50 348 VAL A N 1
ATOM 2693 C CA . VAL A 1 348 ? -3.482 -18.558 -5.293 1.00 90.50 348 VAL A CA 1
ATOM 2694 C C . VAL A 1 348 ? -2.815 -17.520 -4.394 1.00 90.50 348 VAL A C 1
ATOM 2696 O O . VAL A 1 348 ? -3.446 -16.565 -3.939 1.00 90.50 348 VAL A O 1
ATOM 2699 N N . THR A 1 349 ? -1.529 -17.719 -4.112 1.00 93.50 349 THR A N 1
ATOM 2700 C CA . THR A 1 349 ? -0.704 -16.748 -3.372 1.00 93.50 349 THR A CA 1
ATOM 2701 C C . THR A 1 349 ? -0.317 -15.543 -4.232 1.00 93.50 349 THR A C 1
ATOM 2703 O O . THR A 1 349 ? -0.336 -15.633 -5.455 1.00 93.50 349 THR A O 1
ATOM 2706 N N . ASN A 1 350 ? 0.120 -14.452 -3.592 1.00 94.19 350 ASN A N 1
ATOM 2707 C CA . ASN A 1 350 ? 0.323 -13.131 -4.205 1.00 94.19 350 ASN A CA 1
ATOM 2708 C C . ASN A 1 350 ? 1.200 -13.117 -5.473 1.00 94.19 350 ASN A C 1
ATOM 2710 O O . ASN A 1 350 ? 0.986 -12.247 -6.309 1.00 94.19 350 ASN A O 1
ATOM 2714 N N . MET A 1 351 ? 2.140 -14.059 -5.630 1.00 93.44 351 MET A N 1
ATOM 2715 C CA . MET A 1 351 ? 3.050 -14.136 -6.787 1.00 93.44 351 MET A CA 1
ATOM 2716 C C . MET A 1 351 ? 2.532 -14.991 -7.954 1.00 93.44 351 MET A C 1
ATOM 2718 O O . MET A 1 351 ? 3.288 -15.269 -8.874 1.00 93.44 351 MET A O 1
ATOM 2722 N N . ALA A 1 352 ? 1.292 -15.477 -7.939 1.00 87.56 352 ALA A N 1
ATOM 2723 C CA . ALA A 1 352 ? 0.791 -16.248 -9.077 1.00 87.56 352 ALA A CA 1
ATOM 2724 C C . ALA A 1 352 ? 0.620 -15.368 -10.328 1.00 87.56 352 ALA A C 1
ATOM 2726 O O . ALA A 1 352 ? 0.116 -14.249 -10.233 1.00 87.56 352 ALA A O 1
ATOM 2727 N N . THR A 1 353 ? 1.002 -15.903 -11.489 1.00 74.25 353 THR A N 1
ATOM 2728 C CA . THR A 1 353 ? 0.710 -15.346 -12.817 1.00 74.25 353 THR A CA 1
ATOM 2729 C C . THR A 1 353 ? -0.461 -16.087 -13.446 1.00 74.25 353 THR A C 1
ATOM 2731 O O . THR A 1 353 ? -0.524 -17.315 -13.388 1.00 74.25 353 THR A O 1
ATOM 2734 N N . GLY A 1 354 ? -1.387 -15.344 -14.057 1.00 59.00 354 GLY A N 1
ATOM 2735 C CA . GLY A 1 354 ? -2.588 -15.906 -14.678 1.00 59.00 354 GLY A CA 1
ATOM 2736 C C . GLY A 1 354 ? -3.572 -16.518 -13.672 1.00 59.00 354 GLY A C 1
ATOM 2737 O O . GLY A 1 354 ? -3.206 -17.185 -12.702 1.00 59.00 354 GLY A O 1
ATOM 2738 N N . THR A 1 355 ? -4.863 -16.295 -13.890 1.00 53.31 355 THR A N 1
ATOM 2739 C CA . THR A 1 355 ? -5.896 -16.778 -12.973 1.00 53.31 355 THR A CA 1
ATOM 2740 C C . THR A 1 355 ? -7.096 -17.317 -13.726 1.00 53.31 355 THR A C 1
ATOM 2742 O O . THR A 1 355 ? -7.630 -16.688 -14.630 1.00 53.31 355 THR A O 1
ATOM 2745 N N . ASP A 1 356 ? -7.526 -18.512 -13.325 1.00 52.66 356 ASP A N 1
ATOM 2746 C CA . ASP A 1 356 ? -8.832 -19.045 -13.689 1.00 52.66 356 ASP A CA 1
ATOM 2747 C C . ASP A 1 356 ? -9.904 -18.347 -12.835 1.00 52.66 356 ASP A C 1
ATOM 2749 O O . ASP A 1 356 ? -9.756 -18.295 -11.612 1.00 52.66 356 ASP A O 1
ATOM 2753 N N . ASP A 1 357 ? -11.031 -17.928 -13.430 1.00 54.06 357 ASP A N 1
ATOM 2754 C CA . ASP A 1 357 ? -12.178 -17.267 -12.757 1.00 54.06 357 ASP A CA 1
ATOM 2755 C C . ASP A 1 357 ? -12.715 -18.024 -11.510 1.00 54.06 357 ASP A C 1
ATOM 2757 O O . ASP A 1 357 ? -13.499 -17.505 -10.708 1.00 54.06 357 ASP A O 1
ATOM 2761 N N . LEU A 1 358 ? -12.347 -19.301 -11.353 1.00 60.44 358 LEU A N 1
ATOM 2762 C CA . LEU A 1 358 ? -12.748 -20.169 -10.244 1.00 60.44 358 LEU A CA 1
ATOM 2763 C C . LEU A 1 358 ? -11.799 -20.112 -9.035 1.00 60.44 358 LEU A C 1
ATOM 2765 O O . LEU A 1 358 ? -12.183 -20.587 -7.960 1.00 60.44 358 LEU A O 1
ATOM 2769 N N . ILE A 1 359 ? -10.611 -19.521 -9.166 1.00 73.75 359 ILE A N 1
ATOM 2770 C CA . ILE A 1 359 ? -9.564 -19.494 -8.139 1.00 73.75 359 ILE A CA 1
ATOM 2771 C C . ILE A 1 359 ? -9.479 -18.086 -7.528 1.00 73.75 359 ILE A C 1
ATOM 2773 O O . ILE A 1 359 ? -9.274 -17.097 -8.223 1.00 73.75 359 ILE A O 1
ATOM 2777 N N . GLY A 1 360 ? -9.677 -17.989 -6.210 1.00 82.12 360 GLY A N 1
ATOM 2778 C CA . GLY A 1 360 ? -9.604 -16.714 -5.484 1.00 82.12 360 GLY A CA 1
ATOM 2779 C C . GLY A 1 360 ? -8.181 -16.293 -5.108 1.00 82.12 360 GLY A C 1
ATOM 2780 O O . GLY A 1 360 ? -7.213 -16.990 -5.402 1.00 82.12 360 GLY A O 1
ATOM 2781 N N . ASP A 1 361 ? -8.062 -15.197 -4.365 1.00 87.31 361 ASP A N 1
ATOM 2782 C CA . ASP A 1 361 ? -6.805 -14.771 -3.743 1.00 87.31 361 ASP A CA 1
ATOM 2783 C C . ASP A 1 361 ? -6.669 -15.343 -2.333 1.00 87.31 361 ASP A C 1
ATOM 2785 O O . ASP A 1 361 ? -7.593 -15.277 -1.517 1.00 87.31 361 ASP A O 1
ATOM 2789 N N . CYS A 1 362 ? -5.492 -15.889 -2.019 1.00 91.00 362 CYS A N 1
ATOM 2790 C CA . CYS A 1 362 ? -5.166 -16.280 -0.649 1.00 91.00 362 CYS A CA 1
ATOM 2791 C C . CYS A 1 362 ? -4.760 -15.069 0.214 1.00 91.00 362 CYS A C 1
ATOM 2793 O O . CYS A 1 362 ? -4.614 -15.225 1.433 1.00 91.00 362 CYS A O 1
ATOM 2795 N N . HIS A 1 363 ? -4.544 -13.899 -0.413 1.00 92.56 363 HIS A N 1
ATOM 2796 C CA . HIS A 1 363 ? -4.069 -12.654 0.212 1.00 92.56 363 HIS A CA 1
ATOM 2797 C C . HIS A 1 363 ? -2.834 -12.876 1.086 1.00 92.56 363 HIS A C 1
ATOM 2799 O O . HIS A 1 363 ? -2.773 -12.448 2.238 1.00 92.56 363 HIS A O 1
ATOM 2805 N N . ARG A 1 364 ? -1.885 -13.652 0.553 1.00 94.19 364 ARG A N 1
ATOM 2806 C CA . ARG A 1 364 ? -0.640 -14.015 1.230 1.00 94.19 364 ARG A CA 1
ATOM 2807 C C . ARG A 1 364 ? 0.441 -14.476 0.271 1.00 94.19 364 ARG A C 1
ATOM 2809 O O . ARG A 1 364 ? 0.130 -14.990 -0.805 1.00 94.19 364 ARG A O 1
ATOM 2816 N N . PHE A 1 365 ? 1.694 -14.400 0.693 1.00 96.00 365 PHE A N 1
ATOM 2817 C CA . PHE A 1 365 ? 2.792 -15.081 0.015 1.00 96.00 365 PHE A CA 1
ATOM 2818 C C . PHE A 1 365 ? 2.811 -16.583 0.323 1.00 96.00 365 PHE A C 1
ATOM 2820 O O . PHE A 1 365 ? 2.334 -17.056 1.361 1.00 96.00 365 PHE A O 1
ATOM 2827 N N . SER A 1 366 ? 3.400 -17.348 -0.596 1.00 95.19 366 SER A N 1
ATOM 2828 C CA . SER A 1 366 ? 3.793 -18.735 -0.351 1.00 95.19 366 SER A CA 1
ATOM 2829 C C . SER A 1 366 ? 4.820 -18.821 0.779 1.00 95.19 366 SER A C 1
ATOM 2831 O O . SER A 1 366 ? 5.457 -17.827 1.144 1.00 95.19 366 SER A O 1
ATOM 2833 N N . TYR A 1 367 ? 4.996 -20.011 1.360 1.00 95.44 367 TYR A N 1
ATOM 2834 C CA . TYR A 1 367 ? 5.978 -20.172 2.438 1.00 95.44 367 TYR A CA 1
ATOM 2835 C C . TYR A 1 367 ? 7.404 -19.893 1.935 1.00 95.44 367 TYR A C 1
ATOM 2837 O O . TYR A 1 367 ? 8.214 -19.305 2.659 1.00 95.44 367 TYR A O 1
ATOM 2845 N N . ASP A 1 368 ? 7.683 -20.265 0.687 1.00 96.00 368 ASP A N 1
ATOM 2846 C CA . ASP A 1 368 ? 8.973 -20.071 0.029 1.00 96.00 368 ASP A CA 1
ATOM 2847 C C . ASP A 1 368 ? 9.225 -18.597 -0.307 1.00 96.00 368 ASP A C 1
ATOM 2849 O O . ASP A 1 368 ? 10.256 -18.058 0.104 1.00 96.00 368 ASP A O 1
ATOM 2853 N N . ASN A 1 369 ? 8.254 -17.887 -0.894 1.00 96.25 369 ASN A N 1
ATOM 2854 C CA . ASN A 1 369 ? 8.391 -16.445 -1.130 1.00 96.25 369 ASN A CA 1
ATOM 2855 C C . ASN A 1 369 ? 8.510 -15.650 0.177 1.00 96.25 369 ASN A C 1
ATOM 2857 O O . ASN A 1 369 ? 9.340 -14.751 0.282 1.00 96.25 369 ASN A O 1
ATOM 2861 N N . ALA A 1 370 ? 7.777 -16.026 1.230 1.00 97.06 370 ALA A N 1
ATOM 2862 C CA . ALA A 1 370 ? 7.941 -15.400 2.542 1.00 97.06 370 ALA A CA 1
ATOM 2863 C C . ALA A 1 370 ? 9.352 -15.610 3.132 1.00 97.06 370 ALA A C 1
ATOM 2865 O O . ALA A 1 370 ? 9.852 -14.751 3.862 1.00 97.06 370 ALA A O 1
ATOM 2866 N N . ARG A 1 371 ? 10.025 -16.740 2.848 1.00 95.06 371 ARG A N 1
ATOM 2867 C CA . ARG A 1 371 ? 11.443 -16.929 3.215 1.00 95.06 371 ARG A CA 1
ATOM 2868 C C . ARG A 1 371 ? 12.366 -16.047 2.380 1.00 95.06 371 ARG A C 1
ATOM 2870 O O . ARG A 1 371 ? 13.258 -15.443 2.971 1.00 95.06 371 ARG A O 1
ATOM 2877 N N . ARG A 1 372 ? 12.141 -15.937 1.068 1.00 93.31 372 ARG A N 1
ATOM 2878 C CA . ARG A 1 372 ? 12.946 -15.080 0.183 1.00 93.31 372 ARG A CA 1
ATOM 2879 C C . ARG A 1 372 ? 12.869 -13.611 0.585 1.00 93.31 372 ARG A C 1
ATOM 2881 O O . ARG A 1 372 ? 13.911 -13.014 0.819 1.00 93.31 372 ARG A O 1
ATOM 2888 N N . ILE A 1 373 ? 11.669 -13.089 0.844 1.00 95.06 373 ILE A N 1
ATOM 2889 C CA . ILE A 1 373 ? 11.473 -11.709 1.325 1.00 95.06 373 ILE A CA 1
ATOM 2890 C C . ILE A 1 373 ? 12.226 -11.460 2.642 1.00 95.06 373 ILE A C 1
ATOM 2892 O O . ILE A 1 373 ? 12.900 -10.441 2.801 1.00 95.06 373 ILE A O 1
ATOM 2896 N N . ARG A 1 374 ? 12.163 -12.402 3.598 1.00 93.19 374 ARG A N 1
ATOM 2897 C CA . ARG A 1 374 ? 12.943 -12.306 4.847 1.00 93.19 374 ARG A CA 1
ATOM 2898 C C . ARG A 1 374 ? 14.447 -12.306 4.598 1.00 93.19 374 ARG A C 1
ATOM 2900 O O . ARG A 1 374 ? 15.164 -11.578 5.278 1.00 93.19 374 ARG A O 1
ATOM 2907 N N . SER A 1 375 ? 14.914 -13.153 3.684 1.00 90.50 375 SER A N 1
ATOM 2908 C CA . SER A 1 375 ? 16.327 -13.230 3.316 1.00 90.50 375 SER A CA 1
ATOM 2909 C C . SER A 1 375 ? 16.785 -11.916 2.694 1.00 90.50 375 SER A C 1
ATOM 2911 O O . SER A 1 375 ? 17.750 -11.329 3.173 1.00 90.50 375 SER A O 1
ATOM 2913 N N . TYR A 1 376 ? 16.028 -11.405 1.722 1.00 91.00 376 TYR A N 1
ATOM 2914 C CA . TYR A 1 376 ? 16.286 -10.141 1.044 1.00 91.00 376 TYR A CA 1
ATOM 2915 C C . TYR A 1 376 ? 16.423 -8.986 2.037 1.00 91.00 376 TYR A C 1
ATOM 2917 O O . TYR A 1 376 ? 17.414 -8.269 2.038 1.00 91.00 376 TYR A O 1
ATOM 2925 N N . LEU A 1 377 ? 15.468 -8.826 2.956 1.00 88.94 377 LEU A N 1
ATOM 2926 C CA . LEU A 1 377 ? 15.497 -7.712 3.909 1.00 88.94 377 LEU A CA 1
ATOM 2927 C C . LEU A 1 377 ? 16.586 -7.834 4.985 1.00 88.94 377 LEU A C 1
ATOM 2929 O O . LEU A 1 377 ? 16.920 -6.840 5.628 1.00 88.94 377 LEU A O 1
ATOM 2933 N N . ARG A 1 378 ? 17.139 -9.036 5.182 1.00 86.94 378 ARG A N 1
ATOM 2934 C CA . ARG A 1 378 ? 18.234 -9.296 6.125 1.00 86.94 378 ARG A CA 1
ATOM 2935 C C . ARG A 1 378 ? 19.612 -9.189 5.473 1.00 86.94 378 ARG A C 1
ATOM 2937 O O . ARG A 1 378 ? 20.563 -8.796 6.146 1.00 86.94 378 ARG A O 1
ATOM 2944 N N . HIS A 1 379 ? 19.729 -9.607 4.218 1.00 85.06 379 HIS A N 1
ATOM 2945 C CA . HIS A 1 379 ? 21.010 -9.840 3.550 1.00 85.06 379 HIS A CA 1
ATOM 2946 C C . HIS A 1 379 ? 21.223 -8.969 2.307 1.00 85.06 379 HIS A C 1
ATOM 2948 O O . HIS A 1 379 ? 22.352 -8.878 1.832 1.00 85.06 379 HIS A O 1
ATOM 2954 N N . GLY A 1 380 ? 20.183 -8.294 1.826 1.00 84.06 380 GLY A N 1
ATOM 2955 C CA . GLY A 1 380 ? 20.188 -7.556 0.571 1.00 84.06 380 GLY A CA 1
ATOM 2956 C C . GLY A 1 380 ? 19.802 -8.412 -0.637 1.00 84.06 380 GLY A C 1
ATOM 2957 O O . GLY A 1 380 ? 19.475 -9.594 -0.485 1.00 84.06 380 GLY A O 1
ATOM 2958 N N . PRO A 1 381 ? 19.806 -7.806 -1.839 1.00 81.69 381 PRO A N 1
ATOM 2959 C CA . PRO A 1 381 ? 19.574 -8.521 -3.086 1.00 81.69 381 PRO A CA 1
ATOM 2960 C C . PRO A 1 381 ? 20.645 -9.585 -3.324 1.00 81.69 381 PRO A C 1
ATOM 2962 O O . PRO A 1 381 ? 21.814 -9.390 -2.983 1.00 81.69 381 PRO A O 1
ATOM 2965 N N . ASP A 1 382 ? 20.245 -10.683 -3.961 1.00 69.94 382 ASP A N 1
ATOM 2966 C CA . ASP A 1 382 ? 21.191 -11.668 -4.468 1.00 69.94 382 ASP A CA 1
ATOM 2967 C C . ASP A 1 382 ? 21.941 -11.063 -5.670 1.00 69.94 382 ASP A C 1
ATOM 2969 O O . ASP A 1 382 ? 21.293 -10.675 -6.648 1.00 69.94 382 ASP A O 1
ATOM 2973 N N . PRO A 1 383 ? 23.281 -10.936 -5.624 1.00 58.91 383 PRO A N 1
ATOM 2974 C CA . PRO A 1 383 ? 24.047 -10.360 -6.721 1.00 58.91 383 PRO A CA 1
ATOM 2975 C C . PRO A 1 383 ? 23.900 -11.118 -8.049 1.00 58.91 383 PRO A C 1
ATOM 2977 O O . PRO A 1 383 ? 24.161 -10.515 -9.088 1.00 58.91 383 PRO A O 1
ATOM 2980 N N . GLU A 1 384 ? 23.473 -12.386 -8.036 1.00 54.47 384 GLU A N 1
ATOM 2981 C CA . GLU A 1 384 ? 23.227 -13.175 -9.251 1.00 54.47 384 GLU A CA 1
ATOM 2982 C C . GLU A 1 384 ? 21.881 -12.842 -9.930 1.00 54.47 384 GLU A C 1
ATOM 2984 O O . GLU A 1 384 ? 21.735 -13.087 -11.122 1.00 54.47 384 GLU A O 1
ATOM 2989 N N . VAL A 1 385 ? 20.933 -12.214 -9.219 1.00 55.47 385 VAL A N 1
ATOM 2990 C CA . VAL A 1 385 ? 19.559 -11.917 -9.697 1.00 55.47 385 VAL A CA 1
ATOM 2991 C C . VAL A 1 385 ? 19.399 -10.467 -10.205 1.00 55.47 385 VAL A C 1
ATOM 2993 O O . VAL A 1 385 ? 18.403 -10.115 -10.828 1.00 55.47 385 VAL A O 1
ATOM 2996 N N . LEU A 1 386 ? 20.395 -9.597 -9.990 1.00 51.72 386 LEU A N 1
ATOM 2997 C CA . LEU A 1 386 ? 20.320 -8.133 -10.183 1.00 51.72 386 LEU A CA 1
ATOM 2998 C C . LEU A 1 386 ? 20.238 -7.615 -11.645 1.00 51.72 386 LEU A C 1
ATOM 3000 O O . LEU A 1 386 ? 20.651 -6.484 -11.917 1.00 51.72 386 LEU A O 1
ATOM 3004 N N . ALA A 1 387 ? 19.723 -8.390 -12.600 1.00 47.66 387 ALA A N 1
ATOM 3005 C CA . ALA A 1 387 ? 19.703 -8.004 -14.016 1.00 47.66 387 ALA A CA 1
ATOM 3006 C C . ALA A 1 387 ? 18.373 -8.235 -14.756 1.00 47.66 387 ALA A C 1
ATOM 3008 O O . ALA A 1 387 ? 18.288 -7.873 -15.931 1.00 47.66 387 ALA A O 1
ATOM 3009 N N . GLU A 1 388 ? 17.340 -8.781 -14.109 1.00 53.16 388 GLU A N 1
ATOM 3010 C CA . GLU A 1 388 ? 16.116 -9.217 -14.796 1.00 53.16 388 GLU A CA 1
ATOM 3011 C C . GLU A 1 388 ? 14.891 -8.355 -14.432 1.00 53.16 388 GLU A C 1
ATOM 3013 O O . GLU A 1 388 ? 14.742 -7.856 -13.312 1.00 53.16 388 GLU A O 1
ATOM 3018 N N . ARG A 1 389 ? 14.024 -8.105 -15.424 1.00 47.62 389 ARG A N 1
ATOM 3019 C CA . ARG A 1 389 ? 12.716 -7.463 -15.220 1.00 47.62 389 ARG A CA 1
ATOM 3020 C C . ARG A 1 389 ? 11.680 -8.549 -14.988 1.00 47.62 389 ARG A C 1
ATOM 3022 O O . ARG A 1 389 ? 11.583 -9.460 -15.807 1.00 47.62 389 ARG A O 1
ATOM 3029 N N . SER A 1 390 ? 10.850 -8.391 -13.965 1.00 54.91 390 SER A N 1
ATOM 3030 C CA . SER A 1 390 ? 9.705 -9.274 -13.741 1.00 54.91 390 SER A CA 1
ATOM 3031 C C . SER A 1 390 ? 8.416 -8.561 -14.167 1.00 54.91 390 SER A C 1
ATOM 3033 O O . SER A 1 390 ? 8.204 -7.389 -13.846 1.00 54.91 390 SER A O 1
ATOM 3035 N N . PHE A 1 391 ? 7.550 -9.264 -14.901 1.00 42.59 391 PHE A N 1
ATOM 3036 C CA . PHE A 1 391 ? 6.298 -8.722 -15.441 1.00 42.59 391 PHE A CA 1
ATOM 3037 C C . PHE A 1 391 ? 5.081 -9.431 -14.846 1.00 42.59 391 PHE A C 1
ATOM 3039 O O . PHE A 1 391 ? 4.993 -10.657 -14.908 1.00 42.59 391 PHE A O 1
ATOM 3046 N N . SER A 1 392 ? 4.092 -8.673 -14.366 1.00 44.44 392 SER A N 1
ATOM 3047 C CA . SER A 1 392 ? 2.781 -9.223 -14.013 1.00 44.44 392 SER A CA 1
ATOM 3048 C C . SER A 1 392 ? 1.845 -9.171 -15.223 1.00 44.44 392 SER A C 1
ATOM 3050 O O . SER A 1 392 ? 1.237 -8.140 -15.533 1.00 44.44 392 SER A O 1
ATOM 3052 N N . MET A 1 393 ? 1.766 -10.291 -15.946 1.00 38.03 393 MET A N 1
ATOM 3053 C CA . MET A 1 393 ? 0.937 -10.448 -17.148 1.00 38.03 393 MET A CA 1
ATOM 3054 C C . MET A 1 393 ? -0.355 -11.227 -16.858 1.00 38.03 393 MET A C 1
ATOM 3056 O O . MET A 1 393 ? -0.370 -12.162 -16.054 1.00 38.03 393 MET A O 1
ATOM 3060 N N . ILE A 1 394 ? -1.426 -10.903 -17.593 1.00 32.72 394 ILE A N 1
ATOM 3061 C CA . ILE A 1 394 ? -2.507 -11.859 -17.870 1.00 32.72 394 ILE A CA 1
ATOM 3062 C C . ILE A 1 394 ? -2.189 -12.495 -19.222 1.00 32.72 394 ILE A C 1
ATOM 3064 O O . ILE A 1 394 ? -2.197 -11.815 -20.246 1.00 32.72 394 ILE A O 1
ATOM 3068 N N . LEU A 1 395 ? -1.909 -13.798 -19.226 1.00 29.36 395 LEU A N 1
ATOM 3069 C CA . LEU A 1 395 ? -1.966 -14.582 -20.456 1.00 29.36 395 LEU A CA 1
ATOM 3070 C C . LEU A 1 395 ? -3.453 -14.797 -20.771 1.00 29.36 395 LEU A C 1
ATOM 3072 O O . LEU A 1 395 ? -4.149 -15.442 -19.987 1.00 29.36 395 LEU A O 1
ATOM 3076 N N . ASN A 1 396 ? -3.933 -14.182 -21.854 1.00 27.08 396 ASN A N 1
ATOM 3077 C CA . ASN A 1 396 ? -5.295 -14.377 -22.368 1.00 27.08 396 ASN A CA 1
ATOM 3078 C C . ASN A 1 396 ? -5.500 -15.781 -22.938 1.00 27.08 396 ASN A C 1
ATOM 3080 O O . ASN A 1 396 ? -4.586 -16.259 -23.651 1.00 27.08 396 ASN A O 1
#

Sequence (396 aa):
MFLPVFRSGPCLLAALLLATPCAFAHGPEHPLPPAVPADDPVSGFVEAFDKAVAAGLPADIAVPGDVHRPRRDVAAAQLVVQDALNIEVDIPGMPAGRMYRGLFGGREAAITRIGTQVDISVPVRDGVDVTGYTAGSPDVLRERVRNPDAPAAGRRPVPRPRDESHVMPGWPFDMDPPLSSEPASLGRGVRAIEDPLAYSPHFFVLIHDDLDARPLHIHSVFAAWWLTELARKILPAENIRMSYRYRIPGVTDMPYGYPEALDNWHETVKAYAELYGLAHGKTYKHKYLLMSRDRPMTDAFGVAFEGGNEAMASTEGRVNIVAHEFGHTLGAEHGLAERRYEGWWWCVTNMATGTDDLIGDCHRFSYDNARRIRSYLRHGPDPEVLAERSFSMILN

Secondary structure (DSSP, 8-state):
--------------------PPPPPPP--PPPPPPPP---TTTTHHHHHHHHHHH-SSEEEEPPPPSSS--TTTTTPEEEEEEEEEEEEE-TTSPPEEEEEEEETTEEEEEEEETTEEEEEEEETTEEEEEEEETT---EEEEEEEPTTSPPTTPPPP-----------------PPP-----------------TT--S-EEEEEEPTTS---HHHHIIIIIHHHHHHIIIII-TT--EEEEEEE--TTTTT---SSTTHHHHHHHHHHHHHHHTT--TTT-SSEEEEEEESS-SBTTEEEEEETTSSEEEEETTS-TTHHHHHHHHHTT--GGG--EEEETTEEEE-TT--S--TT-EE-SS--HHHHHHHHHHHHH---TTTTT-EEEEE---

Radius of gyration: 31.99 Å; Cα contacts (8 Å, |Δi|>4): 755; chains: 1; bounding box: 108×73×102 Å

Mean predicted aligned error: 13.19 Å

Solvent-accessible surface area (backbone atoms only — not comparable to full-atom values): 22680 Å² total; per-residue (Å²): 136,86,85,89,82,89,82,83,86,87,88,80,84,88,78,91,84,83,91,80,89,80,85,80,81,80,72,84,78,72,76,71,72,76,74,73,73,72,80,53,59,41,20,44,40,49,59,53,48,52,53,40,56,73,76,39,73,65,28,82,42,87,41,64,40,47,90,89,64,72,50,87,82,44,54,73,24,45,34,35,42,51,44,80,48,60,38,43,36,42,42,84,98,49,55,74,17,44,35,30,40,30,28,50,66,83,37,67,24,20,32,42,42,36,72,58,36,37,37,38,19,31,77,43,55,49,29,31,39,39,44,32,42,35,54,76,31,75,60,64,51,76,47,75,52,64,24,78,67,46,74,63,90,87,63,75,81,73,80,70,78,81,76,82,75,74,81,82,76,91,78,76,96,77,74,78,78,84,83,83,84,74,85,82,84,66,90,72,51,76,68,84,40,64,41,87,84,67,81,46,46,32,41,35,42,35,34,21,55,81,37,80,85,48,64,65,60,54,37,48,58,35,38,38,52,47,52,50,45,42,45,62,78,54,36,67,85,50,53,37,38,40,36,46,45,63,79,40,88,77,59,23,67,55,86,67,47,38,92,58,26,66,61,54,45,47,56,40,53,43,54,52,20,60,75,72,69,43,61,64,85,35,30,76,47,46,36,40,32,42,40,33,48,60,46,37,28,76,76,18,35,24,34,18,34,29,40,34,43,39,30,33,30,16,69,69,31,46,47,49,43,57,51,28,30,52,30,21,23,31,51,29,51,52,93,50,37,40,78,46,80,54,101,93,42,47,20,33,17,43,40,54,70,56,79,57,72,81,50,27,52,59,80,37,68,24,77,62,28,40,48,34,35,45,46,26,78,74,71,39,60,60,82,91,53,40,83,48,77,45,74,47,44,69,76,128

Nearest PDB structures (foldseek):
  8wen-assembly1_C  TM=5.742E-01  e=8.469E-08  Bacteroides fragilis
  8wen-assembly2_A  TM=5.716E-01  e=1.854E-07  Bacteroides fragilis
  7poq-assembly1_B  TM=5.447E-01  e=1.746E-07  Bacteroides fragilis
  7pnd-assembly1_B  TM=5.854E-01  e=7.877E-07  Bacteroides fragilis
  7pol-assembly1_B  TM=5.208E-01  e=2.222E-07  Bacteroides fragilis